Protein AF-A0AA86NYI2-F1 (afdb_monomer)

Structure (mmCIF, N/CA/C/O backbone):
data_AF-A0AA86NYI2-F1
#
_entry.id   AF-A0AA86NYI2-F1
#
loop_
_atom_site.group_PDB
_atom_site.id
_atom_site.type_symbol
_atom_site.label_atom_id
_atom_site.label_alt_id
_atom_site.label_comp_id
_atom_site.label_asym_id
_atom_site.label_entity_id
_atom_site.label_seq_id
_atom_site.pdbx_PDB_ins_code
_atom_site.Cartn_x
_atom_site.Cartn_y
_atom_site.Cartn_z
_atom_site.occupancy
_atom_site.B_iso_or_equiv
_atom_site.auth_seq_id
_atom_site.auth_comp_id
_atom_site.auth_asym_id
_atom_site.auth_atom_id
_atom_site.pdbx_PDB_model_num
ATOM 1 N N . MET A 1 1 ? 8.275 -19.195 -23.418 1.00 80.94 1 MET A N 1
ATOM 2 C CA . MET A 1 1 ? 9.329 -18.252 -22.985 1.00 80.94 1 MET A CA 1
ATOM 3 C C . MET A 1 1 ? 8.796 -16.836 -23.177 1.00 80.94 1 MET A C 1
ATOM 5 O O . MET A 1 1 ? 8.201 -16.599 -24.223 1.00 80.94 1 MET A O 1
ATOM 9 N N . LYS A 1 2 ? 8.918 -15.943 -22.181 1.00 95.06 2 LYS A N 1
ATOM 10 C CA . LYS A 1 2 ? 8.428 -14.554 -22.294 1.00 95.06 2 LYS A CA 1
ATOM 11 C C . LYS A 1 2 ? 9.232 -13.778 -23.344 1.00 95.06 2 LYS A C 1
ATOM 13 O O . LYS A 1 2 ? 10.419 -14.041 -23.550 1.00 95.06 2 LYS A O 1
ATOM 18 N N . SER A 1 3 ? 8.572 -12.838 -24.003 1.00 97.81 3 SER A N 1
ATOM 19 C CA . SER A 1 3 ? 9.141 -11.942 -25.003 1.00 97.81 3 SER A CA 1
ATOM 20 C C . SER A 1 3 ? 9.688 -10.671 -24.344 1.00 97.81 3 SER A C 1
ATOM 22 O O . SER A 1 3 ? 9.000 -10.014 -23.562 1.00 97.81 3 SER A O 1
ATOM 24 N N . LEU A 1 4 ? 10.940 -10.326 -24.642 1.00 98.50 4 LEU A N 1
ATOM 25 C CA . LEU A 1 4 ? 11.615 -9.153 -24.087 1.00 98.50 4 LEU A CA 1
ATOM 26 C C . LEU A 1 4 ? 12.164 -8.300 -25.225 1.00 98.50 4 LEU A C 1
ATOM 28 O O . LEU A 1 4 ? 12.878 -8.806 -26.087 1.00 98.50 4 LEU A O 1
ATOM 32 N N . VAL A 1 5 ? 11.873 -7.003 -25.212 1.00 98.62 5 VAL A N 1
ATOM 33 C CA . VAL A 1 5 ? 12.492 -6.036 -26.122 1.00 98.62 5 VAL A CA 1
ATOM 34 C C . VAL A 1 5 ? 13.428 -5.116 -25.351 1.00 98.62 5 VAL A C 1
ATOM 36 O O . VAL A 1 5 ? 13.066 -4.576 -24.307 1.00 98.62 5 VAL A O 1
ATOM 39 N N . ILE A 1 6 ? 14.645 -4.936 -25.858 1.00 98.62 6 ILE A N 1
ATOM 40 C CA . ILE A 1 6 ? 15.656 -4.050 -25.284 1.00 98.62 6 ILE A CA 1
ATOM 41 C C . ILE A 1 6 ? 16.149 -3.065 -26.340 1.00 98.62 6 ILE A C 1
ATOM 43 O O . ILE A 1 6 ? 16.562 -3.446 -27.433 1.00 98.62 6 ILE A O 1
ATOM 47 N N . SER A 1 7 ? 16.102 -1.778 -26.015 1.00 98.25 7 SER A N 1
ATOM 48 C CA . SER A 1 7 ? 16.680 -0.731 -26.856 1.00 98.25 7 SER A CA 1
ATOM 49 C C . SER A 1 7 ? 18.154 -0.530 -26.497 1.00 98.25 7 SER A C 1
ATOM 51 O O . SER A 1 7 ? 18.459 -0.340 -25.318 1.00 98.25 7 SER A O 1
ATOM 53 N N . CYS A 1 8 ? 19.057 -0.513 -27.478 1.00 97.12 8 CYS A N 1
ATOM 54 C CA . CYS A 1 8 ? 20.502 -0.442 -27.252 1.00 97.12 8 CYS A CA 1
ATOM 55 C C . CYS A 1 8 ? 21.174 0.675 -28.059 1.00 97.12 8 CYS A C 1
ATOM 57 O O . CYS A 1 8 ? 20.859 0.902 -29.226 1.00 97.12 8 CYS A O 1
ATOM 59 N N . GLY A 1 9 ? 22.187 1.299 -27.453 1.00 95.19 9 GLY A N 1
ATOM 60 C CA . GLY A 1 9 ? 23.020 2.300 -28.122 1.00 95.19 9 GLY A CA 1
ATOM 61 C C . GLY A 1 9 ? 22.378 3.684 -28.192 1.00 95.19 9 GLY A C 1
ATOM 62 O O . GLY A 1 9 ? 21.414 3.960 -27.472 1.00 95.19 9 GLY A O 1
ATOM 63 N N . PRO A 1 10 ? 22.946 4.588 -28.998 1.00 96.81 10 PRO A N 1
ATOM 64 C CA . PRO A 1 10 ? 22.346 5.883 -29.241 1.00 96.81 10 PRO A CA 1
ATOM 65 C C . PRO A 1 10 ? 21.197 5.767 -30.249 1.00 96.81 10 PRO A C 1
ATOM 67 O O . PRO A 1 10 ? 21.275 4.978 -31.188 1.00 96.81 10 PRO A O 1
ATOM 70 N N . ILE A 1 11 ? 20.162 6.592 -30.090 1.00 97.94 11 ILE A N 1
ATOM 71 C CA . ILE A 1 11 ? 19.101 6.774 -31.092 1.00 97.94 11 ILE A CA 1
ATOM 72 C C . ILE A 1 11 ? 19.073 8.260 -31.469 1.00 97.94 11 ILE A C 1
ATOM 74 O O . ILE A 1 11 ? 18.744 9.080 -30.609 1.00 97.94 11 ILE A O 1
ATOM 78 N N . PRO A 1 12 ? 19.465 8.636 -32.698 1.00 97.12 12 PRO A N 1
ATOM 79 C CA . PRO A 1 12 ? 19.688 10.036 -33.038 1.00 97.12 12 PRO A CA 1
ATOM 80 C C . PRO A 1 12 ? 18.438 10.780 -33.521 1.00 97.12 12 PRO A C 1
ATOM 82 O O . PRO A 1 12 ? 17.506 10.180 -34.054 1.00 97.12 12 PRO A O 1
ATOM 85 N N . GLY A 1 13 ? 18.490 12.112 -33.444 1.00 96.88 13 GLY A N 1
ATOM 86 C CA . GLY A 1 13 ? 17.664 13.005 -34.259 1.00 96.88 13 GLY A CA 1
ATOM 87 C C . GLY A 1 13 ? 18.328 13.236 -35.620 1.00 96.88 13 GLY A C 1
ATOM 88 O O . GLY A 1 13 ? 19.526 13.534 -35.688 1.00 96.88 13 GLY A O 1
ATOM 89 N N . ARG A 1 14 ? 17.581 13.070 -36.715 1.00 95.81 14 ARG A N 1
ATOM 90 C CA . ARG A 1 14 ? 18.100 13.277 -38.076 1.00 95.81 14 ARG A CA 1
ATOM 91 C C . ARG A 1 14 ? 18.166 14.771 -38.383 1.00 95.81 14 ARG A C 1
ATOM 93 O O . ARG A 1 14 ? 17.160 15.457 -38.258 1.00 95.81 14 ARG A O 1
ATOM 100 N N . LEU A 1 15 ? 19.329 15.257 -38.819 1.00 94.81 15 LEU A N 1
ATOM 101 C CA . LEU A 1 15 ? 19.461 16.608 -39.372 1.00 94.81 15 LEU A CA 1
ATOM 102 C C . LEU A 1 15 ? 19.290 16.598 -40.885 1.00 94.81 15 LEU A C 1
ATOM 104 O O . LEU A 1 15 ? 18.529 17.392 -41.420 1.00 94.81 15 LEU A O 1
ATOM 108 N N . ASP A 1 16 ? 20.004 15.709 -41.566 1.00 93.94 16 ASP A N 1
ATOM 109 C CA . ASP A 1 16 ? 19.956 15.562 -43.017 1.00 93.94 16 ASP A CA 1
ATOM 110 C C . ASP A 1 16 ? 20.178 14.083 -43.397 1.00 93.94 16 ASP A C 1
ATOM 112 O O . ASP A 1 16 ? 20.272 13.223 -42.518 1.00 93.94 16 ASP A O 1
ATOM 116 N N . SER A 1 17 ? 20.267 13.755 -44.688 1.00 91.88 17 SER A N 1
ATOM 117 C CA . SER A 1 17 ? 20.509 12.366 -45.145 1.00 91.88 17 SER A CA 1
ATOM 118 C C . SER A 1 17 ? 21.816 11.705 -44.644 1.00 91.88 17 SER A C 1
ATOM 120 O O . SER A 1 17 ? 21.981 10.494 -44.783 1.00 91.88 17 SER A O 1
ATOM 122 N N . VAL A 1 18 ? 22.747 12.470 -44.062 1.00 92.00 18 VAL A N 1
ATOM 123 C CA . VAL A 1 18 ? 24.093 12.043 -43.629 1.00 92.00 18 VAL A CA 1
ATOM 124 C C . VAL A 1 18 ? 24.399 12.424 -42.171 1.00 92.00 18 VAL A C 1
ATOM 126 O O . VAL A 1 18 ? 25.150 11.726 -41.493 1.00 92.00 18 VAL A O 1
ATOM 129 N N . LYS A 1 19 ? 23.870 13.546 -41.677 1.00 94.62 19 LYS A N 1
ATOM 130 C CA . LYS A 1 19 ? 24.198 14.140 -40.377 1.00 94.62 19 LYS A CA 1
ATOM 131 C C . LYS A 1 19 ? 23.092 13.890 -39.371 1.00 94.62 19 LYS A C 1
ATOM 133 O O . LYS A 1 19 ? 21.905 14.071 -39.639 1.00 94.62 19 LYS A O 1
ATOM 138 N N . PHE A 1 20 ? 23.533 13.556 -38.171 1.00 95.19 20 PHE A N 1
ATOM 139 C CA . PHE A 1 20 ? 22.690 13.175 -37.056 1.00 95.19 20 PHE A CA 1
ATOM 140 C C . PHE A 1 20 ? 23.165 13.867 -35.788 1.00 95.19 20 PHE A C 1
ATOM 142 O O . PHE A 1 20 ? 24.362 14.092 -35.598 1.00 95.19 20 PHE A O 1
ATOM 149 N N . ILE A 1 21 ? 22.222 14.156 -34.902 1.00 94.81 21 ILE A N 1
ATOM 150 C CA . ILE A 1 21 ? 22.497 14.645 -33.557 1.00 94.81 21 ILE A CA 1
ATOM 151 C C . ILE A 1 21 ? 22.271 13.480 -32.613 1.00 94.81 21 ILE A C 1
ATOM 153 O O . ILE A 1 21 ? 21.193 12.888 -32.574 1.00 94.81 21 ILE A O 1
ATOM 157 N N . THR A 1 22 ? 23.329 13.105 -31.902 1.00 94.00 22 THR A N 1
ATOM 158 C CA . THR A 1 22 ? 23.374 11.844 -31.171 1.00 94.00 22 THR A CA 1
ATOM 159 C C . THR A 1 22 ? 24.082 11.979 -29.835 1.00 94.00 22 THR A C 1
ATOM 161 O O . THR A 1 22 ? 25.009 12.771 -29.666 1.00 94.00 22 THR A O 1
ATOM 164 N N . ASN A 1 23 ? 23.674 11.135 -28.894 1.00 91.81 23 ASN A N 1
ATOM 165 C CA . ASN A 1 23 ? 24.362 10.959 -27.626 1.00 91.81 23 ASN A CA 1
ATOM 166 C C . ASN A 1 23 ? 25.675 10.178 -27.817 1.00 91.81 23 ASN A C 1
ATOM 168 O O . ASN A 1 23 ? 25.812 9.374 -28.740 1.00 91.81 23 ASN A O 1
ATOM 172 N N . ARG A 1 24 ? 26.639 10.374 -26.905 1.00 88.06 24 ARG A N 1
ATOM 173 C CA . ARG A 1 24 ? 27.955 9.694 -26.934 1.00 88.06 24 ARG A CA 1
ATOM 174 C C . ARG A 1 24 ? 27.902 8.212 -26.540 1.00 88.06 24 ARG A C 1
ATOM 176 O O . ARG A 1 24 ? 28.868 7.481 -26.753 1.00 88.06 24 ARG A O 1
ATOM 183 N N . PHE A 1 25 ? 26.818 7.773 -25.906 1.00 85.06 25 PHE A N 1
ATOM 184 C CA . PHE A 1 25 ? 26.685 6.417 -25.383 1.00 85.06 25 PHE A CA 1
ATOM 185 C C . PHE A 1 25 ? 26.608 5.387 -26.515 1.00 85.06 25 PHE A C 1
ATOM 187 O O . PHE A 1 25 ? 25.739 5.480 -27.371 1.00 85.06 25 PHE A O 1
ATOM 194 N N . LYS A 1 26 ? 27.489 4.378 -26.491 1.00 86.56 26 LYS A N 1
ATOM 195 C CA . LYS A 1 26 ? 27.612 3.362 -27.556 1.00 86.56 26 LYS A CA 1
ATOM 196 C C . LYS A 1 26 ? 26.802 2.077 -27.328 1.00 86.56 26 LYS A C 1
ATOM 198 O O . LYS A 1 26 ? 26.771 1.226 -28.204 1.00 86.56 26 LYS A O 1
ATOM 203 N N . GLY A 1 27 ? 26.166 1.894 -26.167 1.00 90.56 27 GLY A N 1
ATOM 204 C CA . GLY A 1 27 ? 25.286 0.736 -25.929 1.00 90.56 27 GLY A CA 1
ATOM 205 C C . GLY A 1 27 ? 25.936 -0.545 -25.410 1.00 90.56 27 GLY A C 1
ATOM 206 O O . GLY A 1 27 ? 25.206 -1.489 -25.141 1.00 90.56 27 GLY A O 1
ATOM 207 N N . GLY A 1 28 ? 27.259 -0.600 -25.212 1.00 92.56 28 GLY A N 1
ATOM 208 C CA . GLY A 1 28 ? 27.966 -1.849 -24.869 1.00 92.56 28 GLY A CA 1
ATOM 209 C C . GLY A 1 28 ? 27.380 -2.623 -23.677 1.00 92.56 28 GLY A C 1
ATOM 210 O O . GLY A 1 28 ? 27.168 -3.828 -23.773 1.00 92.56 28 GLY A O 1
ATOM 211 N N . LEU A 1 29 ? 27.032 -1.934 -22.581 1.00 92.75 29 LEU A N 1
ATOM 212 C CA . LEU A 1 29 ? 26.385 -2.576 -21.426 1.00 92.75 29 LEU A CA 1
ATOM 213 C C . LEU A 1 29 ? 24.993 -3.127 -21.765 1.00 92.75 29 LEU A C 1
ATOM 215 O O . LEU A 1 29 ? 24.649 -4.211 -21.313 1.00 92.75 29 LEU A O 1
ATOM 219 N N . ALA A 1 30 ? 24.207 -2.412 -22.574 1.00 95.75 30 ALA A N 1
ATOM 220 C CA . ALA A 1 30 ? 22.873 -2.849 -22.976 1.00 95.75 30 ALA A CA 1
ATOM 221 C C . ALA A 1 30 ? 22.938 -4.071 -23.908 1.00 95.75 30 ALA A C 1
ATOM 223 O O . ALA A 1 30 ? 22.175 -5.015 -23.726 1.00 95.75 30 ALA A O 1
ATOM 224 N N . PHE A 1 31 ? 23.898 -4.113 -24.840 1.00 97.00 31 PHE A N 1
ATOM 225 C CA . PHE A 1 31 ? 24.137 -5.296 -25.673 1.00 97.00 31 PHE A CA 1
ATOM 226 C C . PHE A 1 31 ? 24.594 -6.506 -24.847 1.00 97.00 31 PHE A C 1
ATOM 228 O O . PHE A 1 31 ? 24.089 -7.607 -25.059 1.00 97.00 31 PHE A O 1
ATOM 235 N N . LYS A 1 32 ? 25.481 -6.305 -23.860 1.00 95.75 32 LYS A N 1
ATOM 236 C CA . LYS A 1 32 ? 25.881 -7.370 -22.925 1.00 95.75 32 LYS A CA 1
ATOM 237 C C . LYS A 1 32 ? 24.677 -7.898 -22.135 1.00 95.75 32 LYS A C 1
ATOM 239 O O . LYS A 1 32 ? 24.494 -9.108 -22.048 1.00 95.75 32 LYS A O 1
ATOM 244 N N . THR A 1 33 ? 23.827 -7.006 -21.622 1.00 96.44 33 THR A N 1
ATOM 245 C CA . THR A 1 33 ? 22.566 -7.373 -20.958 1.00 96.44 33 THR A CA 1
ATOM 246 C C . THR A 1 33 ? 21.656 -8.177 -21.889 1.00 96.44 33 THR A C 1
ATOM 248 O O . THR A 1 33 ? 21.162 -9.225 -21.490 1.00 96.44 33 THR A O 1
ATOM 251 N N . ALA A 1 34 ? 21.471 -7.738 -23.140 1.00 97.56 34 ALA A N 1
ATOM 252 C CA . ALA A 1 34 ? 20.648 -8.442 -24.124 1.00 97.56 34 ALA A CA 1
ATOM 253 C C . ALA A 1 34 ? 21.131 -9.878 -24.366 1.00 97.56 34 ALA A C 1
ATOM 255 O O . ALA A 1 34 ? 20.310 -10.790 -24.419 1.00 97.56 34 ALA A O 1
ATOM 256 N N . ARG A 1 35 ? 22.453 -10.081 -24.467 1.00 96.44 35 ARG A N 1
ATOM 257 C CA . ARG A 1 35 ? 23.038 -11.415 -24.629 1.00 96.44 35 ARG A CA 1
ATOM 258 C C . ARG A 1 35 ? 22.791 -12.307 -23.418 1.00 96.44 35 ARG A C 1
ATOM 260 O O . ARG A 1 35 ? 22.386 -13.439 -23.592 1.00 96.44 35 ARG A O 1
ATOM 267 N N . ILE A 1 36 ? 23.017 -11.818 -22.202 1.00 96.38 36 ILE A N 1
ATOM 268 C CA . ILE A 1 36 ? 22.819 -12.648 -21.000 1.00 96.38 36 ILE A CA 1
ATOM 269 C C . ILE A 1 36 ? 21.332 -13.001 -20.817 1.00 96.38 36 ILE A C 1
ATOM 271 O O . ILE A 1 36 ? 20.985 -14.064 -20.310 1.00 96.38 36 ILE A O 1
ATOM 275 N N . LEU A 1 37 ? 20.427 -12.105 -21.219 1.00 97.00 37 LEU A N 1
ATOM 276 C CA . LEU A 1 37 ? 18.988 -12.339 -21.116 1.00 97.00 37 LEU A CA 1
ATOM 277 C C . LEU A 1 37 ? 18.442 -13.267 -22.210 1.00 97.00 37 LEU A C 1
ATOM 279 O O . LEU A 1 37 ? 17.374 -13.843 -22.000 1.00 97.00 37 LEU A O 1
ATOM 283 N N . SER A 1 38 ? 19.130 -13.445 -23.342 1.00 96.31 38 SER A N 1
ATOM 284 C CA . SER A 1 38 ? 18.646 -14.324 -24.418 1.00 96.31 38 SER A CA 1
ATOM 285 C C . SER A 1 38 ? 18.659 -15.808 -24.046 1.00 96.31 38 SER A C 1
ATOM 287 O O . SER A 1 38 ? 17.920 -16.584 -24.644 1.00 96.31 38 SER A O 1
ATOM 289 N N . ASP A 1 39 ? 19.371 -16.183 -22.980 1.00 93.81 39 ASP A N 1
ATOM 290 C CA . ASP A 1 39 ? 19.308 -17.526 -22.391 1.00 93.81 39 ASP A CA 1
ATOM 291 C C . ASP A 1 39 ? 17.976 -17.796 -21.661 1.00 93.81 39 ASP A C 1
ATOM 293 O O . ASP A 1 39 ? 17.599 -18.942 -21.425 1.00 93.81 39 ASP A O 1
ATOM 297 N N . SER A 1 40 ? 17.250 -16.744 -21.261 1.00 95.06 40 SER A N 1
ATOM 298 C CA . SER A 1 40 ? 16.015 -16.837 -20.460 1.00 95.06 40 SER A CA 1
ATOM 299 C C . SER A 1 40 ? 14.770 -16.300 -21.175 1.00 95.06 40 SER A C 1
ATOM 301 O O . SER A 1 40 ? 13.644 -16.634 -20.793 1.00 95.06 40 SER A O 1
ATOM 303 N N . PHE A 1 41 ? 14.946 -15.465 -22.201 1.00 97.69 41 PHE A N 1
ATOM 304 C CA . PHE A 1 41 ? 13.871 -14.739 -22.875 1.00 97.69 41 PHE A CA 1
ATOM 305 C C . PHE A 1 41 ? 14.014 -14.789 -24.394 1.00 97.69 41 PHE A C 1
ATOM 307 O O . PHE A 1 41 ? 15.116 -14.834 -24.933 1.00 97.69 41 PHE A O 1
ATOM 314 N N . LYS A 1 42 ? 12.887 -14.656 -25.105 1.00 97.94 42 LYS A N 1
ATOM 315 C CA . LYS A 1 42 ? 12.914 -14.355 -26.540 1.00 97.94 42 LYS A CA 1
ATOM 316 C C . LYS A 1 42 ? 13.240 -12.870 -26.709 1.00 97.94 42 LYS A C 1
ATOM 318 O O . LYS A 1 42 ? 12.340 -12.033 -26.609 1.00 97.94 42 LYS A O 1
ATOM 323 N N . VAL A 1 43 ? 14.519 -12.554 -26.916 1.00 98.50 43 VAL A N 1
ATOM 324 C CA . VAL A 1 43 ? 15.027 -11.175 -26.921 1.00 98.50 43 VAL A CA 1
ATOM 325 C C . VAL A 1 43 ? 14.968 -10.546 -28.314 1.00 98.50 43 VAL A C 1
ATOM 327 O O . VAL A 1 43 ? 15.463 -11.102 -29.293 1.00 98.50 43 VAL A O 1
ATOM 330 N N . THR A 1 44 ? 14.397 -9.345 -28.391 1.00 98.69 44 THR A N 1
ATOM 331 C CA . THR A 1 44 ? 14.491 -8.436 -29.540 1.00 98.69 44 THR A CA 1
ATOM 332 C C . THR A 1 44 ? 15.318 -7.215 -29.159 1.00 98.69 44 THR A C 1
ATOM 334 O O . THR A 1 44 ? 15.019 -6.538 -28.179 1.00 98.69 44 THR A O 1
ATOM 337 N N . VAL A 1 45 ? 16.352 -6.911 -29.935 1.00 98.62 45 VAL A N 1
ATOM 338 C CA . VAL A 1 45 ? 17.219 -5.749 -29.744 1.00 98.62 45 VAL A CA 1
ATOM 339 C C . VAL A 1 45 ? 16.874 -4.694 -30.780 1.00 98.62 45 VAL A C 1
ATOM 341 O O . VAL A 1 45 ? 17.025 -4.928 -31.977 1.00 98.62 45 VAL A O 1
ATOM 344 N N . VAL A 1 46 ? 16.456 -3.518 -30.321 1.00 98.62 46 VAL A N 1
ATOM 345 C CA . VAL A 1 46 ? 16.217 -2.349 -31.174 1.00 98.62 46 VAL A CA 1
ATOM 346 C C . VAL A 1 46 ? 17.424 -1.429 -31.074 1.00 98.62 46 VAL A C 1
ATOM 348 O O . VAL A 1 46 ? 17.760 -0.967 -29.983 1.00 98.62 46 VAL A O 1
ATOM 351 N N . LYS A 1 47 ? 18.090 -1.148 -32.194 1.00 98.00 47 LYS A N 1
ATOM 352 C CA . LYS A 1 47 ? 19.259 -0.261 -32.228 1.00 98.00 47 LYS A CA 1
ATOM 353 C C . LYS A 1 47 ? 19.227 0.680 -33.424 1.00 98.00 47 LYS A C 1
ATOM 355 O O . LYS A 1 47 ? 18.579 0.406 -34.432 1.00 98.00 47 LYS A O 1
ATOM 360 N N . TRP A 1 48 ? 20.001 1.758 -33.355 1.00 98.00 48 TRP A N 1
ATOM 361 C CA . TRP A 1 48 ? 20.242 2.587 -34.530 1.00 98.00 48 TRP A CA 1
ATOM 362 C C . TRP A 1 48 ? 21.037 1.814 -35.587 1.00 98.00 48 TRP A C 1
ATOM 364 O O . TRP A 1 48 ? 22.000 1.116 -35.257 1.00 98.00 48 TRP A O 1
ATOM 374 N N . THR A 1 49 ? 20.652 1.959 -36.856 1.00 96.31 49 THR A N 1
ATOM 375 C CA . THR A 1 49 ? 21.223 1.238 -38.008 1.00 96.31 49 THR A CA 1
ATOM 376 C C . THR A 1 49 ? 22.752 1.298 -38.032 1.00 96.31 49 THR A C 1
ATOM 378 O O . THR A 1 49 ? 23.394 0.263 -38.193 1.00 96.31 49 THR A O 1
ATOM 381 N N . TYR A 1 50 ? 23.335 2.464 -37.737 1.00 94.75 50 TYR A N 1
ATOM 382 C CA . TYR A 1 50 ? 24.787 2.687 -37.742 1.00 94.75 50 TYR A CA 1
ATOM 383 C C . TYR A 1 50 ? 25.494 2.387 -36.410 1.00 94.75 50 TYR A C 1
ATOM 385 O O . TYR A 1 50 ? 26.692 2.616 -36.277 1.00 94.75 50 TYR A O 1
ATOM 393 N N . THR A 1 51 ? 24.783 1.873 -35.403 1.00 95.25 51 THR A N 1
ATOM 394 C CA . THR A 1 51 ? 25.436 1.365 -34.187 1.00 95.25 51 THR A CA 1
ATOM 395 C C . THR A 1 51 ? 26.065 0.012 -34.483 1.00 95.25 51 THR A C 1
ATOM 397 O O . THR A 1 51 ? 25.347 -0.952 -34.749 1.00 95.25 51 THR A O 1
ATOM 400 N N . GLU A 1 52 ? 27.388 -0.069 -34.422 1.00 90.94 52 GLU A N 1
ATOM 401 C CA . GLU A 1 52 ? 28.115 -1.323 -34.599 1.00 90.94 52 GLU A CA 1
ATOM 402 C C . GLU A 1 52 ? 27.852 -2.291 -33.441 1.00 90.94 52 GLU A C 1
ATOM 404 O O . GLU A 1 52 ? 27.823 -1.908 -32.268 1.00 90.94 52 GLU A O 1
ATOM 409 N N . LEU A 1 53 ? 27.681 -3.567 -33.783 1.00 89.94 53 LEU A N 1
ATOM 410 C CA . LEU A 1 53 ? 27.721 -4.654 -32.817 1.00 89.94 53 LEU A CA 1
ATOM 411 C C . LEU A 1 53 ? 29.178 -5.085 -32.688 1.00 89.94 53 LEU A C 1
ATOM 413 O O . LEU A 1 53 ? 29.748 -5.619 -33.633 1.00 89.94 53 LEU A O 1
ATOM 417 N N . THR A 1 54 ? 29.782 -4.848 -31.525 1.00 80.38 54 THR A N 1
ATOM 418 C CA . THR A 1 54 ? 31.171 -5.259 -31.266 1.00 80.38 54 THR A CA 1
ATOM 419 C C . THR A 1 54 ? 31.333 -6.775 -31.244 1.00 80.38 54 THR A C 1
ATOM 421 O O . THR A 1 54 ? 32.432 -7.280 -31.427 1.00 80.38 54 THR A O 1
ATOM 424 N N . GLU A 1 55 ? 30.242 -7.500 -31.010 1.00 84.38 55 GLU A N 1
ATOM 425 C CA . GLU A 1 55 ? 30.199 -8.952 -30.949 1.00 84.38 55 GLU A CA 1
ATOM 426 C C . GLU A 1 55 ? 28.811 -9.446 -31.411 1.00 84.38 55 GLU A C 1
ATOM 428 O O . GLU A 1 55 ? 27.816 -8.745 -31.180 1.00 84.38 55 GLU A O 1
ATOM 433 N N . PRO A 1 56 ? 28.704 -10.644 -32.014 1.00 85.56 56 PRO A N 1
ATOM 434 C CA . PRO A 1 56 ? 27.425 -11.209 -32.442 1.00 85.56 56 PRO A CA 1
ATOM 435 C C . PRO A 1 56 ? 26.403 -11.373 -31.302 1.00 85.56 56 PRO A C 1
ATOM 437 O O . PRO A 1 56 ? 26.746 -11.557 -30.126 1.00 85.56 56 PRO A O 1
ATOM 440 N N . LEU A 1 57 ? 25.122 -11.314 -31.672 1.00 91.44 57 LEU A N 1
ATOM 441 C CA . LEU A 1 57 ? 23.961 -11.545 -30.805 1.00 91.44 57 LEU A CA 1
ATOM 442 C C . LEU A 1 57 ? 23.077 -12.636 -31.425 1.00 91.44 57 LEU A C 1
ATOM 444 O O . LEU A 1 57 ? 21.950 -12.376 -31.832 1.00 91.44 57 LEU A O 1
ATOM 448 N N . GLU A 1 58 ? 23.622 -13.847 -31.541 1.00 85.88 58 GLU A N 1
ATOM 449 C CA . GLU A 1 58 ? 23.046 -14.959 -32.320 1.00 85.88 58 GLU A CA 1
ATOM 450 C C . GLU A 1 58 ? 21.633 -15.366 -31.868 1.00 85.88 58 GLU A C 1
ATOM 452 O O . GLU A 1 58 ? 20.784 -15.677 -32.698 1.00 85.88 58 GLU A O 1
ATOM 457 N N . ASN A 1 59 ? 21.347 -15.272 -30.565 1.00 92.00 59 ASN A N 1
ATOM 458 C CA . ASN A 1 59 ? 20.049 -15.628 -29.974 1.00 92.00 59 ASN A CA 1
ATOM 459 C C . ASN A 1 59 ? 19.074 -14.440 -29.852 1.00 92.00 59 ASN A C 1
ATOM 461 O O . ASN A 1 59 ? 18.061 -14.535 -29.156 1.00 92.00 59 ASN A O 1
ATOM 465 N N . CYS A 1 60 ? 19.371 -13.307 -30.492 1.00 96.56 60 CYS A N 1
ATOM 466 C CA . CYS A 1 60 ? 18.535 -12.110 -30.445 1.00 96.56 60 CYS A CA 1
ATOM 467 C C . CYS A 1 60 ? 18.007 -11.752 -31.835 1.00 96.56 60 CYS A C 1
ATOM 469 O O . CYS A 1 60 ? 18.755 -11.704 -32.810 1.00 96.56 60 CYS A O 1
ATOM 471 N N . GLN A 1 61 ? 16.733 -11.371 -31.919 1.00 97.50 61 GLN A N 1
ATOM 472 C CA . GLN A 1 61 ? 16.223 -10.690 -33.107 1.00 97.50 61 GLN A CA 1
ATOM 473 C C . GLN A 1 61 ? 16.760 -9.255 -33.132 1.00 97.50 61 GLN A C 1
ATOM 475 O O . GLN A 1 61 ? 16.572 -8.517 -32.168 1.00 97.50 61 GLN A O 1
ATOM 480 N N . ILE A 1 62 ? 17.392 -8.836 -34.229 1.00 97.88 62 ILE A N 1
ATOM 481 C CA . ILE A 1 62 ? 17.894 -7.464 -34.382 1.00 97.88 62 ILE A CA 1
ATOM 482 C C . ILE A 1 62 ? 16.922 -6.637 -35.219 1.00 97.88 62 ILE A C 1
ATOM 484 O O . ILE A 1 62 ? 16.560 -7.019 -36.329 1.00 97.88 62 ILE A O 1
ATOM 488 N N . VAL A 1 63 ? 16.546 -5.473 -34.696 1.00 98.31 63 VAL A N 1
ATOM 489 C CA . VAL A 1 63 ? 15.757 -4.455 -35.389 1.00 98.31 63 VAL A CA 1
ATOM 490 C C . VAL A 1 63 ? 16.587 -3.184 -35.492 1.00 98.31 63 VAL A C 1
ATOM 492 O O . VAL A 1 63 ? 17.070 -2.650 -34.491 1.00 98.31 63 VAL A O 1
ATOM 495 N N . ASN A 1 64 ? 16.747 -2.698 -36.719 1.00 98.25 64 ASN A N 1
ATOM 496 C CA . ASN A 1 64 ? 17.447 -1.457 -37.007 1.00 98.25 64 ASN A CA 1
ATOM 497 C C . ASN A 1 64 ? 16.436 -0.342 -37.262 1.00 98.25 64 ASN A C 1
ATOM 499 O O . ASN A 1 64 ? 15.535 -0.510 -38.075 1.00 98.25 64 ASN A O 1
ATOM 503 N N . VAL A 1 65 ? 16.626 0.793 -36.596 1.00 98.38 65 VAL A N 1
ATOM 504 C CA . VAL A 1 65 ? 15.869 2.031 -36.828 1.00 98.38 65 VAL A CA 1
ATOM 505 C C . VAL A 1 65 ? 16.810 3.126 -37.324 1.00 98.38 65 VAL A C 1
ATOM 507 O O . VAL A 1 65 ? 18.022 3.078 -37.070 1.00 98.38 65 VAL A O 1
ATOM 510 N N . LYS A 1 66 ? 16.301 4.105 -38.070 1.00 96.56 66 LYS A N 1
ATOM 511 C CA . LYS A 1 66 ? 17.114 5.177 -38.668 1.00 96.56 66 LYS A CA 1
ATOM 512 C C . LYS A 1 66 ? 17.272 6.382 -37.749 1.00 96.56 66 LYS A C 1
ATOM 514 O O . LYS A 1 66 ? 18.335 7.001 -37.759 1.00 96.56 66 LYS A O 1
ATOM 519 N N . ASP A 1 67 ? 16.250 6.698 -36.963 1.00 96.25 67 ASP A N 1
ATOM 520 C CA . ASP A 1 67 ? 16.198 7.863 -36.080 1.00 96.25 67 ASP A CA 1
ATOM 521 C C . ASP A 1 67 ? 15.200 7.664 -34.922 1.00 96.25 67 ASP A C 1
ATOM 523 O O . ASP A 1 67 ? 14.632 6.584 -34.734 1.00 96.25 67 ASP A O 1
ATOM 527 N N . VAL A 1 68 ? 15.009 8.719 -34.127 1.00 97.06 68 VAL A N 1
ATOM 528 C CA . VAL A 1 68 ? 14.084 8.754 -32.989 1.00 97.06 68 VAL A CA 1
ATOM 529 C C . VAL A 1 68 ? 12.609 8.577 -33.366 1.00 97.06 68 VAL A C 1
ATOM 531 O O . VAL A 1 68 ? 11.848 8.036 -32.564 1.00 97.06 68 VAL A O 1
ATOM 534 N N . PHE A 1 69 ? 12.193 8.965 -34.572 1.00 96.12 69 PHE A N 1
ATOM 535 C CA . PHE A 1 69 ? 10.800 8.835 -35.003 1.00 96.12 69 PHE A CA 1
ATOM 536 C C . PHE A 1 69 ? 10.476 7.393 -35.385 1.00 96.12 69 PHE A C 1
ATOM 538 O O . PHE A 1 69 ? 9.482 6.844 -34.917 1.00 96.12 69 PHE A O 1
ATOM 545 N N . GLU A 1 70 ? 11.347 6.737 -36.155 1.00 97.81 70 GLU A N 1
ATOM 546 C CA . GLU A 1 70 ? 11.186 5.314 -36.474 1.00 97.81 70 GLU A CA 1
ATOM 547 C C . GLU A 1 70 ? 11.311 4.443 -35.216 1.00 97.81 70 GLU A C 1
ATOM 549 O O . GLU A 1 70 ? 10.567 3.478 -35.046 1.00 97.81 70 GLU A O 1
ATOM 554 N N . TYR A 1 71 ? 12.195 4.823 -34.288 1.00 98.31 71 TYR A N 1
ATOM 555 C CA . TYR A 1 71 ? 12.267 4.219 -32.959 1.00 98.31 71 TYR A CA 1
ATOM 556 C C . TYR A 1 71 ? 10.930 4.311 -32.215 1.00 98.31 71 TYR A C 1
ATOM 558 O O . TYR A 1 71 ? 10.429 3.305 -31.711 1.00 98.31 71 TYR A O 1
ATOM 566 N N . PHE A 1 72 ? 10.337 5.503 -32.154 1.00 97.88 72 PHE A N 1
ATOM 567 C CA . PHE A 1 72 ? 9.062 5.717 -31.483 1.00 97.88 72 PHE A CA 1
ATOM 568 C C . PHE A 1 72 ? 7.925 4.913 -32.128 1.00 97.88 72 PHE A C 1
ATOM 570 O O . PHE A 1 72 ? 7.220 4.183 -31.426 1.00 97.88 72 PHE A O 1
ATOM 577 N N . GLU A 1 73 ? 7.782 4.981 -33.454 1.00 98.19 73 GLU A N 1
ATOM 578 C CA . GLU A 1 73 ? 6.740 4.247 -34.178 1.00 98.19 73 GLU A CA 1
ATOM 579 C C . GLU A 1 73 ? 6.925 2.727 -34.068 1.00 98.19 73 GLU A C 1
ATOM 581 O O . GLU A 1 73 ? 5.939 2.003 -33.939 1.00 98.19 73 GLU A O 1
ATOM 586 N N . TYR A 1 74 ? 8.165 2.227 -33.996 1.00 98.44 74 TYR A N 1
ATOM 587 C CA . TYR A 1 74 ? 8.414 0.810 -33.735 1.00 98.44 74 TYR A CA 1
ATOM 588 C C . TYR A 1 74 ? 7.826 0.365 -32.389 1.00 98.44 74 TYR A C 1
ATOM 590 O O . TYR A 1 74 ? 7.089 -0.621 -32.343 1.00 98.44 74 TYR A O 1
ATOM 598 N N . PHE A 1 75 ? 8.110 1.077 -31.291 1.00 98.12 75 PHE A N 1
ATOM 599 C CA . PHE A 1 75 ? 7.576 0.714 -29.969 1.00 98.12 75 PHE A CA 1
ATOM 600 C C . PHE A 1 75 ? 6.060 0.894 -29.881 1.00 98.12 75 PHE A C 1
ATOM 602 O O . PHE A 1 75 ? 5.383 0.096 -29.232 1.00 98.12 75 PHE A O 1
ATOM 609 N N . LYS A 1 76 ? 5.519 1.899 -30.573 1.00 97.31 76 LYS A N 1
ATOM 610 C CA . LYS A 1 76 ? 4.078 2.123 -30.695 1.00 97.31 76 LYS A CA 1
ATOM 611 C C . LYS A 1 76 ? 3.371 1.012 -31.465 1.00 97.31 76 LYS A C 1
ATOM 613 O O . LYS A 1 76 ? 2.264 0.650 -31.092 1.00 97.31 76 LYS A O 1
ATOM 618 N N . ALA A 1 77 ? 3.993 0.460 -32.505 1.00 97.69 77 ALA A N 1
ATOM 619 C CA . ALA A 1 77 ? 3.446 -0.657 -33.274 1.00 97.69 77 ALA A CA 1
ATOM 620 C C . ALA A 1 77 ? 3.659 -2.015 -32.580 1.00 97.69 77 ALA A C 1
ATOM 622 O O . ALA A 1 77 ? 2.865 -2.933 -32.756 1.00 97.69 77 ALA A O 1
ATOM 623 N N . ASN A 1 78 ? 4.708 -2.143 -31.763 1.00 97.44 78 ASN A N 1
ATOM 624 C CA . ASN A 1 78 ? 5.114 -3.397 -31.127 1.00 97.44 78 ASN A CA 1
ATOM 625 C C . ASN A 1 78 ? 4.974 -3.343 -29.597 1.00 97.44 78 ASN A C 1
ATOM 627 O O . ASN A 1 78 ? 5.861 -3.762 -28.858 1.00 97.44 78 ASN A O 1
ATOM 631 N N . TYR A 1 79 ? 3.841 -2.854 -29.096 1.00 95.12 79 TYR A N 1
ATOM 632 C CA . TYR A 1 79 ? 3.578 -2.724 -27.655 1.00 95.12 79 TYR A CA 1
ATOM 633 C C . TYR A 1 79 ? 3.244 -4.056 -26.949 1.00 95.12 79 TYR A C 1
ATOM 635 O O . TYR A 1 79 ? 3.028 -4.085 -25.737 1.00 95.12 79 TYR A O 1
ATOM 643 N N . HIS A 1 80 ? 3.205 -5.171 -27.681 1.00 95.69 80 HIS A N 1
ATOM 644 C CA . HIS A 1 80 ? 2.743 -6.474 -27.193 1.00 95.69 80 HIS A CA 1
ATOM 645 C C . HIS A 1 80 ? 3.793 -7.317 -26.448 1.00 95.69 80 HIS A C 1
ATOM 647 O O . HIS A 1 80 ? 3.450 -8.405 -25.992 1.00 95.69 80 HIS A O 1
ATOM 653 N N . PHE A 1 81 ? 5.043 -6.856 -26.313 1.00 97.62 81 PHE A N 1
ATOM 654 C CA . PHE A 1 81 ? 6.058 -7.589 -25.544 1.00 97.62 81 PHE A CA 1
ATOM 655 C C . PHE A 1 81 ? 5.664 -7.745 -24.066 1.00 97.62 81 PHE A C 1
ATOM 657 O O . PHE A 1 81 ? 4.975 -6.898 -23.490 1.00 97.62 81 PHE A O 1
ATOM 664 N N . ASP A 1 82 ? 6.150 -8.814 -23.431 1.00 96.88 82 ASP A N 1
ATOM 665 C CA . ASP A 1 82 ? 5.952 -9.037 -21.995 1.00 96.88 82 ASP A CA 1
ATOM 666 C C . ASP A 1 82 ? 6.830 -8.099 -21.154 1.00 96.88 82 ASP A C 1
ATOM 668 O O . ASP A 1 82 ? 6.425 -7.667 -20.073 1.00 96.88 82 ASP A O 1
ATOM 672 N N . CYS A 1 83 ? 8.034 -7.779 -21.644 1.00 98.25 83 CYS A N 1
ATOM 673 C CA . CYS A 1 83 ? 9.004 -6.923 -20.967 1.00 98.25 83 CYS A CA 1
ATOM 674 C C . CYS A 1 83 ? 9.689 -5.937 -21.927 1.00 98.25 83 CYS A C 1
ATOM 676 O O . CYS A 1 83 ? 10.124 -6.315 -23.015 1.00 98.25 83 CYS A O 1
ATOM 678 N N . PHE A 1 84 ? 9.833 -4.688 -21.486 1.00 98.62 84 PHE A N 1
ATOM 679 C CA . PHE A 1 84 ? 10.522 -3.605 -22.183 1.00 98.62 84 PHE A CA 1
ATOM 680 C C . PHE A 1 84 ? 11.694 -3.106 -21.337 1.00 98.62 84 PHE A C 1
ATOM 682 O O . PHE A 1 84 ? 11.497 -2.656 -20.208 1.00 98.62 84 PHE A O 1
ATOM 689 N N . VAL A 1 85 ? 12.902 -3.136 -21.896 1.00 98.56 85 VAL A N 1
ATOM 690 C CA . VAL A 1 85 ? 14.131 -2.623 -21.277 1.00 98.56 85 VAL A CA 1
ATOM 691 C C . VAL A 1 85 ? 14.618 -1.412 -22.075 1.00 98.56 85 VAL A C 1
ATOM 693 O O . VAL A 1 85 ? 15.258 -1.538 -23.121 1.00 98.56 85 VAL A O 1
ATOM 696 N N . MET A 1 86 ? 14.310 -0.214 -21.582 1.00 97.88 86 MET A N 1
ATOM 697 C CA . MET A 1 86 ? 14.520 1.052 -22.296 1.00 97.88 86 MET A CA 1
ATOM 698 C C . MET A 1 86 ? 15.925 1.622 -22.043 1.00 97.88 86 MET A C 1
ATOM 700 O O . MET A 1 86 ? 16.078 2.688 -21.453 1.00 97.88 86 MET A O 1
ATOM 704 N N . ALA A 1 87 ? 16.961 0.878 -22.441 1.00 97.00 87 ALA A N 1
ATOM 705 C CA . ALA A 1 87 ? 18.369 1.183 -22.152 1.00 97.00 87 ALA A CA 1
ATOM 706 C C . ALA A 1 87 ? 19.081 2.083 -23.188 1.00 97.00 87 ALA A C 1
ATOM 708 O O . ALA A 1 87 ? 20.275 2.363 -23.043 1.00 97.00 87 ALA A O 1
ATOM 709 N N . ALA A 1 88 ? 18.398 2.513 -24.253 1.00 96.69 88 ALA A N 1
ATOM 710 C CA . ALA A 1 88 ? 19.007 3.330 -25.296 1.00 96.69 88 ALA A CA 1
ATOM 711 C C . ALA A 1 88 ? 19.151 4.793 -24.862 1.00 96.69 88 ALA A C 1
ATOM 713 O O . ALA A 1 88 ? 18.295 5.350 -24.177 1.00 96.69 88 ALA A O 1
ATOM 714 N N . ALA A 1 89 ? 20.212 5.446 -25.335 1.00 95.25 89 ALA A N 1
ATOM 715 C CA . ALA A 1 89 ? 20.395 6.883 -25.184 1.00 95.25 89 ALA A CA 1
ATOM 716 C C . ALA A 1 89 ? 19.696 7.610 -26.338 1.00 95.25 89 ALA A C 1
ATOM 718 O O . ALA A 1 89 ? 20.317 7.945 -27.353 1.00 95.25 89 ALA A O 1
ATOM 719 N N . VAL A 1 90 ? 18.396 7.833 -26.180 1.00 96.31 90 VAL A N 1
ATOM 720 C CA . VAL A 1 90 ? 17.557 8.508 -27.175 1.00 96.31 90 VAL A CA 1
ATOM 721 C C . VAL A 1 90 ? 17.830 10.013 -27.175 1.00 96.31 90 VAL A C 1
ATOM 723 O O . VAL A 1 90 ? 17.999 10.622 -26.119 1.00 96.31 90 VAL A O 1
ATOM 726 N N . ALA A 1 91 ? 17.947 10.618 -28.356 1.00 95.50 91 ALA A N 1
ATOM 727 C CA . ALA A 1 91 ? 18.057 12.064 -28.488 1.00 95.50 91 ALA A CA 1
ATOM 728 C C . ALA A 1 91 ? 16.765 12.724 -27.984 1.00 95.50 91 ALA A C 1
ATOM 730 O O . ALA A 1 91 ? 15.686 12.419 -28.477 1.00 95.50 91 ALA A O 1
ATOM 731 N N . ASN A 1 92 ? 16.880 13.634 -27.014 1.00 92.62 92 ASN A N 1
ATOM 732 C CA . ASN A 1 92 ? 15.728 14.378 -26.485 1.00 92.62 92 ASN A CA 1
ATOM 733 C C . ASN A 1 92 ? 15.351 15.578 -27.368 1.00 92.62 92 ASN A C 1
ATOM 735 O O . ASN A 1 92 ? 14.254 16.109 -27.235 1.00 92.62 92 ASN A O 1
ATOM 739 N N . LEU A 1 93 ? 16.270 16.009 -28.237 1.00 94.38 93 LEU A N 1
ATOM 740 C CA . LEU A 1 93 ? 16.107 17.109 -29.182 1.00 94.38 93 LEU A CA 1
ATOM 741 C C . LEU A 1 93 ? 16.265 16.570 -30.601 1.00 94.38 93 LEU A C 1
ATOM 743 O O . LEU A 1 93 ? 17.216 15.836 -30.882 1.00 94.38 93 LEU A O 1
ATOM 747 N N . THR A 1 94 ? 15.369 16.969 -31.493 1.00 95.19 94 THR A N 1
ATOM 748 C CA . THR A 1 94 ? 15.443 16.655 -32.921 1.00 95.19 94 THR A CA 1
ATOM 749 C C . THR A 1 94 ? 15.204 17.922 -33.741 1.00 95.19 94 THR A C 1
ATOM 751 O O . THR A 1 94 ? 14.438 18.777 -33.299 1.00 95.19 94 THR A O 1
ATOM 754 N N . PRO A 1 95 ? 15.868 18.103 -34.896 1.00 94.94 95 PRO A N 1
ATOM 755 C CA . PRO A 1 95 ? 15.548 19.205 -35.798 1.00 94.94 95 PRO A CA 1
ATOM 756 C C . PRO A 1 95 ? 14.070 19.165 -36.197 1.00 94.94 95 PRO A C 1
ATOM 758 O O . PRO A 1 95 ? 13.591 18.104 -36.596 1.00 94.94 95 PRO A O 1
ATOM 761 N N . SER A 1 96 ? 13.370 20.299 -36.104 1.00 94.31 96 SER A N 1
ATOM 762 C CA . SER A 1 96 ? 11.930 20.385 -36.413 1.00 94.31 96 SER A CA 1
ATOM 763 C C . SER A 1 96 ? 11.639 20.145 -37.894 1.00 94.31 96 SER A C 1
ATOM 765 O O . SER A 1 96 ? 10.626 19.558 -38.251 1.00 94.31 96 SER A O 1
ATOM 767 N N . ASN A 1 97 ? 12.565 20.553 -38.767 1.00 92.00 97 ASN A N 1
ATOM 768 C CA . ASN A 1 97 ? 12.486 20.345 -40.212 1.00 92.00 97 ASN A CA 1
ATOM 769 C C . ASN A 1 97 ? 13.806 19.744 -40.726 1.00 92.00 97 ASN A C 1
ATOM 771 O O . ASN A 1 97 ? 14.684 20.486 -41.176 1.00 92.00 97 ASN A O 1
ATOM 775 N N . PRO A 1 98 ? 14.005 18.416 -40.624 1.00 91.94 98 PRO A N 1
ATOM 776 C CA . PRO A 1 98 ? 15.177 17.755 -41.190 1.00 91.94 98 PRO A CA 1
ATOM 777 C C . PRO A 1 98 ? 15.242 17.942 -42.711 1.00 91.94 98 PRO A C 1
ATOM 779 O O . PRO A 1 98 ? 14.226 17.863 -43.397 1.00 91.94 98 PRO A O 1
ATOM 782 N N . PHE A 1 99 ? 16.442 18.122 -43.260 1.00 91.38 99 PHE A N 1
ATOM 783 C CA . PHE A 1 99 ? 16.633 18.224 -44.708 1.00 91.38 99 PHE A CA 1
ATOM 784 C C . PHE A 1 99 ? 16.384 16.863 -45.381 1.00 91.38 99 PHE A C 1
ATOM 786 O O . PHE A 1 99 ? 16.929 15.848 -44.941 1.00 91.38 99 PHE A O 1
ATOM 793 N N . GLU A 1 100 ? 15.617 16.838 -46.478 1.00 87.75 100 GLU A N 1
ATOM 794 C CA . GLU A 1 100 ? 15.377 15.610 -47.261 1.00 87.75 100 GLU A CA 1
ATOM 795 C C . GLU A 1 100 ? 16.676 15.047 -47.868 1.00 87.75 100 GLU A C 1
ATOM 797 O O . GLU A 1 100 ? 16.907 13.838 -47.876 1.00 87.75 100 GLU A O 1
ATOM 802 N N . GLY A 1 101 ? 17.550 15.935 -48.353 1.00 91.25 101 GLY A N 1
ATOM 803 C CA . GLY A 1 101 ? 18.853 15.610 -48.934 1.00 91.25 101 GLY A CA 1
ATOM 804 C C . GLY A 1 101 ? 20.022 15.845 -47.977 1.00 91.25 101 GLY A C 1
ATOM 805 O O . GLY A 1 101 ? 19.859 15.982 -46.770 1.00 91.25 101 GLY A O 1
ATOM 806 N N . LYS A 1 102 ? 21.253 15.868 -48.497 1.00 94.12 102 LYS A N 1
ATOM 807 C CA . LYS A 1 102 ? 22.428 16.314 -47.726 1.00 94.12 102 LYS A CA 1
ATOM 808 C C . LYS A 1 102 ? 22.364 17.834 -47.589 1.00 94.12 102 LYS A C 1
ATOM 810 O O . LYS A 1 102 ? 22.074 18.506 -48.575 1.00 94.12 102 LYS A O 1
ATOM 815 N N . PHE A 1 103 ? 22.690 18.372 -46.411 1.00 92.00 103 PHE A N 1
ATOM 816 C CA . PHE A 1 103 ? 22.728 19.819 -46.194 1.00 92.00 103 PHE A CA 1
ATOM 817 C C . PHE A 1 103 ? 23.541 20.525 -47.303 1.00 92.00 103 PHE A C 1
ATOM 819 O O . PHE A 1 103 ? 24.706 20.149 -47.516 1.00 92.00 103 PHE A O 1
ATOM 826 N N . PRO A 1 104 ? 22.959 21.512 -48.016 1.00 90.56 104 PRO A N 1
ATOM 827 C CA . PRO A 1 104 ? 23.554 22.109 -49.207 1.00 90.56 104 PRO A CA 1
ATOM 828 C C . PRO A 1 104 ? 24.598 23.164 -48.827 1.00 90.56 104 PRO A C 1
ATOM 830 O O . PRO A 1 104 ? 24.431 24.356 -49.061 1.00 90.56 104 PRO A O 1
ATOM 833 N N . SER A 1 105 ? 25.714 22.721 -48.247 1.00 87.62 105 SER A N 1
ATOM 834 C CA . SER A 1 105 ? 26.772 23.610 -47.748 1.00 87.62 105 SER A CA 1
ATOM 835 C C . SER A 1 105 ? 27.387 24.518 -48.819 1.00 87.62 105 SER A C 1
ATOM 837 O O . SER A 1 105 ? 27.982 25.527 -48.474 1.00 87.62 105 SER A O 1
ATOM 839 N N . HIS A 1 106 ? 27.245 24.181 -50.104 1.00 90.88 106 HIS A N 1
ATOM 840 C CA . HIS A 1 106 ? 27.698 25.006 -51.229 1.00 90.88 106 HIS A CA 1
ATOM 841 C C . HIS A 1 106 ? 26.909 26.316 -51.382 1.00 90.88 106 HIS A C 1
ATOM 843 O O . HIS A 1 106 ? 27.391 27.233 -52.039 1.00 90.88 106 HIS A O 1
ATOM 849 N N . ASN A 1 107 ? 25.734 26.421 -50.755 1.00 91.75 107 ASN A N 1
ATOM 850 C CA . ASN A 1 107 ? 24.936 27.647 -50.728 1.00 91.75 107 ASN A CA 1
ATOM 851 C C . ASN A 1 107 ? 25.412 28.653 -49.667 1.00 91.75 107 ASN A C 1
ATOM 853 O O . ASN A 1 107 ? 24.836 29.731 -49.566 1.00 91.75 107 ASN A O 1
ATOM 857 N N . TYR A 1 108 ? 26.437 28.310 -48.882 1.00 91.88 108 TYR A N 1
ATOM 858 C CA . TYR A 1 108 ? 26.914 29.100 -47.749 1.00 91.88 108 TYR A CA 1
ATOM 859 C C . TYR A 1 108 ? 28.407 29.404 -47.878 1.00 91.88 108 TYR A C 1
ATOM 861 O O . TYR A 1 108 ? 29.185 28.609 -48.413 1.00 91.88 108 TYR A O 1
ATOM 869 N N . LYS A 1 109 ? 28.832 30.551 -47.345 1.00 94.00 109 LYS A N 1
ATOM 870 C CA . LYS A 1 109 ? 30.247 30.930 -47.242 1.00 94.00 109 LYS A CA 1
ATOM 871 C C . LYS A 1 109 ? 30.872 30.380 -45.958 1.00 94.00 109 LYS A C 1
ATOM 873 O O . LYS A 1 109 ? 30.204 30.151 -44.952 1.00 94.00 109 LYS A O 1
ATOM 878 N N . VAL A 1 110 ? 32.192 30.189 -45.963 1.00 92.50 110 VAL A N 1
ATOM 879 C CA . VAL A 1 110 ? 32.933 29.781 -44.756 1.00 92.50 110 VAL A CA 1
ATOM 880 C C . VAL A 1 110 ? 32.733 30.824 -43.649 1.00 92.50 110 VAL A C 1
ATOM 882 O O . VAL A 1 110 ? 32.946 32.012 -43.871 1.00 92.50 110 VAL A O 1
ATOM 885 N N . GLY A 1 111 ? 32.327 30.370 -42.460 1.00 90.56 111 GLY A N 1
ATOM 886 C CA . GLY A 1 111 ? 32.033 31.230 -41.306 1.00 90.56 111 GLY A CA 1
ATOM 887 C C . GLY A 1 111 ? 30.603 31.780 -41.265 1.00 90.56 111 GLY A C 1
ATOM 888 O O . GLY A 1 111 ? 30.223 32.397 -40.269 1.00 90.56 111 GLY A O 1
ATOM 889 N N . GLU A 1 112 ? 29.801 31.536 -42.304 1.00 94.44 112 GLU A N 1
ATOM 890 C CA . GLU A 1 112 ? 28.390 31.904 -42.325 1.00 94.44 112 GLU A CA 1
ATOM 891 C C . GLU A 1 112 ? 27.602 31.091 -41.292 1.00 94.44 112 GLU A C 1
ATOM 893 O O . GLU A 1 112 ? 27.785 29.881 -41.138 1.00 94.44 112 GLU A O 1
ATOM 898 N N . LYS A 1 113 ? 26.736 31.782 -40.548 1.00 92.19 113 LYS A N 1
ATOM 899 C CA . LYS A 1 113 ? 25.890 31.184 -39.517 1.00 92.19 113 LYS A CA 1
ATOM 900 C C . LYS A 1 113 ? 24.488 31.005 -40.072 1.00 92.19 113 LYS A C 1
ATOM 902 O O . LYS A 1 113 ? 23.942 31.917 -40.681 1.00 92.19 113 LYS A O 1
ATOM 907 N N . PHE A 1 114 ? 23.890 29.864 -39.780 1.00 88.56 114 PHE A N 1
ATOM 908 C CA . PHE A 1 114 ? 22.490 29.583 -40.062 1.00 88.56 114 PHE A CA 1
ATOM 909 C C . PHE A 1 114 ? 21.853 28.952 -38.825 1.00 88.56 114 PHE A C 1
ATOM 911 O O . PHE A 1 114 ? 22.549 28.401 -37.968 1.00 88.56 114 PHE A O 1
ATOM 918 N N . GLN A 1 115 ? 20.535 29.078 -38.708 1.00 91.00 115 GLN A N 1
ATOM 919 C CA . GLN A 1 115 ? 19.778 28.558 -37.574 1.00 91.00 115 GLN A CA 1
ATOM 920 C C . GLN A 1 115 ? 19.145 27.213 -37.939 1.00 91.00 115 GLN A C 1
ATOM 922 O O . GLN A 1 115 ? 18.670 27.027 -39.057 1.00 91.00 115 GLN A O 1
ATOM 927 N N . ILE A 1 116 ? 19.154 26.280 -36.987 1.00 91.94 116 ILE A N 1
ATOM 928 C CA . ILE A 1 116 ? 18.382 25.036 -37.037 1.00 91.94 116 ILE A CA 1
ATOM 929 C C . ILE A 1 116 ? 17.454 25.070 -35.828 1.00 91.94 116 ILE A C 1
ATOM 931 O O . ILE A 1 116 ? 17.929 25.128 -34.693 1.00 91.94 116 ILE A O 1
ATOM 935 N N . GLU A 1 117 ? 16.150 25.050 -36.077 1.00 96.19 117 GLU A N 1
ATOM 936 C CA . GLU A 1 117 ? 15.150 24.938 -35.019 1.00 96.19 117 GLU A CA 1
ATOM 937 C C . GLU A 1 117 ? 15.051 23.494 -34.524 1.00 96.19 117 GLU A C 1
ATOM 939 O O . GLU A 1 117 ? 15.135 22.539 -35.304 1.00 96.19 117 GLU A O 1
ATOM 944 N N . PHE A 1 118 ? 14.892 23.350 -33.210 1.00 96.31 118 PHE A N 1
ATOM 945 C CA . PHE A 1 118 ? 14.790 22.070 -32.524 1.00 96.31 118 PHE A CA 1
ATOM 946 C C . PHE A 1 118 ? 13.460 21.946 -31.803 1.00 96.31 118 PHE A C 1
ATOM 948 O O . PHE A 1 118 ? 12.977 22.901 -31.197 1.00 96.31 118 PHE A O 1
ATOM 955 N N . GLU A 1 119 ? 12.958 20.721 -31.761 1.00 95.81 119 GLU A N 1
ATOM 956 C CA . GLU A 1 119 ? 11.813 20.322 -30.959 1.00 95.81 119 GLU A CA 1
ATOM 957 C C . GLU A 1 119 ? 12.157 19.145 -30.043 1.00 95.81 119 GLU A C 1
ATOM 959 O O . GLU A 1 119 ? 13.176 18.461 -30.206 1.00 95.81 119 GLU A O 1
ATOM 964 N N . ILE A 1 120 ? 11.298 18.920 -29.049 1.00 96.19 120 ILE A N 1
ATOM 965 C CA . ILE A 1 120 ? 11.419 17.786 -28.137 1.00 96.19 120 ILE A CA 1
ATOM 966 C C . ILE A 1 120 ? 10.998 16.514 -28.870 1.00 96.19 120 ILE A C 1
ATOM 968 O O . ILE A 1 120 ? 9.886 16.418 -29.385 1.00 96.19 120 ILE A O 1
ATOM 972 N N . ALA A 1 121 ? 11.884 15.524 -28.883 1.00 94.56 121 ALA A N 1
ATOM 973 C CA . ALA A 1 121 ? 11.625 14.253 -29.537 1.00 94.56 121 ALA A CA 1
ATOM 974 C C . ALA A 1 121 ? 10.555 13.425 -28.791 1.00 94.56 121 ALA A C 1
ATOM 976 O O . ALA A 1 121 ? 10.448 13.502 -27.560 1.00 94.56 121 ALA A O 1
ATOM 977 N N . PRO A 1 122 ? 9.786 12.579 -29.501 1.00 93.81 122 PRO A N 1
ATOM 978 C CA . PRO A 1 122 ? 8.765 11.751 -28.874 1.00 93.81 122 PRO A CA 1
ATOM 979 C C . PRO A 1 122 ? 9.384 10.680 -27.959 1.00 93.81 122 PRO A C 1
ATOM 981 O O . PRO A 1 122 ? 10.375 10.023 -28.288 1.00 93.81 122 PRO A O 1
ATOM 984 N N . ARG A 1 123 ? 8.772 10.469 -26.789 1.00 93.44 123 ARG A N 1
ATOM 985 C CA . ARG A 1 123 ? 9.270 9.549 -25.757 1.00 93.44 123 ARG A CA 1
ATOM 986 C C . ARG A 1 123 ? 8.574 8.191 -25.831 1.00 93.44 123 ARG A C 1
ATOM 988 O O . ARG A 1 123 ? 7.468 8.018 -25.327 1.00 93.44 123 ARG A O 1
ATOM 995 N N . ALA A 1 124 ? 9.257 7.192 -26.391 1.00 94.31 124 ALA A N 1
ATOM 996 C CA . ALA A 1 124 ? 8.709 5.834 -26.515 1.00 94.31 124 ALA A CA 1
ATOM 997 C C . ALA A 1 124 ? 8.355 5.198 -25.158 1.00 94.31 124 ALA A C 1
ATOM 999 O O . ALA A 1 124 ? 7.386 4.455 -25.053 1.00 94.31 124 ALA A O 1
ATOM 1000 N N . ILE A 1 125 ? 9.115 5.504 -24.102 1.00 94.12 125 ILE A N 1
ATOM 1001 C CA . ILE A 1 125 ? 8.875 4.944 -22.767 1.00 94.12 125 ILE A CA 1
ATOM 1002 C C . ILE A 1 125 ? 7.496 5.328 -22.199 1.00 94.12 125 ILE A C 1
ATOM 1004 O O . ILE A 1 125 ? 6.864 4.511 -21.531 1.00 94.12 125 ILE A O 1
ATOM 1008 N N . ASP A 1 126 ? 6.997 6.524 -22.519 1.00 90.38 126 ASP A N 1
ATOM 1009 C CA . ASP A 1 126 ? 5.759 7.056 -21.939 1.00 90.38 126 ASP A CA 1
ATOM 1010 C C . ASP A 1 126 ? 4.503 6.417 -22.556 1.00 90.38 126 ASP A C 1
ATOM 1012 O O . ASP A 1 126 ? 3.463 6.330 -21.900 1.00 90.38 126 ASP A O 1
ATOM 1016 N N . ILE A 1 127 ? 4.593 5.930 -23.801 1.00 93.50 127 ILE A N 1
ATOM 1017 C CA . ILE A 1 127 ? 3.461 5.306 -24.505 1.00 93.50 127 ILE A CA 1
ATOM 1018 C C . ILE A 1 127 ? 3.296 3.817 -24.179 1.00 93.50 127 ILE A C 1
ATOM 1020 O O . ILE A 1 127 ? 2.187 3.292 -24.281 1.00 93.50 127 ILE A O 1
ATOM 1024 N N . ILE A 1 128 ? 4.358 3.127 -23.742 1.00 95.12 128 ILE A N 1
ATOM 1025 C CA . ILE A 1 128 ? 4.336 1.667 -23.538 1.00 95.12 128 ILE A CA 1
ATOM 1026 C C . ILE A 1 128 ? 3.249 1.273 -22.539 1.00 95.12 128 ILE A C 1
ATOM 1028 O O . ILE A 1 128 ? 2.416 0.427 -22.842 1.00 95.12 128 ILE A O 1
ATOM 1032 N N . LYS A 1 129 ? 3.200 1.914 -21.366 1.00 93.44 129 LYS A N 1
ATOM 1033 C CA . LYS A 1 129 ? 2.198 1.607 -20.328 1.00 93.44 129 LYS A CA 1
ATOM 1034 C C . LYS A 1 129 ? 0.805 2.156 -20.640 1.00 93.44 129 LYS A C 1
ATOM 1036 O O . LYS A 1 129 ? -0.146 1.784 -19.956 1.00 93.44 129 LYS A O 1
ATOM 1041 N N . GLN A 1 130 ? 0.669 3.033 -21.635 1.00 93.75 130 GLN A N 1
ATOM 1042 C CA . GLN A 1 130 ? -0.635 3.480 -22.129 1.00 93.75 130 GLN A CA 1
ATOM 1043 C C . GLN A 1 130 ? -1.252 2.409 -23.035 1.00 93.75 130 GLN A C 1
ATOM 1045 O O . GLN A 1 130 ? -2.412 2.052 -22.853 1.00 93.75 130 GLN A O 1
ATOM 1050 N N . LEU A 1 131 ? -0.454 1.854 -23.953 1.00 95.75 131 LEU A N 1
ATOM 1051 C CA . LEU A 1 131 ? -0.881 0.830 -24.913 1.00 95.75 131 LEU A CA 1
ATOM 1052 C C . LEU A 1 131 ? -0.897 -0.581 -24.307 1.00 95.75 131 LEU A C 1
ATOM 1054 O O . LEU A 1 131 ? -1.780 -1.386 -24.596 1.00 95.75 131 LEU A O 1
ATOM 1058 N N . ASN A 1 132 ? 0.055 -0.875 -23.423 1.00 94.75 132 ASN A N 1
ATOM 1059 C CA . ASN A 1 132 ? 0.148 -2.119 -22.671 1.00 94.75 132 ASN A CA 1
ATOM 1060 C C . ASN A 1 132 ? 0.377 -1.847 -21.175 1.00 94.75 132 ASN A C 1
ATOM 1062 O O . ASN A 1 132 ? 1.497 -1.980 -20.670 1.00 94.75 132 ASN A O 1
ATOM 1066 N N . PRO A 1 133 ? -0.686 -1.529 -20.414 1.00 90.81 133 PRO A N 1
ATOM 1067 C CA . PRO A 1 133 ? -0.586 -1.304 -18.970 1.00 90.81 133 PRO A CA 1
ATOM 1068 C C . PRO A 1 133 ? -0.006 -2.492 -18.184 1.00 90.81 133 PRO A C 1
ATOM 1070 O O . PRO A 1 133 ? 0.446 -2.316 -17.051 1.00 90.81 133 PRO A O 1
ATOM 1073 N N . ARG A 1 134 ? -0.032 -3.696 -18.777 1.00 88.62 134 ARG A N 1
ATOM 1074 C CA . ARG A 1 134 ? 0.389 -4.959 -18.157 1.00 88.62 134 ARG A CA 1
ATOM 1075 C C . ARG A 1 134 ? 1.851 -5.315 -18.411 1.00 88.62 134 ARG A C 1
ATOM 1077 O O . ARG A 1 134 ? 2.376 -6.150 -17.684 1.00 88.62 134 ARG A O 1
ATOM 1084 N N . ALA A 1 135 ? 2.501 -4.705 -19.400 1.00 94.00 135 ALA A N 1
ATOM 1085 C CA . ALA A 1 135 ? 3.898 -4.992 -19.707 1.00 94.00 135 ALA A CA 1
ATOM 1086 C C . ALA A 1 135 ? 4.801 -4.710 -18.505 1.00 94.00 135 ALA A C 1
ATOM 1088 O O . ALA A 1 135 ? 4.601 -3.716 -17.810 1.00 94.00 135 ALA A O 1
ATOM 1089 N N . CYS A 1 136 ? 5.833 -5.518 -18.288 1.00 96.56 136 CYS A N 1
ATOM 1090 C CA . CYS A 1 136 ? 6.944 -5.124 -17.434 1.00 96.56 136 CYS A CA 1
ATOM 1091 C C . CYS A 1 136 ? 7.725 -4.003 -18.134 1.00 96.56 136 CYS A C 1
ATOM 1093 O O . CYS A 1 136 ? 8.156 -4.176 -19.271 1.00 96.56 136 CYS A O 1
ATOM 1095 N N . LEU A 1 137 ? 7.932 -2.868 -17.468 1.00 97.88 137 LEU A N 1
ATOM 1096 C CA . LEU A 1 137 ? 8.703 -1.753 -18.019 1.00 97.88 137 LEU A CA 1
ATOM 1097 C C . LEU A 1 137 ? 9.894 -1.430 -17.120 1.00 97.88 137 LEU A C 1
ATOM 1099 O O . LEU A 1 137 ? 9.718 -1.161 -15.934 1.00 97.88 137 LEU A O 1
ATOM 1103 N N . ILE A 1 138 ? 11.088 -1.434 -17.700 1.00 98.50 138 ILE A N 1
ATOM 1104 C CA . ILE A 1 138 ? 12.350 -1.135 -17.030 1.00 98.50 138 ILE A CA 1
ATOM 1105 C C . ILE A 1 138 ? 12.958 0.096 -17.694 1.00 98.50 138 ILE A C 1
ATOM 1107 O O . ILE A 1 138 ? 13.261 0.090 -18.891 1.00 98.50 138 ILE A O 1
ATOM 1111 N N . GLY A 1 139 ? 13.103 1.161 -16.911 1.00 97.75 139 GLY A N 1
ATOM 1112 C CA . GLY A 1 139 ? 13.652 2.439 -17.346 1.00 97.75 139 GLY A CA 1
ATOM 1113 C C . GLY A 1 139 ? 15.082 2.664 -16.865 1.00 97.75 139 GLY A C 1
ATOM 1114 O O . GLY A 1 139 ? 15.568 1.996 -15.952 1.00 97.75 139 GLY A O 1
ATOM 1115 N N . TYR A 1 140 ? 15.738 3.650 -17.467 1.00 96.69 140 TYR A N 1
ATOM 1116 C CA . TYR A 1 140 ? 17.057 4.117 -17.054 1.00 96.69 140 TYR A CA 1
ATOM 1117 C C . TYR A 1 140 ? 17.046 5.631 -16.893 1.00 96.69 140 TYR A C 1
ATOM 1119 O O . TYR A 1 140 ? 16.370 6.342 -17.641 1.00 96.69 140 TYR A O 1
ATOM 1127 N N . LYS A 1 141 ? 17.835 6.128 -15.941 1.00 95.62 141 LYS A N 1
ATOM 1128 C CA . LYS A 1 141 ? 18.057 7.555 -15.740 1.00 95.62 141 LYS A CA 1
ATOM 1129 C C . LYS A 1 141 ? 19.542 7.845 -15.557 1.00 95.62 141 LYS A C 1
ATOM 1131 O O . LYS A 1 141 ? 20.125 7.560 -14.517 1.00 95.62 141 LYS A O 1
ATOM 1136 N N . LEU A 1 142 ? 20.142 8.439 -16.583 1.00 93.44 142 LEU A N 1
ATOM 1137 C CA . LEU A 1 142 ? 21.492 8.991 -16.519 1.00 93.44 142 LEU A CA 1
ATOM 1138 C C . LEU A 1 142 ? 21.397 10.487 -16.201 1.00 93.44 142 LEU A C 1
ATOM 1140 O O . LEU A 1 142 ? 20.744 11.214 -16.952 1.00 93.44 142 LEU A O 1
ATOM 1144 N N . PHE A 1 143 ? 22.024 10.946 -15.118 1.00 93.12 143 PHE A N 1
ATOM 1145 C CA . PHE A 1 143 ? 22.051 12.370 -14.766 1.00 93.12 143 PHE A CA 1
ATOM 1146 C C . PHE A 1 143 ? 23.319 12.740 -13.983 1.00 93.12 143 PHE A C 1
ATOM 1148 O O . PHE A 1 143 ? 23.792 11.951 -13.166 1.00 93.12 143 PHE A O 1
ATOM 1155 N N . ASP A 1 144 ? 23.856 13.938 -14.221 1.00 92.31 144 ASP A N 1
ATOM 1156 C CA . ASP A 1 144 ? 25.011 14.497 -13.501 1.00 92.31 144 ASP A CA 1
ATOM 1157 C C . ASP A 1 144 ? 24.574 15.095 -12.151 1.00 92.31 144 ASP A C 1
ATOM 1159 O O . ASP A 1 144 ? 24.660 16.300 -11.920 1.00 92.31 144 ASP A O 1
ATOM 1163 N N . ALA A 1 145 ? 24.047 14.242 -11.272 1.00 93.06 145 ALA A N 1
ATOM 1164 C CA . ALA A 1 145 ? 23.630 14.632 -9.929 1.00 93.06 145 ALA A CA 1
ATOM 1165 C C . ALA A 1 145 ? 24.839 14.878 -9.013 1.00 93.06 145 ALA A C 1
ATOM 1167 O O . ALA A 1 145 ? 25.880 14.228 -9.135 1.00 93.06 145 ALA A O 1
ATOM 1168 N N . LYS A 1 146 ? 24.681 15.793 -8.056 1.00 93.12 146 LYS A N 1
ATOM 1169 C CA . LYS A 1 146 ? 25.678 16.115 -7.027 1.00 93.12 146 LYS A CA 1
ATOM 1170 C C . LYS A 1 146 ? 25.661 15.117 -5.869 1.00 93.12 146 LYS A C 1
ATOM 1172 O O . LYS A 1 146 ? 26.659 15.008 -5.159 1.00 93.12 146 LYS A O 1
ATOM 1177 N N . SER A 1 147 ? 24.552 14.403 -5.676 1.00 95.38 147 SER A N 1
ATOM 1178 C CA . SER A 1 147 ? 24.383 13.370 -4.651 1.00 95.38 147 SER A CA 1
ATOM 1179 C C . SER A 1 147 ? 23.475 12.234 -5.129 1.00 95.38 147 SER A C 1
ATOM 1181 O O . SER A 1 147 ? 22.747 12.369 -6.116 1.00 95.38 147 SER A O 1
ATOM 1183 N N . ASP A 1 148 ? 23.501 11.112 -4.404 1.00 95.56 148 ASP A N 1
ATOM 1184 C CA . ASP A 1 148 ? 22.568 10.006 -4.632 1.00 95.56 148 ASP A CA 1
ATOM 1185 C C . ASP A 1 148 ? 21.115 10.434 -4.376 1.00 95.56 148 ASP A C 1
ATOM 1187 O O . ASP A 1 148 ? 20.248 10.067 -5.160 1.00 95.56 148 ASP A O 1
ATOM 1191 N N . ASP A 1 149 ? 20.849 11.250 -3.351 1.00 95.69 149 ASP A N 1
ATOM 1192 C CA . ASP A 1 149 ? 19.494 11.734 -3.045 1.00 95.69 149 ASP A CA 1
ATOM 1193 C C . ASP A 1 149 ? 18.908 12.554 -4.202 1.00 95.69 149 ASP A C 1
ATOM 1195 O O . ASP A 1 149 ? 17.780 12.313 -4.628 1.00 95.69 149 ASP A O 1
ATOM 1199 N N . GLU A 1 150 ? 19.693 13.470 -4.786 1.00 96.25 150 GLU A N 1
ATOM 1200 C CA . GLU A 1 150 ? 19.270 14.235 -5.966 1.00 96.25 150 GLU A CA 1
ATOM 1201 C C . GLU A 1 150 ? 18.970 13.301 -7.150 1.00 96.25 150 GLU A C 1
ATOM 1203 O O . GLU A 1 150 ? 17.961 13.456 -7.843 1.00 96.25 150 GLU A O 1
ATOM 1208 N N . LEU A 1 151 ? 19.819 12.292 -7.367 1.00 96.81 151 LEU A N 1
ATOM 1209 C CA . LEU A 1 151 ? 19.618 11.304 -8.423 1.00 96.81 151 LEU A CA 1
ATOM 1210 C C . LEU A 1 151 ? 18.362 10.449 -8.189 1.00 96.81 151 LEU A C 1
ATOM 1212 O O . LEU A 1 151 ? 17.641 10.159 -9.147 1.00 96.81 151 LEU A O 1
ATOM 1216 N N . ILE A 1 152 ? 18.092 10.065 -6.938 1.00 96.56 152 ILE A N 1
ATOM 1217 C CA . ILE A 1 152 ? 16.915 9.296 -6.523 1.00 96.56 152 ILE A CA 1
ATOM 1218 C C . ILE A 1 152 ? 15.640 10.093 -6.797 1.00 96.56 152 ILE A C 1
ATOM 1220 O O . ILE A 1 152 ? 14.733 9.553 -7.430 1.00 96.56 152 ILE A O 1
ATOM 1224 N N . GLU A 1 153 ? 15.572 11.370 -6.413 1.00 95.38 153 GLU A N 1
ATOM 1225 C CA . GLU A 1 153 ? 14.396 12.211 -6.684 1.00 95.38 153 GLU A CA 1
ATOM 1226 C C . GLU A 1 153 ? 14.127 12.343 -8.191 1.00 95.38 153 GLU A C 1
ATOM 1228 O O . GLU A 1 153 ? 13.013 12.112 -8.674 1.00 95.38 153 GLU A O 1
ATOM 1233 N N . ILE A 1 154 ? 15.171 12.618 -8.976 1.00 95.56 154 ILE A N 1
ATOM 1234 C CA . ILE A 1 154 ? 15.084 12.732 -10.438 1.00 95.56 154 ILE A CA 1
ATOM 1235 C C . ILE A 1 154 ? 14.633 11.409 -11.089 1.00 95.56 154 ILE A C 1
ATOM 1237 O O . ILE A 1 154 ? 13.849 11.393 -12.051 1.00 95.56 154 ILE A O 1
ATOM 1241 N N . ALA A 1 155 ? 15.126 10.278 -10.587 1.00 96.50 155 ALA A N 1
ATOM 1242 C CA . ALA A 1 155 ? 14.732 8.957 -11.056 1.00 96.50 155 ALA A CA 1
ATOM 1243 C C . ALA A 1 155 ? 13.298 8.598 -10.639 1.00 96.50 155 ALA A C 1
ATOM 1245 O O . ALA A 1 155 ? 12.575 7.993 -11.436 1.00 96.50 155 ALA A O 1
ATOM 1246 N N . ARG A 1 156 ? 12.850 9.028 -9.452 1.00 94.81 156 ARG A N 1
ATOM 1247 C CA . ARG A 1 156 ? 11.478 8.825 -8.967 1.00 94.81 156 ARG A CA 1
ATOM 1248 C C . ARG A 1 156 ? 10.463 9.514 -9.876 1.00 94.81 156 ARG A C 1
ATOM 1250 O O . ARG A 1 156 ? 9.488 8.876 -10.267 1.00 94.81 156 ARG A O 1
ATOM 1257 N N . HIS A 1 157 ? 10.725 10.745 -10.323 1.00 93.56 157 HIS A N 1
ATOM 1258 C CA . HIS A 1 157 ? 9.892 11.399 -11.344 1.00 93.56 157 HIS A CA 1
ATOM 1259 C C . HIS A 1 157 ? 9.808 10.574 -12.636 1.00 93.56 157 HIS A C 1
ATOM 1261 O O . HIS A 1 157 ? 8.720 10.301 -13.140 1.00 93.56 157 HIS A O 1
ATOM 1267 N N . THR A 1 158 ? 10.953 10.085 -13.121 1.00 93.62 158 THR A N 1
ATOM 1268 C CA . THR A 1 158 ? 11.009 9.247 -14.331 1.00 93.62 158 THR A CA 1
ATOM 1269 C C . THR A 1 158 ? 10.171 7.972 -14.172 1.00 93.62 158 THR A C 1
ATOM 1271 O O . THR A 1 158 ? 9.459 7.575 -15.097 1.00 93.62 158 THR A O 1
ATOM 1274 N N . MET A 1 159 ? 10.224 7.336 -13.001 1.00 94.44 159 MET A N 1
ATOM 1275 C CA . MET A 1 159 ? 9.422 6.155 -12.687 1.00 94.44 159 MET A CA 1
ATOM 1276 C C . MET A 1 159 ? 7.922 6.460 -12.653 1.00 94.44 159 MET A C 1
ATOM 1278 O O . MET A 1 159 ? 7.141 5.688 -13.210 1.00 94.44 159 MET A O 1
ATOM 1282 N N . LEU A 1 160 ? 7.516 7.561 -12.015 1.00 91.19 160 LEU A N 1
ATOM 1283 C CA . LEU A 1 160 ? 6.110 7.951 -11.889 1.00 91.19 160 LEU A CA 1
ATOM 1284 C C . LEU A 1 160 ? 5.483 8.264 -13.253 1.00 91.19 160 LEU A C 1
ATOM 1286 O O . LEU A 1 160 ? 4.398 7.755 -13.547 1.00 91.19 160 LEU A O 1
ATOM 1290 N N . ASP A 1 161 ? 6.184 9.027 -14.094 1.00 91.56 161 ASP A N 1
ATOM 1291 C CA . ASP A 1 161 ? 5.713 9.423 -15.426 1.00 91.56 161 ASP A CA 1
ATOM 1292 C C . ASP A 1 161 ? 5.548 8.207 -16.345 1.00 91.56 161 ASP A C 1
ATOM 1294 O O . ASP A 1 161 ? 4.507 8.012 -16.977 1.00 91.56 161 ASP A O 1
ATOM 1298 N N . SER A 1 162 ? 6.570 7.346 -16.377 1.00 93.50 162 SER A N 1
ATOM 1299 C CA . SER A 1 162 ? 6.584 6.153 -17.231 1.00 93.50 162 SER A CA 1
ATOM 1300 C C . SER A 1 162 ? 5.760 4.992 -16.677 1.00 93.50 162 SER A C 1
ATOM 1302 O O . SER A 1 162 ? 5.434 4.060 -17.413 1.00 93.50 162 SER A O 1
ATOM 1304 N N . LYS A 1 163 ? 5.440 5.009 -15.377 1.00 93.19 163 LYS A N 1
ATOM 1305 C CA . LYS A 1 163 ? 4.892 3.865 -14.628 1.00 93.19 163 LYS A CA 1
ATOM 1306 C C . LYS A 1 163 ? 5.783 2.621 -14.751 1.00 93.19 163 LYS A C 1
ATOM 1308 O O . LYS A 1 163 ? 5.275 1.494 -14.773 1.00 93.19 163 LYS A O 1
ATOM 1313 N N . ALA A 1 164 ? 7.100 2.817 -14.859 1.00 95.75 164 ALA A N 1
ATOM 1314 C CA . ALA A 1 164 ? 8.077 1.735 -14.912 1.00 95.75 164 ALA A CA 1
ATOM 1315 C C . ALA A 1 164 ? 8.048 0.908 -13.622 1.00 95.75 164 ALA A C 1
ATOM 1317 O O . ALA A 1 164 ? 7.866 1.455 -12.539 1.00 95.75 164 ALA A O 1
ATOM 1318 N N . ASN A 1 165 ? 8.211 -0.408 -13.749 1.00 96.31 165 ASN A N 1
ATOM 1319 C CA . ASN A 1 165 ? 8.322 -1.340 -12.629 1.00 96.31 165 ASN A CA 1
ATOM 1320 C C . ASN A 1 165 ? 9.631 -1.123 -11.858 1.00 96.31 165 ASN A C 1
ATOM 1322 O O . ASN A 1 165 ? 9.638 -1.183 -10.631 1.00 96.31 165 ASN A O 1
ATOM 1326 N N . VAL A 1 166 ? 10.714 -0.846 -12.591 1.00 97.75 166 VAL A N 1
ATOM 1327 C CA . VAL A 1 166 ? 12.038 -0.523 -12.051 1.00 97.75 166 VAL A CA 1
ATOM 1328 C C . VAL A 1 166 ? 12.665 0.595 -12.874 1.00 97.75 166 VAL A C 1
ATOM 1330 O O . VAL A 1 166 ? 12.528 0.621 -14.100 1.00 97.75 166 VAL A O 1
ATOM 1333 N N . VAL A 1 167 ? 13.376 1.502 -12.208 1.00 98.38 167 VAL A N 1
ATOM 1334 C CA . VAL A 1 167 ? 14.280 2.459 -12.855 1.00 98.38 167 VAL A CA 1
ATOM 1335 C C . VAL A 1 167 ? 15.681 2.257 -12.303 1.00 98.38 167 VAL A C 1
ATOM 1337 O O . VAL A 1 167 ? 15.882 2.260 -11.091 1.00 98.38 167 VAL A O 1
ATOM 1340 N N . PHE A 1 168 ? 16.648 2.107 -13.203 1.00 98.25 168 PHE A N 1
ATOM 1341 C CA . PHE A 1 168 ? 18.062 2.130 -12.856 1.00 98.25 168 PHE A CA 1
ATOM 1342 C C . PHE A 1 168 ? 18.625 3.530 -13.071 1.00 98.25 168 PHE A C 1
ATOM 1344 O O . PHE A 1 168 ? 18.610 4.044 -14.191 1.00 98.25 168 PHE A O 1
ATOM 1351 N N . ALA A 1 169 ? 19.130 4.144 -12.010 1.00 97.75 169 ALA A N 1
ATOM 1352 C CA . ALA A 1 169 ? 19.703 5.477 -12.050 1.00 97.75 169 ALA A CA 1
ATOM 1353 C C . ALA A 1 169 ? 21.215 5.440 -11.826 1.00 97.75 169 ALA A C 1
ATOM 1355 O O . ALA A 1 169 ? 21.717 4.666 -11.010 1.00 97.75 169 ALA A O 1
ATOM 1356 N N . ASN A 1 170 ? 21.959 6.270 -12.550 1.00 95.50 170 ASN A N 1
ATOM 1357 C CA . ASN A 1 170 ? 23.400 6.400 -12.364 1.00 95.50 170 ASN A CA 1
ATOM 1358 C C . ASN A 1 170 ? 23.917 7.748 -12.881 1.00 95.50 170 ASN A C 1
ATOM 1360 O O . ASN A 1 170 ? 23.297 8.395 -13.726 1.00 95.50 170 ASN A O 1
ATOM 1364 N N . THR A 1 171 ? 25.105 8.132 -12.425 1.00 93.94 171 THR A N 1
ATOM 1365 C CA . THR A 1 171 ? 25.892 9.205 -13.045 1.00 93.94 171 THR A CA 1
ATOM 1366 C C . THR A 1 171 ? 26.707 8.643 -14.221 1.00 93.94 171 THR A C 1
ATOM 1368 O O . THR A 1 171 ? 26.918 7.423 -14.303 1.00 93.94 171 THR A O 1
ATOM 1371 N N . PRO A 1 172 ? 27.209 9.477 -15.150 1.00 89.00 172 PRO A N 1
ATOM 1372 C CA . PRO A 1 172 ? 28.146 9.032 -16.184 1.00 89.00 172 PRO A CA 1
ATOM 1373 C C . PRO A 1 172 ? 29.432 8.411 -15.631 1.00 89.00 172 PRO A C 1
ATOM 1375 O O . PRO A 1 172 ? 29.975 7.498 -16.254 1.00 89.00 172 PRO A O 1
ATOM 1378 N N . LYS A 1 173 ? 29.893 8.871 -14.460 1.00 88.75 173 LYS A N 1
ATOM 1379 C CA . LYS A 1 173 ? 31.089 8.357 -13.782 1.00 88.75 173 LYS A CA 1
ATOM 1380 C C . LYS A 1 173 ? 30.911 6.901 -13.343 1.00 88.75 173 LYS A C 1
ATOM 1382 O O . LYS A 1 173 ? 31.796 6.082 -13.582 1.00 88.75 173 LYS A O 1
ATOM 1387 N N . ASP A 1 174 ? 29.753 6.575 -12.773 1.00 88.69 174 ASP A N 1
ATOM 1388 C CA . ASP A 1 174 ? 29.533 5.289 -12.099 1.00 88.69 174 ASP A CA 1
ATOM 1389 C C . ASP A 1 174 ? 28.780 4.265 -12.963 1.00 88.69 174 ASP A C 1
ATOM 1391 O O . ASP A 1 174 ? 28.675 3.098 -12.598 1.00 88.69 174 ASP A O 1
ATOM 1395 N N . ALA A 1 175 ? 28.310 4.660 -14.153 1.00 85.12 175 ALA A N 1
ATOM 1396 C CA . ALA A 1 175 ? 27.458 3.862 -15.045 1.00 85.12 175 ALA A CA 1
ATOM 1397 C C . ALA A 1 175 ? 27.906 2.404 -15.274 1.00 85.12 175 ALA A C 1
ATOM 1399 O O . ALA A 1 175 ? 27.075 1.517 -15.507 1.00 85.12 175 ALA A O 1
ATOM 1400 N N . LYS A 1 176 ? 29.222 2.158 -15.254 1.00 86.44 176 LYS A N 1
ATOM 1401 C CA . LYS A 1 176 ? 29.830 0.841 -15.490 1.00 86.44 176 LYS A CA 1
ATOM 1402 C C . LYS A 1 176 ? 29.959 -0.019 -14.233 1.00 86.44 176 LYS A C 1
ATOM 1404 O O . LYS A 1 176 ? 29.994 -1.235 -14.373 1.00 86.44 176 LYS A O 1
ATOM 1409 N N . SER A 1 177 ? 30.040 0.586 -13.053 1.00 90.38 177 SER A N 1
ATOM 1410 C CA . SER A 1 177 ? 30.357 -0.098 -11.794 1.00 90.38 177 SER A CA 1
ATOM 1411 C C . SER A 1 177 ? 29.176 -0.166 -10.832 1.00 90.38 177 SER A C 1
ATOM 1413 O O . SER A 1 177 ? 29.062 -1.140 -10.097 1.00 90.38 177 SER A O 1
ATOM 1415 N N . ARG A 1 178 ? 28.290 0.836 -10.839 1.00 95.00 178 ARG A N 1
ATOM 1416 C CA . ARG A 1 178 ? 27.214 0.979 -9.855 1.00 95.00 178 ARG A CA 1
ATOM 1417 C C . ARG A 1 178 ? 25.958 1.586 -10.474 1.00 95.00 178 ARG A C 1
ATOM 1419 O O . ARG A 1 178 ? 26.027 2.512 -11.282 1.00 95.00 178 ARG A O 1
ATOM 1426 N N . LYS A 1 179 ? 24.798 1.081 -10.059 1.00 96.38 179 LYS A N 1
ATOM 1427 C CA . LYS A 1 179 ? 23.480 1.669 -10.331 1.00 96.38 179 LYS A CA 1
ATOM 1428 C C . LYS A 1 179 ? 22.686 1.764 -9.038 1.00 96.38 179 LYS A C 1
ATOM 1430 O O . LYS A 1 179 ? 22.810 0.895 -8.180 1.00 96.38 179 LYS A O 1
ATOM 1435 N N . ILE A 1 180 ? 21.869 2.800 -8.925 1.00 97.94 180 ILE A N 1
ATOM 1436 C CA . ILE A 1 180 ? 20.793 2.883 -7.943 1.00 97.94 180 ILE A CA 1
ATOM 1437 C C . ILE A 1 180 ? 19.563 2.232 -8.572 1.00 97.94 180 ILE A C 1
ATOM 1439 O O . ILE A 1 180 ? 19.183 2.554 -9.697 1.00 97.94 180 ILE A O 1
ATOM 1443 N N . VAL A 1 181 ? 18.967 1.294 -7.857 1.00 98.00 181 VAL A N 1
ATOM 1444 C CA . VAL A 1 181 ? 17.729 0.611 -8.204 1.00 98.00 181 VAL A CA 1
ATOM 1445 C C . VAL A 1 181 ? 16.604 1.305 -7.462 1.00 98.00 181 VAL A C 1
ATOM 1447 O O . VAL A 1 181 ? 16.690 1.485 -6.251 1.00 98.00 181 VAL A O 1
ATOM 1450 N N . LEU A 1 182 ? 15.561 1.682 -8.191 1.00 97.56 182 LEU A N 1
ATOM 1451 C CA . LEU A 1 182 ? 14.315 2.176 -7.624 1.00 97.56 182 LEU A CA 1
ATOM 1452 C C . LEU A 1 182 ? 13.181 1.248 -8.068 1.00 97.56 182 LEU A C 1
ATOM 1454 O O . LEU A 1 182 ? 13.130 0.872 -9.245 1.00 97.56 182 LEU A O 1
ATOM 1458 N N . SER A 1 183 ? 12.258 0.922 -7.166 1.00 95.19 183 SER A N 1
ATOM 1459 C CA . SER A 1 183 ? 11.030 0.159 -7.439 1.00 95.19 183 SER A CA 1
ATOM 1460 C C . SER A 1 183 ? 9.763 0.978 -7.153 1.00 95.19 183 SER A C 1
ATOM 1462 O O . SER A 1 183 ? 9.793 1.997 -6.464 1.00 95.19 183 SER A O 1
ATOM 1464 N N . GLN A 1 184 ? 8.624 0.531 -7.694 1.00 91.50 184 GLN A N 1
ATOM 1465 C CA . GLN A 1 184 ? 7.342 1.258 -7.621 1.00 91.50 184 GLN A CA 1
ATOM 1466 C C . GLN A 1 184 ? 6.759 1.421 -6.218 1.00 91.50 184 GLN A C 1
ATOM 1468 O O . GLN A 1 184 ? 5.976 2.340 -5.988 1.00 91.50 184 GLN A O 1
ATOM 1473 N N . ASP A 1 185 ? 7.085 0.509 -5.314 1.00 91.06 185 ASP A N 1
ATOM 1474 C CA . ASP A 1 185 ? 6.701 0.571 -3.908 1.00 91.06 185 ASP A CA 1
ATOM 1475 C C . ASP A 1 185 ? 7.645 1.435 -3.078 1.00 91.06 185 ASP A C 1
ATOM 1477 O O . ASP A 1 185 ? 7.368 1.601 -1.904 1.00 91.06 185 ASP A O 1
ATOM 1481 N N . GLY A 1 186 ? 8.709 2.000 -3.658 1.00 91.44 186 GLY A N 1
ATOM 1482 C CA . GLY A 1 186 ? 9.610 2.921 -2.972 1.00 91.44 186 GLY A CA 1
ATOM 1483 C C . GLY A 1 186 ? 10.889 2.297 -2.425 1.00 91.44 186 GLY A C 1
ATOM 1484 O O . GLY A 1 186 ? 11.638 3.008 -1.757 1.00 91.44 186 GLY A O 1
ATOM 1485 N N . ALA A 1 187 ? 11.179 1.018 -2.700 1.00 94.75 187 ALA A N 1
ATOM 1486 C CA . ALA A 1 187 ? 12.471 0.449 -2.328 1.00 94.75 187 ALA A CA 1
ATOM 1487 C C . ALA A 1 187 ? 13.606 1.088 -3.145 1.00 94.75 187 ALA A C 1
ATOM 1489 O O . ALA A 1 187 ? 13.496 1.295 -4.361 1.00 94.75 187 ALA A O 1
ATOM 1490 N N . VAL A 1 188 ? 14.708 1.401 -2.457 1.00 95.81 188 VAL A N 1
ATOM 1491 C CA . VAL A 1 188 ? 15.898 2.025 -3.046 1.00 95.81 188 VAL A CA 1
ATOM 1492 C C . VAL A 1 188 ? 17.152 1.339 -2.530 1.00 95.81 188 VAL A C 1
ATOM 1494 O O . VAL A 1 188 ? 17.372 1.233 -1.325 1.00 95.81 188 VAL A O 1
ATOM 1497 N N . TYR A 1 189 ? 17.991 0.868 -3.447 1.00 96.44 189 TYR A N 1
ATOM 1498 C CA . TYR A 1 189 ? 19.256 0.214 -3.117 1.00 96.44 189 TYR A CA 1
ATOM 1499 C C . TYR A 1 189 ? 20.233 0.296 -4.281 1.00 96.44 189 TYR A C 1
ATOM 1501 O O . TYR A 1 189 ? 19.924 0.847 -5.331 1.00 96.44 189 TYR A O 1
ATOM 1509 N N . THR A 1 190 ? 21.444 -0.222 -4.101 1.00 97.00 190 THR A N 1
ATOM 1510 C CA . THR A 1 190 ? 22.485 -0.175 -5.135 1.00 97.00 190 THR A CA 1
ATOM 1511 C C . THR A 1 190 ? 22.809 -1.564 -5.646 1.00 97.00 190 THR A C 1
ATOM 1513 O O . THR A 1 190 ? 22.669 -2.545 -4.919 1.00 97.00 190 THR A O 1
ATOM 1516 N N . CYS A 1 191 ? 23.246 -1.651 -6.898 1.00 96.88 191 CYS A N 1
ATOM 1517 C CA . CYS A 1 191 ? 23.672 -2.903 -7.499 1.00 96.88 191 CYS A CA 1
ATOM 1518 C C . CYS A 1 191 ? 24.858 -2.696 -8.448 1.00 96.88 191 CYS A C 1
ATOM 1520 O O . CYS A 1 191 ? 25.045 -1.616 -9.022 1.00 96.88 191 CYS A O 1
ATOM 1522 N N . ASP A 1 192 ? 25.641 -3.755 -8.634 1.00 96.69 192 ASP A N 1
ATOM 1523 C CA . ASP A 1 192 ? 26.629 -3.856 -9.704 1.00 96.69 192 ASP A CA 1
ATOM 1524 C C . ASP A 1 192 ? 25.967 -4.316 -11.020 1.00 96.69 192 ASP A C 1
ATOM 1526 O O . ASP A 1 192 ? 24.739 -4.312 -11.165 1.00 96.69 192 ASP A O 1
ATOM 1530 N N . PHE A 1 193 ? 26.779 -4.655 -12.024 1.00 95.56 193 PHE A N 1
ATOM 1531 C CA . PHE A 1 193 ? 26.276 -5.095 -13.325 1.00 95.56 193 PHE A CA 1
ATOM 1532 C C . PHE A 1 193 ? 25.612 -6.478 -13.284 1.00 95.56 193 PHE A C 1
ATOM 1534 O O . PHE A 1 193 ? 24.583 -6.661 -13.935 1.00 95.56 193 PHE A O 1
ATOM 1541 N N . ASP A 1 194 ? 26.166 -7.432 -12.541 1.00 96.00 194 ASP A N 1
ATOM 1542 C CA . ASP A 1 194 ? 25.645 -8.800 -12.529 1.00 96.00 194 ASP A CA 1
ATOM 1543 C C . ASP A 1 194 ? 24.299 -8.830 -11.802 1.00 96.00 194 ASP A C 1
ATOM 1545 O O . ASP A 1 194 ? 23.293 -9.289 -12.355 1.00 96.00 194 ASP A O 1
ATOM 1549 N N . LYS A 1 195 ? 24.221 -8.171 -10.638 1.00 96.69 195 LYS A N 1
ATOM 1550 C CA . LYS A 1 195 ? 22.965 -8.028 -9.904 1.00 96.69 195 LYS A CA 1
ATOM 1551 C C . LYS A 1 195 ? 21.927 -7.216 -10.681 1.00 96.69 195 LYS A C 1
ATOM 1553 O O . LYS A 1 195 ? 20.739 -7.519 -10.605 1.00 96.69 195 LYS A O 1
ATOM 1558 N N . HIS A 1 196 ? 22.344 -6.225 -11.470 1.00 97.56 196 HIS A N 1
ATOM 1559 C CA . HIS A 1 196 ? 21.455 -5.502 -12.384 1.00 97.56 196 HIS A CA 1
ATOM 1560 C C . HIS A 1 196 ? 20.778 -6.437 -13.403 1.00 97.56 196 HIS A C 1
ATOM 1562 O O . HIS A 1 196 ? 19.568 -6.339 -13.617 1.00 97.56 196 HIS A O 1
ATOM 1568 N N . VAL A 1 197 ? 21.529 -7.360 -14.014 1.00 97.69 197 VAL A N 1
ATOM 1569 C CA . VAL A 1 197 ? 20.960 -8.336 -14.957 1.00 97.69 197 VAL A CA 1
ATOM 1570 C C . VAL A 1 197 ? 20.028 -9.315 -14.237 1.00 97.69 197 VAL A C 1
ATOM 1572 O O . VAL A 1 197 ? 18.947 -9.612 -14.752 1.00 97.69 197 VAL A O 1
ATOM 1575 N N . ASP A 1 198 ? 20.388 -9.758 -13.031 1.00 97.19 198 ASP A N 1
ATOM 1576 C CA . ASP A 1 198 ? 19.535 -10.630 -12.215 1.00 97.19 198 ASP A CA 1
ATOM 1577 C C . ASP A 1 198 ? 18.209 -9.968 -11.839 1.00 97.19 198 ASP A C 1
ATOM 1579 O O . ASP A 1 198 ? 17.158 -10.602 -11.933 1.00 97.19 198 ASP A O 1
ATOM 1583 N N . ILE A 1 199 ? 18.235 -8.682 -11.479 1.00 97.56 199 ILE A N 1
ATOM 1584 C CA . ILE A 1 199 ? 17.023 -7.903 -11.205 1.00 97.56 199 ILE A CA 1
ATOM 1585 C C . ILE A 1 199 ? 16.149 -7.832 -12.457 1.00 97.56 199 ILE A C 1
ATOM 1587 O O . ILE A 1 199 ? 14.951 -8.098 -12.371 1.00 97.56 199 ILE A O 1
ATOM 1591 N N . ILE A 1 200 ? 16.721 -7.542 -13.635 1.00 98.12 200 ILE A N 1
ATOM 1592 C CA . ILE A 1 200 ? 15.949 -7.552 -14.889 1.00 98.12 200 ILE A CA 1
ATOM 1593 C C . ILE A 1 200 ? 15.299 -8.924 -15.103 1.00 98.12 200 ILE A C 1
ATOM 1595 O O . ILE A 1 200 ? 14.111 -8.989 -15.421 1.00 98.12 200 ILE A O 1
ATOM 1599 N N . ARG A 1 201 ? 16.036 -10.019 -14.877 1.00 97.25 201 ARG A N 1
ATOM 1600 C CA . ARG A 1 201 ? 15.506 -11.383 -14.999 1.00 97.25 201 ARG A CA 1
ATOM 1601 C C . ARG A 1 201 ? 14.361 -11.639 -14.015 1.00 97.25 201 ARG A C 1
ATOM 1603 O O . ARG A 1 201 ? 13.342 -12.192 -14.430 1.00 97.25 201 ARG A O 1
ATOM 1610 N N . GLN A 1 202 ? 14.495 -11.223 -12.754 1.00 95.50 202 GLN A N 1
ATOM 1611 C CA . GLN A 1 202 ? 13.470 -11.382 -11.715 1.00 95.50 202 GLN A CA 1
ATOM 1612 C C . GLN A 1 202 ? 12.190 -10.621 -12.082 1.00 95.50 202 GLN A C 1
ATOM 1614 O O . GLN A 1 202 ? 11.122 -11.225 -12.172 1.00 95.50 202 GLN A O 1
ATOM 1619 N N . VAL A 1 203 ? 12.300 -9.322 -12.377 1.00 96.06 203 VAL A N 1
ATOM 1620 C CA . VAL A 1 203 ? 11.158 -8.448 -12.706 1.00 96.06 203 VAL A CA 1
ATOM 1621 C C . VAL A 1 203 ? 10.473 -8.907 -13.997 1.00 96.06 203 VAL A C 1
ATOM 1623 O O . VAL A 1 203 ? 9.250 -9.009 -14.052 1.00 96.06 203 VAL A O 1
ATOM 1626 N N . ALA A 1 204 ? 11.241 -9.255 -15.034 1.00 96.31 204 ALA A N 1
ATOM 1627 C CA . ALA A 1 204 ? 10.682 -9.729 -16.299 1.00 96.31 204 ALA A CA 1
ATOM 1628 C C . ALA A 1 204 ? 9.982 -11.093 -16.156 1.00 96.31 204 ALA A C 1
ATOM 1630 O O . ALA A 1 204 ? 8.960 -11.345 -16.802 1.00 96.31 204 ALA A O 1
ATOM 1631 N N . SER A 1 205 ? 10.491 -11.977 -15.293 1.00 95.19 205 SER A N 1
ATOM 1632 C CA . SER A 1 205 ? 9.918 -13.314 -15.074 1.00 95.19 205 SER A CA 1
ATOM 1633 C C . SER A 1 205 ? 8.718 -13.307 -14.133 1.00 95.19 205 SER A C 1
ATOM 1635 O O . SER A 1 205 ? 7.856 -14.176 -14.267 1.00 95.19 205 SER A O 1
ATOM 1637 N N . ALA A 1 206 ? 8.617 -12.320 -13.241 1.00 94.31 206 ALA A N 1
ATOM 1638 C CA . ALA A 1 206 ? 7.593 -12.265 -12.207 1.00 94.31 206 ALA A CA 1
ATOM 1639 C C . ALA A 1 206 ? 6.160 -12.388 -12.757 1.00 94.31 206 ALA A C 1
ATOM 1641 O O . ALA A 1 206 ? 5.827 -11.921 -13.856 1.00 94.31 206 ALA A O 1
ATOM 1642 N N . GLN A 1 207 ? 5.303 -13.040 -11.972 1.00 93.81 207 GLN A N 1
ATOM 1643 C CA . GLN A 1 207 ? 3.864 -13.083 -12.202 1.00 93.81 207 GLN A CA 1
ATOM 1644 C C . GLN A 1 207 ? 3.213 -12.013 -11.329 1.00 93.81 207 GLN A C 1
ATOM 1646 O O . GLN A 1 207 ? 3.139 -12.162 -10.110 1.00 93.81 207 GLN A O 1
ATOM 1651 N N . TYR A 1 208 ? 2.773 -10.927 -11.963 1.00 94.81 208 TYR A N 1
ATOM 1652 C CA . TYR A 1 208 ? 2.131 -9.807 -11.283 1.00 94.81 208 TYR A CA 1
ATOM 1653 C C . TYR A 1 208 ? 0.630 -10.029 -11.124 1.00 94.81 208 TYR A C 1
ATOM 1655 O O . TYR A 1 208 ? -0.047 -10.466 -12.059 1.00 94.81 208 TYR A O 1
ATOM 1663 N N . PHE A 1 209 ? 0.111 -9.648 -9.962 1.00 96.25 209 PHE A N 1
ATOM 1664 C CA . PHE A 1 209 ? -1.314 -9.637 -9.686 1.00 96.25 209 PHE A CA 1
ATOM 1665 C C . PHE A 1 209 ? -2.026 -8.513 -10.436 1.00 96.25 209 PHE A C 1
ATOM 1667 O O . PHE A 1 209 ? -1.534 -7.387 -10.559 1.00 96.25 209 PHE A O 1
ATOM 1674 N N . GLN A 1 210 ? -3.232 -8.814 -10.911 1.00 93.69 210 GLN A N 1
ATOM 1675 C CA . GLN A 1 210 ? -4.067 -7.887 -11.663 1.00 93.69 210 GLN A CA 1
ATOM 1676 C C . GLN A 1 210 ? -5.330 -7.550 -10.887 1.00 93.69 210 GLN A C 1
ATOM 1678 O O . GLN A 1 210 ? -6.056 -8.435 -10.447 1.00 93.69 210 GLN A O 1
ATOM 1683 N N . THR A 1 211 ? -5.632 -6.261 -10.763 1.00 95.25 211 THR A N 1
ATOM 1684 C CA . THR A 1 211 ? -6.890 -5.825 -10.160 1.00 95.25 211 THR A CA 1
ATOM 1685 C C . THR A 1 211 ? -8.033 -5.933 -11.161 1.00 95.25 211 THR A C 1
ATOM 1687 O O . THR A 1 211 ? -8.008 -5.295 -12.214 1.00 95.25 211 THR A O 1
ATOM 1690 N N . LYS A 1 212 ? -9.060 -6.697 -10.798 1.00 96.44 212 LYS A N 1
ATOM 1691 C CA . LYS A 1 212 ? -10.373 -6.717 -11.428 1.00 96.44 212 LYS A CA 1
ATOM 1692 C C . LYS A 1 212 ? -11.327 -5.900 -10.562 1.00 96.44 212 LYS A C 1
ATOM 1694 O O . LYS A 1 212 ? -11.721 -6.338 -9.483 1.00 96.44 212 LYS A O 1
ATOM 1699 N N . ILE A 1 213 ? -11.680 -4.714 -11.051 1.00 96.56 213 ILE A N 1
ATOM 1700 C CA . ILE A 1 213 ? -12.607 -3.823 -10.352 1.00 96.56 213 ILE A CA 1
ATOM 1701 C C . ILE A 1 213 ? -14.015 -4.417 -10.425 1.00 96.56 213 ILE A C 1
ATOM 1703 O O . ILE A 1 213 ? -14.506 -4.723 -11.515 1.00 96.56 213 ILE A O 1
ATOM 1707 N N . GLN A 1 214 ? -14.651 -4.591 -9.271 1.00 95.56 214 GLN A N 1
ATOM 1708 C CA . GLN A 1 214 ? -16.022 -5.069 -9.139 1.00 95.56 214 GLN A CA 1
ATOM 1709 C C . GLN A 1 214 ? -16.774 -4.242 -8.089 1.00 95.56 214 GLN A C 1
ATOM 1711 O O . GLN A 1 214 ? -16.255 -4.057 -6.987 1.00 95.56 214 GLN A O 1
ATOM 1716 N N . PRO A 1 215 ? -18.001 -3.772 -8.388 1.00 90.69 215 PRO A N 1
ATOM 1717 C CA . PRO A 1 215 ? -18.817 -3.057 -7.416 1.00 90.69 215 PRO A CA 1
ATOM 1718 C C . PRO A 1 215 ? -19.028 -3.866 -6.134 1.00 90.69 215 PRO A C 1
ATOM 1720 O O . PRO A 1 215 ? -19.203 -5.084 -6.168 1.00 90.69 215 PRO A O 1
ATOM 1723 N N . VAL A 1 216 ? -19.042 -3.162 -5.007 1.00 89.31 216 VAL A N 1
ATOM 1724 C CA . VAL A 1 216 ? -19.260 -3.726 -3.673 1.00 89.31 216 VAL A CA 1
ATOM 1725 C C . VAL A 1 216 ? -20.529 -3.125 -3.099 1.00 89.31 216 VAL A C 1
ATOM 1727 O O . VAL A 1 216 ? -20.702 -1.904 -3.118 1.00 89.31 216 VAL A O 1
ATOM 1730 N N . ILE A 1 217 ? -21.388 -3.973 -2.533 1.00 88.62 217 ILE A N 1
ATOM 1731 C CA . ILE A 1 217 ? -22.498 -3.511 -1.701 1.00 88.62 217 ILE A CA 1
ATOM 1732 C C . ILE A 1 217 ? -21.895 -2.897 -0.438 1.00 88.62 217 ILE A C 1
ATOM 1734 O O . ILE A 1 217 ? -21.330 -3.598 0.402 1.00 88.62 217 ILE A O 1
ATOM 1738 N N . GLN A 1 218 ? -21.986 -1.574 -0.326 1.00 89.00 218 GLN A N 1
ATOM 1739 C CA . GLN A 1 218 ? -21.463 -0.859 0.832 1.00 89.00 218 GLN A CA 1
ATOM 1740 C C . GLN A 1 218 ? -22.207 -1.290 2.098 1.00 89.00 218 GLN A C 1
ATOM 1742 O O . GLN A 1 218 ? -23.426 -1.467 2.100 1.00 89.00 218 GLN A O 1
ATOM 1747 N N . SER A 1 219 ? -21.463 -1.437 3.189 1.00 93.31 219 SER A N 1
ATOM 1748 C CA . SER A 1 219 ? -22.011 -1.718 4.512 1.00 93.31 219 SER A CA 1
ATOM 1749 C C . SER A 1 219 ? -21.367 -0.795 5.544 1.00 93.31 219 SER A C 1
ATOM 1751 O O . SER A 1 219 ? -20.215 -0.400 5.355 1.00 93.31 219 SER A O 1
ATOM 1753 N N . PRO A 1 220 ? -22.049 -0.497 6.665 1.00 94.56 220 PRO A N 1
ATOM 1754 C CA . PRO A 1 220 ? -21.460 0.267 7.764 1.00 94.56 220 PRO A CA 1
ATOM 1755 C C . PRO A 1 220 ? -20.104 -0.284 8.235 1.00 94.56 220 PRO A C 1
ATOM 1757 O O . PRO A 1 220 ? -19.219 0.491 8.581 1.00 94.56 220 PRO A O 1
ATOM 1760 N N . LEU A 1 221 ? -19.918 -1.609 8.185 1.00 94.94 221 LEU A N 1
ATOM 1761 C CA . LEU A 1 221 ? -18.654 -2.271 8.509 1.00 94.94 221 LEU A CA 1
ATOM 1762 C C . LEU A 1 221 ? -17.542 -1.862 7.533 1.00 94.94 221 LEU A C 1
ATOM 1764 O O . LEU A 1 221 ? -16.500 -1.373 7.962 1.00 94.94 221 LEU A O 1
ATOM 1768 N N . ILE A 1 222 ? -17.778 -2.018 6.225 1.00 96.38 222 ILE A N 1
ATOM 1769 C CA . ILE A 1 222 ? -16.806 -1.656 5.180 1.00 96.38 222 ILE A CA 1
ATOM 1770 C C . ILE A 1 222 ? -16.489 -0.162 5.257 1.00 96.38 222 ILE A C 1
ATOM 1772 O O . ILE A 1 222 ? -15.322 0.217 5.261 1.00 96.38 222 ILE A O 1
ATOM 1776 N N . THR A 1 223 ? -17.511 0.689 5.373 1.00 96.50 223 THR A N 1
ATOM 1777 C CA . THR A 1 223 ? -17.334 2.143 5.475 1.00 96.50 223 THR A CA 1
ATOM 1778 C C . THR A 1 223 ? -16.550 2.538 6.731 1.00 96.50 223 THR A C 1
ATOM 1780 O O . THR A 1 223 ? -15.677 3.399 6.655 1.00 96.50 223 THR A O 1
ATOM 1783 N N . GLY A 1 224 ? -16.799 1.889 7.872 1.00 96.81 224 GLY A N 1
ATOM 1784 C CA . GLY A 1 224 ? -16.039 2.121 9.100 1.00 96.81 224 GLY A CA 1
ATOM 1785 C C . GLY A 1 224 ? -14.565 1.740 8.958 1.00 96.81 224 GLY A C 1
ATOM 1786 O O . GLY A 1 224 ? -13.689 2.536 9.282 1.00 96.81 224 GLY A O 1
ATOM 1787 N N . PHE A 1 225 ? -14.271 0.566 8.400 1.00 97.75 225 PHE A N 1
ATOM 1788 C CA . PHE A 1 225 ? -12.888 0.146 8.166 1.00 97.75 225 PHE A CA 1
ATOM 1789 C C . PHE A 1 225 ? -12.169 0.982 7.102 1.00 97.75 225 PHE A C 1
ATOM 1791 O O . PHE A 1 225 ? -10.968 1.209 7.230 1.00 97.75 225 PHE A O 1
ATOM 1798 N N . LYS A 1 226 ? -12.886 1.505 6.099 1.00 97.56 226 LYS A N 1
ATOM 1799 C CA . LYS A 1 226 ? -12.339 2.495 5.156 1.00 97.56 226 LYS A CA 1
ATOM 1800 C C . LYS A 1 226 ? -11.898 3.764 5.872 1.00 97.56 226 LYS A C 1
ATOM 1802 O O . LYS A 1 226 ? -10.760 4.183 5.689 1.00 97.56 226 LYS A O 1
ATOM 1807 N N . ALA A 1 227 ? -12.738 4.296 6.758 1.00 97.62 227 ALA A N 1
ATOM 1808 C CA . ALA A 1 227 ? -12.363 5.447 7.569 1.00 97.62 227 ALA A CA 1
ATOM 1809 C C . ALA A 1 227 ? -11.130 5.153 8.440 1.00 97.62 227 ALA A C 1
ATOM 1811 O O . ALA A 1 227 ? -10.239 5.990 8.529 1.00 97.62 227 ALA A O 1
ATOM 1812 N N . LEU A 1 228 ? -11.026 3.956 9.032 1.00 97.56 228 LEU A N 1
ATOM 1813 C CA . LEU A 1 228 ? -9.853 3.576 9.826 1.00 97.56 228 LEU A CA 1
ATOM 1814 C C . LEU A 1 228 ? -8.570 3.515 8.980 1.00 97.56 228 LEU A C 1
ATOM 1816 O O . LEU A 1 228 ? -7.544 4.045 9.397 1.00 97.56 228 LEU A O 1
ATOM 1820 N N . VAL A 1 229 ? -8.626 2.942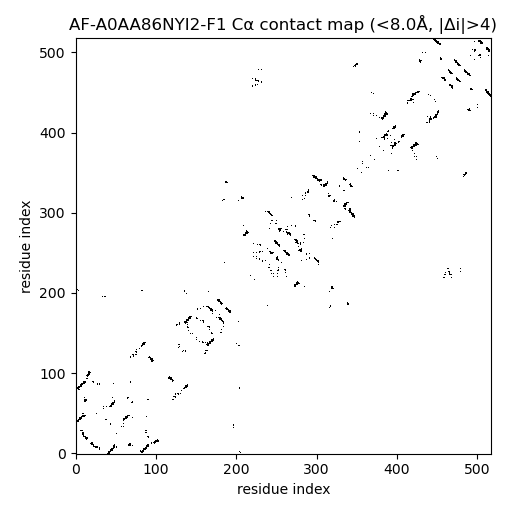 7.771 1.00 98.12 229 VAL A N 1
ATOM 1821 C CA . VAL A 1 229 ? -7.501 2.977 6.818 1.00 98.12 229 VAL A CA 1
ATOM 1822 C C . VAL A 1 229 ? -7.095 4.412 6.497 1.00 98.12 229 VAL A C 1
ATOM 1824 O O . VAL A 1 229 ? -5.911 4.727 6.565 1.00 98.12 229 VAL A O 1
ATOM 1827 N N . GLU A 1 230 ? -8.052 5.293 6.209 1.00 96.94 230 GLU A N 1
ATOM 1828 C CA . GLU A 1 230 ? -7.786 6.704 5.894 1.00 96.94 230 GLU A CA 1
ATOM 1829 C C . GLU A 1 230 ? -7.121 7.452 7.065 1.00 96.94 230 GLU A C 1
ATOM 1831 O O . GLU A 1 230 ? -6.322 8.364 6.851 1.00 96.94 230 GLU A O 1
ATOM 1836 N N . MET A 1 231 ? -7.395 7.064 8.316 1.00 96.62 231 MET A N 1
ATOM 1837 C CA . MET A 1 231 ? -6.701 7.618 9.487 1.00 96.62 231 MET A CA 1
ATOM 1838 C C . MET A 1 231 ? -5.221 7.219 9.525 1.00 96.62 231 MET A C 1
ATOM 1840 O O . MET A 1 231 ? -4.375 8.031 9.899 1.00 96.62 231 MET A O 1
ATOM 1844 N N . PHE A 1 232 ? -4.890 5.978 9.159 1.00 96.81 232 PHE A N 1
ATOM 1845 C CA . PHE A 1 232 ? -3.501 5.517 9.031 1.00 96.81 232 PHE A CA 1
ATOM 1846 C C . PHE A 1 232 ? -2.816 6.116 7.808 1.00 96.81 232 PHE A C 1
ATOM 1848 O O . PHE A 1 232 ? -1.649 6.489 7.893 1.00 96.81 232 PHE A O 1
ATOM 1855 N N . GLU A 1 233 ? -3.540 6.268 6.702 1.00 95.00 233 GLU A N 1
ATOM 1856 C CA . GLU A 1 233 ? -3.017 6.804 5.448 1.00 95.00 233 GLU A CA 1
ATOM 1857 C C . GLU A 1 233 ? -2.392 8.195 5.622 1.00 95.00 233 GLU A C 1
ATOM 1859 O O . GLU A 1 233 ? -1.318 8.464 5.091 1.00 95.00 233 GLU A O 1
ATOM 1864 N N . LYS A 1 234 ? -2.985 9.034 6.482 1.00 93.44 234 LYS A N 1
ATOM 1865 C CA . LYS A 1 234 ? -2.456 10.358 6.863 1.00 93.44 234 LYS A CA 1
ATOM 1866 C C . LYS A 1 234 ? -1.103 10.321 7.587 1.00 93.44 234 LYS A C 1
ATOM 1868 O O . LYS A 1 234 ? -0.484 11.365 7.756 1.00 93.44 234 LYS A O 1
ATOM 1873 N N . THR A 1 235 ? -0.663 9.151 8.051 1.00 94.12 235 THR A N 1
ATOM 1874 C CA . THR A 1 235 ? 0.582 8.966 8.817 1.00 94.12 235 THR A CA 1
ATOM 1875 C C . THR A 1 235 ? 1.713 8.337 8.003 1.00 94.12 235 THR A C 1
ATOM 1877 O O . THR A 1 235 ? 2.771 8.050 8.561 1.00 94.12 235 THR A O 1
ATOM 1880 N N . PHE A 1 236 ? 1.506 8.071 6.710 1.00 92.88 236 PHE A N 1
ATOM 1881 C CA . PHE A 1 236 ? 2.551 7.544 5.833 1.00 92.88 236 PHE A CA 1
ATOM 1882 C C . PHE A 1 236 ? 3.322 8.680 5.153 1.00 92.88 236 PHE A C 1
ATOM 1884 O O . PHE A 1 236 ? 2.737 9.635 4.641 1.00 92.88 236 PHE A O 1
ATOM 1891 N N . HIS A 1 237 ? 4.651 8.562 5.114 1.00 85.50 237 HIS A N 1
ATOM 1892 C CA . HIS A 1 237 ? 5.531 9.505 4.426 1.00 85.50 237 HIS A CA 1
ATOM 1893 C C . HIS A 1 237 ? 5.879 8.958 3.037 1.00 85.50 237 HIS A C 1
ATOM 1895 O O . HIS A 1 237 ? 6.801 8.161 2.896 1.00 85.50 237 HIS A O 1
ATOM 1901 N N . GLN A 1 238 ? 5.135 9.388 2.011 1.00 82.94 238 GLN A N 1
ATOM 1902 C CA . GLN A 1 238 ? 5.214 8.941 0.603 1.00 82.94 238 GLN A CA 1
ATOM 1903 C C . GLN A 1 238 ? 4.819 7.476 0.344 1.00 82.94 238 GLN A C 1
ATOM 1905 O O . GLN A 1 238 ? 4.106 7.213 -0.624 1.00 82.94 238 GLN A O 1
ATOM 1910 N N . PHE A 1 239 ? 5.257 6.547 1.193 1.00 91.00 239 PHE A N 1
ATOM 1911 C CA . PHE A 1 239 ? 5.023 5.112 1.066 1.00 91.00 239 PHE A CA 1
ATOM 1912 C C . PHE A 1 239 ? 4.599 4.485 2.400 1.00 91.00 239 PHE A C 1
ATOM 1914 O O . PHE A 1 239 ? 4.841 5.033 3.478 1.00 91.00 239 PHE A O 1
ATOM 1921 N N . GLY A 1 240 ? 3.972 3.314 2.313 1.00 94.50 240 GLY A N 1
ATOM 1922 C CA . GLY A 1 240 ? 3.408 2.581 3.440 1.00 94.50 240 GLY A CA 1
ATOM 1923 C C . GLY A 1 240 ? 1.986 2.117 3.148 1.00 94.50 240 GLY A C 1
ATOM 1924 O O . GLY A 1 240 ? 1.331 2.552 2.201 1.00 94.50 240 GLY A O 1
ATOM 1925 N N . THR A 1 241 ? 1.496 1.176 3.942 1.00 97.00 241 THR A N 1
ATOM 1926 C CA . THR A 1 241 ? 0.120 0.703 3.810 1.00 97.00 241 THR A CA 1
ATOM 1927 C C . THR A 1 241 ? -0.353 0.041 5.091 1.00 97.00 241 THR A C 1
ATOM 1929 O O . THR A 1 241 ? 0.428 -0.423 5.919 1.00 97.00 241 THR A O 1
ATOM 1932 N N . VAL A 1 242 ? -1.667 0.004 5.255 1.00 98.25 242 VAL A N 1
ATOM 1933 C CA . VAL A 1 242 ? -2.339 -0.763 6.293 1.00 98.25 242 VAL A CA 1
ATOM 1934 C C . VAL A 1 242 ? -3.438 -1.586 5.631 1.00 98.25 242 VAL A C 1
ATOM 1936 O O . VAL A 1 242 ? -4.036 -1.154 4.641 1.00 98.25 242 VAL A O 1
ATOM 1939 N N . ALA A 1 243 ? -3.712 -2.772 6.159 1.00 98.44 243 ALA A N 1
ATOM 1940 C CA . ALA A 1 243 ? -4.869 -3.562 5.770 1.00 98.44 243 ALA A CA 1
ATOM 1941 C C . ALA A 1 243 ? -5.587 -4.091 7.011 1.00 98.44 243 ALA A C 1
ATOM 1943 O O . ALA A 1 243 ? -4.963 -4.728 7.854 1.00 98.44 243 ALA A O 1
ATOM 1944 N N . PHE A 1 244 ? -6.893 -3.853 7.104 1.00 98.38 244 PHE A N 1
ATOM 1945 C CA . PHE A 1 244 ? -7.754 -4.375 8.163 1.00 98.38 244 PHE A CA 1
ATOM 1946 C C . PHE A 1 244 ? -8.594 -5.524 7.637 1.00 98.38 244 PHE A C 1
ATOM 1948 O O . PHE A 1 244 ? -9.190 -5.423 6.561 1.00 98.38 244 PHE A O 1
ATOM 1955 N N . LYS A 1 245 ? -8.708 -6.590 8.426 1.00 96.81 245 LYS A N 1
ATOM 1956 C CA . LYS A 1 245 ? -9.646 -7.673 8.148 1.00 96.81 245 LYS A CA 1
ATOM 1957 C C . LYS A 1 245 ? -11.079 -7.144 8.204 1.00 96.81 245 LYS A C 1
ATOM 1959 O O . LYS A 1 245 ? -11.464 -6.480 9.163 1.00 96.81 245 LYS A O 1
ATOM 1964 N N . CYS A 1 246 ? -11.878 -7.426 7.178 1.00 95.06 246 CYS A N 1
ATOM 1965 C CA . CYS A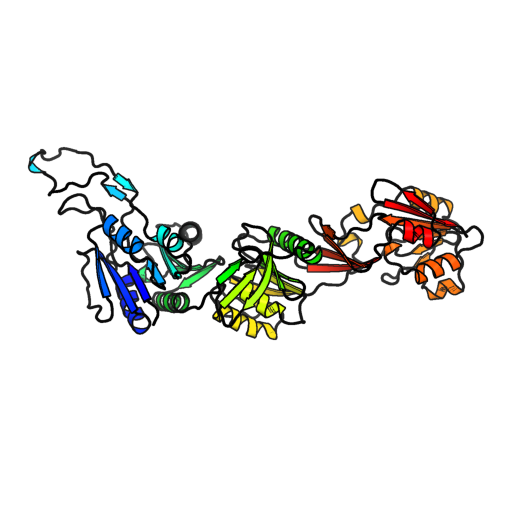 1 246 ? -13.244 -6.918 7.077 1.00 95.06 246 CYS A CA 1
ATOM 1966 C C . CYS A 1 246 ? -14.162 -7.976 6.453 1.00 95.06 246 CYS A C 1
ATOM 1968 O O . CYS A 1 246 ? -14.183 -8.174 5.236 1.00 95.06 246 CYS A O 1
ATOM 1970 N N . GLY A 1 247 ? -14.918 -8.682 7.300 1.00 90.31 247 GLY A N 1
ATOM 1971 C CA . GLY A 1 247 ? -15.706 -9.840 6.874 1.00 90.31 247 GLY A CA 1
ATOM 1972 C C . GLY A 1 247 ? -14.804 -10.943 6.311 1.00 90.31 247 GLY A C 1
ATOM 1973 O O . GLY A 1 247 ? -13.821 -11.323 6.944 1.00 90.31 247 GLY A O 1
ATOM 1974 N N . SER A 1 248 ? -15.125 -11.442 5.116 1.00 90.31 248 SER A N 1
ATOM 1975 C CA . SER A 1 248 ? -14.285 -12.399 4.378 1.00 90.31 248 SER A CA 1
ATOM 1976 C C . SER A 1 248 ? -13.162 -11.744 3.562 1.00 90.31 248 SER A C 1
ATOM 1978 O O . SER A 1 248 ? -12.353 -12.458 2.976 1.00 90.31 248 SER A O 1
ATOM 1980 N N . GLY A 1 249 ? -13.144 -10.410 3.479 1.00 95.69 249 GLY A N 1
ATOM 1981 C CA . GLY A 1 249 ? -12.169 -9.635 2.718 1.00 95.69 249 GLY A CA 1
ATOM 1982 C C . GLY A 1 249 ? -11.279 -8.773 3.614 1.00 95.69 249 GLY A C 1
ATOM 1983 O O . GLY A 1 249 ? -11.108 -9.033 4.808 1.00 95.69 249 GLY A O 1
ATOM 1984 N N . MET A 1 250 ? -10.732 -7.704 3.042 1.00 97.88 250 MET A N 1
ATOM 1985 C CA . MET A 1 250 ? -9.969 -6.696 3.780 1.00 97.88 250 MET A CA 1
ATOM 1986 C C . MET A 1 250 ? -10.208 -5.293 3.224 1.00 97.88 250 MET A C 1
ATOM 1988 O O . MET A 1 250 ? -10.524 -5.130 2.048 1.00 97.88 250 MET A O 1
ATOM 1992 N N . VAL A 1 251 ? -9.997 -4.272 4.048 1.00 98.38 251 VAL A N 1
ATOM 1993 C CA . VAL A 1 251 ? -9.913 -2.878 3.594 1.00 98.38 251 VAL A CA 1
ATOM 1994 C C . VAL A 1 251 ? -8.465 -2.416 3.698 1.00 98.38 251 VAL A C 1
ATOM 1996 O O . VAL A 1 251 ? -7.832 -2.634 4.725 1.00 98.38 251 VAL A O 1
ATOM 1999 N N . THR A 1 252 ? -7.929 -1.795 2.649 1.00 98.56 252 THR A N 1
ATOM 2000 C CA . THR A 1 252 ? -6.529 -1.349 2.574 1.00 98.56 252 THR A CA 1
ATOM 2001 C C . THR A 1 252 ? -6.393 -0.028 1.813 1.00 98.56 252 THR A C 1
ATOM 2003 O O . THR A 1 252 ? -7.381 0.496 1.300 1.00 98.56 252 THR A O 1
ATOM 2006 N N . THR A 1 253 ? -5.190 0.541 1.747 1.00 97.56 253 THR A N 1
ATOM 2007 C CA . THR A 1 253 ? -4.932 1.783 1.006 1.00 97.56 253 THR A CA 1
ATOM 2008 C C . THR A 1 253 ? -5.061 1.581 -0.508 1.00 97.56 253 THR A C 1
ATOM 2010 O O . THR A 1 253 ? -4.850 0.484 -1.044 1.00 97.56 253 THR A O 1
ATOM 2013 N N . SER A 1 254 ? -5.398 2.652 -1.229 1.00 96.00 254 SER A N 1
ATOM 2014 C CA . SER A 1 254 ? -5.356 2.657 -2.695 1.00 96.00 254 SER A CA 1
ATOM 2015 C C . SER A 1 254 ? -3.925 2.671 -3.227 1.00 96.00 254 SER A C 1
ATOM 2017 O O . SER A 1 254 ? -2.959 3.035 -2.551 1.00 96.00 254 SER A O 1
ATOM 2019 N N . ARG A 1 255 ? -3.777 2.286 -4.495 1.00 90.81 255 ARG A N 1
ATOM 2020 C CA . ARG A 1 255 ? -2.497 2.319 -5.199 1.00 90.81 255 ARG A CA 1
ATOM 2021 C C . ARG A 1 255 ? -1.938 3.740 -5.248 1.00 90.81 255 ARG A C 1
ATOM 2023 O O . ARG A 1 255 ? -2.471 4.596 -5.956 1.00 90.81 255 ARG A O 1
ATOM 2030 N N . GLY A 1 256 ? -0.819 3.952 -4.558 1.00 87.88 256 GLY A N 1
ATOM 2031 C CA . GLY A 1 256 ? -0.146 5.248 -4.495 1.00 87.88 256 GLY A CA 1
ATOM 2032 C C . GLY A 1 256 ? -0.974 6.337 -3.811 1.00 87.88 256 GLY A C 1
ATOM 2033 O O . GLY A 1 256 ? -0.784 7.502 -4.145 1.00 87.88 256 GLY A O 1
ATOM 2034 N N . HIS A 1 257 ? -1.904 5.963 -2.922 1.00 90.06 257 HIS A N 1
ATOM 2035 C CA . HIS A 1 257 ? -2.678 6.890 -2.087 1.00 90.06 257 HIS A CA 1
ATOM 2036 C C . HIS A 1 257 ? -3.533 7.906 -2.872 1.00 90.06 257 HIS A C 1
ATOM 2038 O O . HIS A 1 257 ? -3.657 9.067 -2.489 1.00 90.06 257 HIS A O 1
ATOM 2044 N N . LYS A 1 258 ? -4.096 7.495 -4.021 1.00 84.69 258 LYS A N 1
ATOM 2045 C CA . LYS A 1 258 ? -4.786 8.405 -4.962 1.00 84.69 258 LYS A CA 1
ATO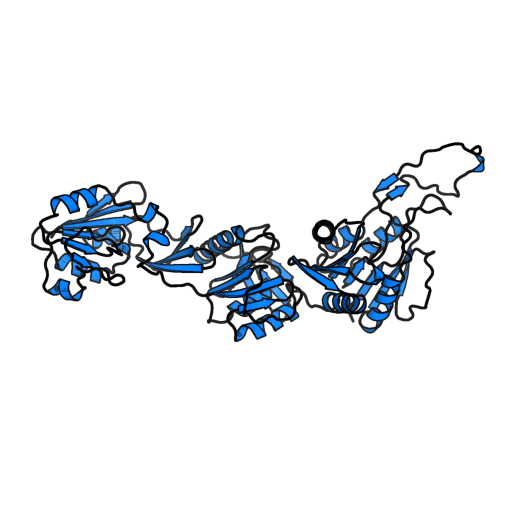M 2046 C C . LYS A 1 258 ? -6.309 8.423 -4.856 1.00 84.69 258 LYS A C 1
ATOM 2048 O O . LYS A 1 258 ? -6.911 9.404 -5.282 1.00 84.69 258 LYS A O 1
ATOM 2053 N N . SER A 1 259 ? -6.932 7.349 -4.376 1.00 86.69 259 SER A N 1
ATOM 2054 C CA . SER A 1 259 ? -8.393 7.173 -4.427 1.00 86.69 259 SER A CA 1
ATOM 2055 C C . SER A 1 259 ? -9.027 6.774 -3.090 1.00 86.69 259 SER A C 1
ATOM 2057 O O . SER A 1 259 ? -10.156 6.293 -3.057 1.00 86.69 259 SER A O 1
ATOM 2059 N N . GLY A 1 260 ? -8.324 7.016 -1.977 1.00 89.88 260 GLY A N 1
ATOM 2060 C CA . GLY A 1 260 ? -8.784 6.671 -0.628 1.00 89.88 260 GLY A CA 1
ATOM 2061 C C . GLY A 1 260 ? -8.711 5.171 -0.338 1.00 89.88 260 GLY A C 1
ATOM 2062 O O . GLY A 1 260 ? -7.946 4.440 -0.974 1.00 89.88 260 GLY A O 1
ATOM 2063 N N . ALA A 1 261 ? -9.484 4.702 0.641 1.00 97.12 261 ALA A N 1
ATOM 2064 C CA . ALA A 1 261 ? -9.459 3.305 1.063 1.00 97.12 261 ALA A CA 1
ATOM 2065 C C . ALA A 1 261 ? -10.257 2.369 0.131 1.00 97.12 261 ALA A C 1
ATOM 2067 O O . ALA A 1 261 ? -11.385 2.646 -0.297 1.00 97.12 261 ALA A O 1
ATOM 2068 N N . VAL A 1 262 ? -9.685 1.193 -0.119 1.00 97.88 262 VAL A N 1
ATOM 2069 C CA . VAL A 1 262 ? -10.163 0.180 -1.066 1.00 97.88 262 VAL A CA 1
ATOM 2070 C C . VAL A 1 262 ? -10.578 -1.076 -0.317 1.00 97.88 262 VAL A C 1
ATOM 2072 O O . VAL A 1 262 ? -9.830 -1.583 0.517 1.00 97.88 262 VAL A O 1
ATOM 2075 N N . PHE A 1 263 ? -11.753 -1.615 -0.635 1.00 98.19 263 PHE A N 1
ATOM 2076 C CA . PHE A 1 263 ? -12.179 -2.920 -0.145 1.00 98.19 263 PHE A CA 1
ATOM 2077 C C . PHE A 1 263 ? -11.790 -4.009 -1.146 1.00 98.19 263 PHE A C 1
ATOM 2079 O O . PHE A 1 263 ? -12.269 -4.049 -2.281 1.00 98.19 263 PHE A O 1
ATOM 2086 N N . VAL A 1 264 ? -10.921 -4.913 -0.705 1.00 98.25 264 VAL A N 1
ATOM 2087 C CA . VAL A 1 264 ? -10.536 -6.125 -1.424 1.00 98.25 264 VAL A CA 1
ATOM 2088 C C . VAL A 1 264 ? -11.433 -7.261 -0.954 1.00 98.25 264 VAL A C 1
ATOM 2090 O O . VAL A 1 264 ? -11.322 -7.738 0.174 1.00 98.25 264 VAL A O 1
ATOM 2093 N N . GLN A 1 265 ? -12.326 -7.691 -1.841 1.00 96.75 265 GLN A N 1
ATOM 2094 C CA . GLN A 1 265 ? -13.282 -8.763 -1.581 1.00 96.75 265 GLN A CA 1
ATOM 2095 C C . GLN A 1 265 ? -12.580 -10.120 -1.505 1.00 96.75 265 GLN A C 1
ATOM 2097 O O . GLN A 1 265 ? -12.892 -10.937 -0.644 1.00 96.75 265 GLN A O 1
ATOM 2102 N N . ASN A 1 266 ? -11.653 -10.361 -2.438 1.00 96.94 266 ASN A N 1
ATOM 2103 C CA . ASN A 1 266 ? -10.932 -11.619 -2.560 1.00 96.94 266 ASN A CA 1
ATOM 2104 C C . ASN A 1 266 ? -9.627 -11.444 -3.353 1.00 96.94 266 ASN A C 1
ATOM 2106 O O . ASN A 1 266 ? -9.500 -10.533 -4.174 1.00 96.94 266 ASN A O 1
ATOM 2110 N N . VAL A 1 267 ? -8.690 -12.370 -3.159 1.00 97.62 267 VAL A N 1
ATOM 2111 C CA . VAL A 1 267 ? -7.502 -12.538 -3.999 1.00 97.62 267 VAL A CA 1
ATOM 2112 C C . VAL A 1 267 ? -7.455 -13.979 -4.500 1.00 97.62 267 VAL A C 1
ATOM 2114 O O . VAL A 1 267 ? -7.296 -14.919 -3.724 1.00 97.62 26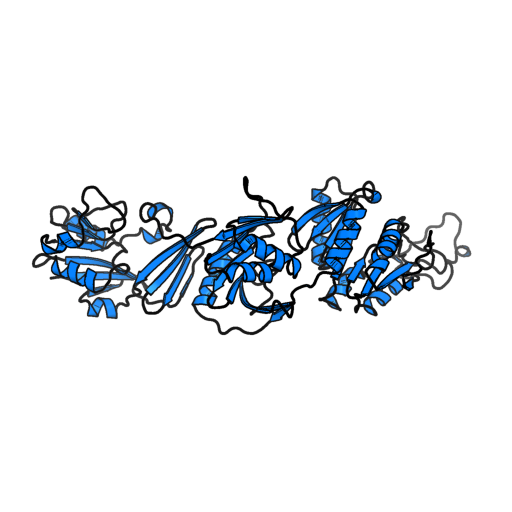7 VAL A O 1
ATOM 2117 N N . ASP A 1 268 ? -7.572 -14.150 -5.814 1.00 96.81 268 ASP A N 1
ATOM 2118 C CA . ASP A 1 268 ? -7.317 -15.420 -6.484 1.00 96.81 268 ASP A CA 1
ATOM 2119 C C . ASP A 1 268 ? -5.811 -15.548 -6.746 1.00 96.81 268 ASP A C 1
ATOM 2121 O O . ASP A 1 268 ? -5.258 -14.963 -7.682 1.00 96.81 268 ASP A O 1
ATOM 2125 N N . PHE A 1 269 ? -5.136 -16.302 -5.880 1.00 96.00 269 PHE A N 1
ATOM 2126 C CA . PHE A 1 269 ? -3.698 -16.548 -5.977 1.00 96.00 269 PHE A CA 1
ATOM 2127 C C . PHE A 1 269 ? -3.314 -17.406 -7.188 1.00 96.00 269 PHE A C 1
ATOM 2129 O O . PHE A 1 269 ? -2.207 -17.250 -7.697 1.00 96.00 269 PHE A O 1
ATOM 2136 N N . GLY A 1 270 ? -4.205 -18.281 -7.669 1.00 94.94 270 GLY A N 1
ATOM 2137 C CA . GLY A 1 270 ? -3.940 -19.134 -8.829 1.00 94.94 270 GLY A CA 1
ATOM 2138 C C . GLY A 1 270 ? -4.011 -18.351 -10.138 1.00 94.94 270 GLY A C 1
ATOM 2139 O O . GLY A 1 270 ? -3.129 -18.467 -10.988 1.00 94.94 270 GLY A O 1
ATOM 2140 N N . ALA A 1 271 ? -5.023 -17.492 -10.274 1.00 95.31 271 ALA A N 1
ATOM 2141 C CA . ALA A 1 271 ? -5.188 -16.613 -11.430 1.00 95.31 271 ALA A CA 1
ATOM 2142 C C . ALA A 1 271 ? -4.372 -15.308 -11.342 1.00 95.31 271 ALA A C 1
ATOM 2144 O O . ALA A 1 271 ? -4.392 -14.512 -12.282 1.00 95.31 271 ALA A O 1
ATOM 2145 N N . ALA A 1 272 ? -3.678 -15.071 -10.223 1.00 96.44 272 ALA A N 1
ATOM 2146 C CA . ALA A 1 272 ? -3.025 -13.805 -9.893 1.00 96.44 272 ALA A CA 1
ATOM 2147 C C . ALA A 1 272 ? -3.974 -12.599 -10.067 1.00 96.44 272 ALA A C 1
ATOM 2149 O O . ALA A 1 272 ? -3.661 -11.624 -10.755 1.00 96.44 272 ALA A O 1
ATOM 2150 N N . GLN A 1 273 ? -5.163 -12.666 -9.462 1.00 97.31 273 GLN A N 1
ATOM 2151 C CA . GLN A 1 273 ? -6.205 -11.647 -9.597 1.00 97.31 273 GLN A CA 1
ATOM 2152 C C . GLN A 1 273 ? -6.672 -11.120 -8.236 1.00 97.31 273 GLN A C 1
ATOM 2154 O O . GLN A 1 273 ? -6.987 -11.880 -7.330 1.00 97.31 273 GLN A O 1
ATOM 2159 N N . ILE A 1 274 ? -6.750 -9.798 -8.106 1.00 98.12 274 ILE A N 1
ATOM 2160 C CA . ILE A 1 274 ? -7.312 -9.091 -6.951 1.00 98.12 274 ILE A CA 1
ATOM 2161 C C . ILE A 1 274 ? -8.715 -8.637 -7.339 1.00 98.12 274 ILE A C 1
ATOM 2163 O O . ILE A 1 274 ? -8.872 -7.968 -8.359 1.00 98.12 274 ILE A O 1
ATOM 2167 N N . ILE A 1 275 ? -9.720 -8.971 -6.540 1.00 97.81 275 ILE A N 1
ATOM 2168 C CA . ILE A 1 275 ? -11.103 -8.533 -6.736 1.00 97.81 275 ILE A CA 1
ATOM 2169 C C . ILE A 1 275 ? -11.411 -7.456 -5.699 1.00 97.81 275 ILE A C 1
ATOM 2171 O O . ILE A 1 275 ? -11.398 -7.728 -4.497 1.00 97.81 275 ILE A O 1
ATOM 2175 N N . SER A 1 276 ? -11.674 -6.231 -6.147 1.00 97.50 276 SER A N 1
ATOM 2176 C CA . SER A 1 276 ? -11.841 -5.070 -5.262 1.00 97.50 276 SER A CA 1
ATOM 2177 C C . SER A 1 276 ? -12.731 -3.990 -5.872 1.00 97.50 276 SER A C 1
ATOM 2179 O O . SER A 1 276 ? -12.970 -4.000 -7.077 1.00 97.50 276 SER A O 1
ATOM 2181 N N . ASP A 1 277 ? -13.222 -3.052 -5.058 1.00 96.19 277 ASP A N 1
ATOM 2182 C CA . ASP A 1 277 ? -14.029 -1.918 -5.549 1.00 96.19 277 ASP A CA 1
ATOM 2183 C C . ASP A 1 277 ? -13.222 -0.830 -6.267 1.00 96.19 277 ASP A C 1
ATOM 2185 O O . ASP A 1 277 ? -13.794 -0.065 -7.040 1.00 96.19 277 ASP A O 1
ATOM 2189 N N . ASP A 1 278 ? -11.906 -0.792 -6.069 1.00 96.19 278 ASP A N 1
ATOM 2190 C CA . ASP A 1 278 ? -10.973 0.072 -6.797 1.00 96.19 278 ASP A CA 1
ATOM 2191 C C . ASP A 1 278 ? -9.554 -0.544 -6.810 1.00 96.19 278 ASP A C 1
ATOM 2193 O O . ASP A 1 278 ? -9.341 -1.680 -6.379 1.00 96.19 278 ASP A O 1
ATOM 2197 N N . LYS A 1 279 ? -8.548 0.165 -7.328 1.00 95.31 279 LYS A N 1
ATOM 2198 C CA . LYS A 1 279 ? -7.143 -0.252 -7.366 1.00 95.31 279 LYS A CA 1
ATOM 2199 C C . LYS A 1 279 ? -6.500 -0.174 -5.984 1.00 95.31 279 LYS A C 1
ATOM 2201 O O . LYS A 1 279 ? -5.988 0.870 -5.587 1.00 95.31 279 LYS A O 1
ATOM 2206 N N . ALA A 1 280 ? -6.446 -1.314 -5.303 1.00 96.44 280 ALA A N 1
ATOM 2207 C CA . ALA A 1 280 ? -5.710 -1.478 -4.053 1.00 96.44 280 ALA A CA 1
ATOM 2208 C C . ALA A 1 280 ? -4.189 -1.287 -4.233 1.00 96.44 280 ALA A C 1
ATOM 2210 O O . ALA A 1 280 ? -3.659 -1.370 -5.354 1.00 96.44 280 ALA A O 1
ATOM 2211 N N . THR A 1 281 ? -3.502 -1.054 -3.111 1.00 95.69 281 THR A N 1
ATOM 2212 C CA . THR A 1 281 ? -2.035 -1.056 -3.001 1.00 95.69 281 THR A CA 1
ATOM 2213 C C . THR A 1 281 ? -1.389 -2.253 -3.715 1.00 95.69 281 THR A C 1
ATOM 2215 O O . THR A 1 281 ? -1.991 -3.322 -3.841 1.00 95.69 281 THR A O 1
ATOM 2218 N N . LEU A 1 282 ? -0.153 -2.087 -4.204 1.00 93.50 282 LEU A N 1
ATOM 2219 C CA . LEU A 1 282 ? 0.569 -3.160 -4.899 1.00 93.50 282 LEU A CA 1
ATOM 2220 C C . LEU A 1 282 ? 0.763 -4.386 -3.993 1.00 93.50 282 LEU A C 1
ATOM 2222 O O . LEU A 1 282 ? 0.588 -5.504 -4.464 1.00 93.50 282 LEU A O 1
ATOM 2226 N N . ASN A 1 283 ? 0.998 -4.176 -2.695 1.00 95.12 283 ASN A N 1
ATOM 2227 C CA . ASN A 1 283 ? 1.189 -5.239 -1.703 1.00 95.12 283 ASN A CA 1
ATOM 2228 C C . ASN A 1 283 ? -0.128 -5.930 -1.282 1.00 95.12 283 ASN A C 1
ATOM 2230 O O . ASN A 1 283 ? -0.130 -6.759 -0.375 1.00 95.12 283 ASN A O 1
ATOM 2234 N N . ALA A 1 284 ? -1.276 -5.611 -1.895 1.00 97.44 284 ALA A N 1
ATOM 2235 C CA . ALA A 1 284 ? -2.571 -6.149 -1.472 1.00 97.44 284 ALA A CA 1
ATOM 2236 C C . ALA A 1 284 ? -2.627 -7.694 -1.431 1.00 97.44 284 ALA A C 1
ATOM 2238 O O . ALA A 1 284 ? -3.147 -8.219 -0.450 1.00 97.44 284 ALA A O 1
ATOM 2239 N N . PRO A 1 285 ? -2.078 -8.457 -2.401 1.00 97.50 285 PRO A N 1
ATOM 2240 C CA . PRO A 1 285 ? -2.036 -9.920 -2.311 1.00 97.50 285 PRO A CA 1
ATOM 2241 C C . PRO A 1 285 ? -1.255 -10.427 -1.095 1.00 97.50 285 PRO A C 1
ATOM 2243 O O . PRO A 1 285 ? -1.687 -11.370 -0.433 1.00 97.50 285 PRO A O 1
ATOM 2246 N N . PHE A 1 286 ? -0.125 -9.786 -0.789 1.00 96.75 286 PHE A N 1
ATOM 2247 C CA . PHE A 1 286 ? 0.717 -10.097 0.362 1.00 96.75 286 PHE A CA 1
ATOM 2248 C C . PHE A 1 286 ? -0.025 -9.836 1.680 1.00 96.75 286 PHE A C 1
ATOM 2250 O O . PHE A 1 286 ? -0.133 -10.734 2.513 1.00 96.75 286 PHE A O 1
ATOM 2257 N N . LEU A 1 287 ? -0.636 -8.656 1.828 1.00 97.06 287 LEU A N 1
ATOM 2258 C CA . LEU A 1 287 ? -1.426 -8.295 3.011 1.00 97.06 287 LEU A CA 1
ATOM 2259 C C . LEU A 1 287 ? -2.639 -9.215 3.188 1.00 97.06 287 LEU A C 1
ATOM 2261 O O . LEU A 1 287 ? -2.891 -9.703 4.290 1.00 97.06 287 LEU A O 1
ATOM 2265 N N . PHE A 1 288 ? -3.354 -9.508 2.096 1.00 97.19 288 PHE A N 1
ATOM 2266 C CA . PHE A 1 288 ? -4.494 -10.423 2.105 1.00 97.19 288 PHE A CA 1
ATOM 2267 C C . PHE A 1 288 ? -4.069 -11.811 2.578 1.00 97.19 288 PHE A C 1
ATOM 2269 O O . PHE A 1 288 ? -4.759 -12.425 3.388 1.00 97.19 288 PHE A O 1
ATOM 2276 N N . LYS A 1 289 ? -2.907 -12.297 2.117 1.00 95.81 289 LYS A N 1
ATOM 2277 C CA . LYS A 1 289 ? -2.381 -13.604 2.516 1.00 95.81 289 LYS A CA 1
ATOM 2278 C C . LYS A 1 289 ? -2.077 -13.681 4.011 1.00 95.81 289 LYS A C 1
ATOM 2280 O O . LYS A 1 289 ? -2.352 -14.715 4.614 1.00 95.81 289 LYS A O 1
ATOM 2285 N N . ILE A 1 290 ? -1.551 -12.609 4.601 1.00 95.31 290 ILE A N 1
ATOM 2286 C CA . ILE A 1 290 ? -1.290 -12.534 6.045 1.00 95.31 290 ILE A CA 1
ATOM 2287 C C . ILE A 1 290 ? -2.614 -12.506 6.823 1.00 95.31 290 ILE A C 1
ATOM 2289 O O . ILE A 1 290 ? -2.797 -13.299 7.740 1.00 95.31 290 ILE A O 1
ATOM 2293 N N . LEU A 1 291 ? -3.576 -11.671 6.414 1.00 95.19 291 LEU A N 1
ATOM 2294 C CA . LEU A 1 291 ? -4.876 -11.517 7.091 1.00 95.19 291 LEU A CA 1
ATOM 2295 C C . LEU A 1 291 ? -5.811 -12.733 6.982 1.00 95.19 291 LEU A C 1
ATOM 2297 O O . LEU A 1 291 ? -6.804 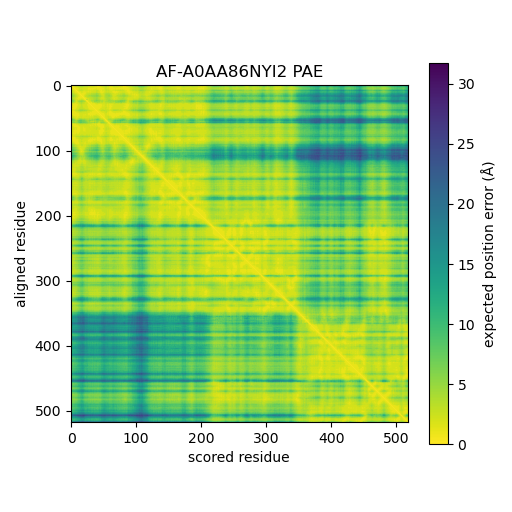-12.827 7.713 1.00 95.19 291 LEU A O 1
ATOM 2301 N N . GLN A 1 292 ? -5.509 -13.683 6.090 1.00 91.06 292 GLN A N 1
ATOM 2302 C CA . GLN A 1 292 ? -6.170 -14.992 6.084 1.00 91.06 292 GLN A CA 1
ATOM 2303 C C . GLN A 1 292 ? -5.908 -15.772 7.378 1.00 91.06 292 GLN A C 1
ATOM 2305 O O . GLN A 1 292 ? -6.693 -16.656 7.723 1.00 91.06 292 GLN A O 1
ATOM 2310 N N . GLN A 1 293 ? -4.844 -15.446 8.113 1.00 82.75 293 GLN A N 1
ATOM 2311 C CA . GLN A 1 293 ? -4.642 -15.974 9.451 1.00 82.75 293 GLN A CA 1
ATOM 2312 C C . GLN A 1 293 ? -5.626 -15.331 10.439 1.00 82.75 293 GLN A C 1
ATOM 2314 O O . GLN A 1 293 ? -6.000 -14.164 10.335 1.00 82.75 293 GLN A O 1
ATOM 2319 N N . ASN A 1 294 ? -6.085 -16.111 11.416 1.00 80.75 294 ASN A N 1
ATOM 2320 C CA . ASN A 1 294 ? -6.969 -15.627 12.482 1.00 80.75 294 ASN A CA 1
ATOM 2321 C C . ASN A 1 294 ? -6.175 -15.146 13.712 1.00 80.75 294 ASN A C 1
ATOM 2323 O O . ASN A 1 294 ? -6.692 -15.157 14.825 1.00 80.75 294 ASN A O 1
ATOM 2327 N N . ASP A 1 295 ? -4.909 -14.763 13.527 1.00 90.88 295 ASP A N 1
ATOM 2328 C CA . ASP A 1 295 ? -3.985 -14.345 14.585 1.00 90.88 295 ASP A CA 1
ATOM 2329 C C . ASP A 1 295 ? -3.758 -12.824 14.636 1.00 90.88 295 ASP A C 1
ATOM 2331 O O . ASP A 1 295 ? -3.065 -12.349 15.534 1.00 90.88 295 ASP A O 1
ATOM 2335 N N . CYS A 1 296 ? -4.354 -12.055 13.722 1.00 94.38 296 CYS A N 1
ATOM 2336 C CA . CYS A 1 296 ? -4.272 -10.598 13.674 1.00 94.38 296 CYS A CA 1
ATOM 2337 C C . CYS A 1 296 ? -5.568 -9.962 13.148 1.00 94.38 296 CYS A C 1
ATOM 2339 O O . CYS A 1 296 ? -6.336 -10.586 12.414 1.00 94.38 296 CYS A O 1
ATOM 2341 N N . ASP A 1 297 ? -5.797 -8.708 13.539 1.00 96.44 297 ASP A N 1
ATOM 2342 C CA . ASP A 1 297 ? -6.944 -7.899 13.109 1.00 96.44 297 ASP A CA 1
ATOM 2343 C C . ASP A 1 297 ? -6.571 -6.986 11.934 1.00 96.44 297 ASP A C 1
ATOM 2345 O O . ASP A 1 297 ? -7.396 -6.689 11.063 1.00 96.44 297 ASP A O 1
ATOM 2349 N N . PHE A 1 298 ? -5.311 -6.547 11.894 1.00 98.06 298 PHE A N 1
ATOM 2350 C CA . PHE A 1 298 ? -4.771 -5.729 10.819 1.00 98.06 298 PHE A CA 1
ATOM 2351 C C . PHE A 1 298 ? -3.272 -5.952 10.622 1.00 98.06 298 PHE A C 1
ATOM 2353 O O . PHE A 1 298 ? -2.574 -6.451 11.503 1.00 98.06 298 PHE A O 1
ATOM 2360 N N . VAL A 1 299 ? -2.775 -5.573 9.450 1.00 97.75 299 VAL A N 1
ATOM 2361 C CA . VAL A 1 299 ? -1.351 -5.587 9.108 1.00 97.75 299 VAL A CA 1
ATOM 2362 C C . VAL A 1 299 ? -0.925 -4.166 8.791 1.00 97.75 299 VAL A C 1
ATOM 2364 O O . VAL A 1 299 ? -1.582 -3.484 8.005 1.00 97.75 299 VAL A O 1
ATOM 2367 N N . LEU A 1 300 ? 0.178 -3.735 9.394 1.00 97.62 300 LEU A N 1
ATOM 2368 C CA . LEU A 1 300 ? 0.799 -2.440 9.162 1.00 97.62 300 LEU A CA 1
ATOM 2369 C C . LEU A 1 300 ? 2.138 -2.634 8.456 1.00 97.62 300 LEU A C 1
ATOM 2371 O O . LEU A 1 300 ? 2.959 -3.444 8.883 1.00 97.62 300 LEU A O 1
ATOM 2375 N N . HIS A 1 301 ? 2.364 -1.863 7.401 1.00 96.12 301 HIS A N 1
ATOM 2376 C CA . HIS A 1 301 ? 3.628 -1.803 6.690 1.00 96.12 301 HIS A CA 1
ATOM 2377 C C . HIS A 1 301 ? 4.111 -0.353 6.605 1.00 96.12 301 HIS A C 1
ATOM 2379 O O . HIS A 1 301 ? 3.412 0.513 6.070 1.00 96.12 301 HIS A O 1
ATOM 2385 N N . ARG A 1 302 ? 5.310 -0.094 7.133 1.00 95.69 302 ARG A N 1
ATOM 2386 C CA . ARG A 1 302 ? 5.973 1.215 7.079 1.00 95.69 302 ARG A CA 1
ATOM 2387 C C . ARG A 1 302 ? 7.348 1.087 6.449 1.00 95.69 302 ARG A C 1
ATOM 2389 O O . ARG A 1 302 ? 7.991 0.048 6.548 1.00 95.69 302 ARG A O 1
ATOM 2396 N N . HIS A 1 303 ? 7.819 2.194 5.890 1.00 94.38 303 HIS A N 1
ATOM 2397 C CA . HIS A 1 303 ? 9.129 2.315 5.255 1.00 94.38 303 HIS A CA 1
ATOM 2398 C C . HIS A 1 303 ? 10.246 2.657 6.249 1.00 94.38 303 HIS A C 1
ATOM 2400 O O . HIS A 1 303 ? 11.116 3.486 5.997 1.00 94.38 303 HIS A O 1
ATOM 2406 N N . GLU A 1 304 ? 10.192 2.012 7.409 1.00 93.38 304 GLU A N 1
ATOM 2407 C CA . GLU A 1 304 ? 11.113 2.182 8.527 1.00 93.38 304 GLU A CA 1
ATOM 2408 C C . GLU A 1 304 ? 11.645 0.805 8.922 1.00 93.38 304 GLU A C 1
ATOM 2410 O O . GLU A 1 304 ? 10.956 -0.202 8.758 1.00 93.38 304 GLU A O 1
ATOM 2415 N N . VAL A 1 305 ? 12.873 0.744 9.431 1.00 94.12 305 VAL A N 1
ATOM 2416 C CA . VAL A 1 305 ? 13.476 -0.509 9.899 1.00 94.12 305 VAL A CA 1
ATOM 2417 C C . VAL A 1 305 ? 13.289 -0.605 11.407 1.00 94.12 305 VAL A C 1
ATOM 2419 O O . VAL A 1 305 ? 13.660 0.312 12.135 1.00 94.12 305 VAL A O 1
ATOM 2422 N N . LEU A 1 306 ? 12.741 -1.723 11.881 1.00 94.62 306 LEU A N 1
ATOM 2423 C CA . LEU A 1 306 ? 12.630 -2.005 13.310 1.00 94.62 306 LEU A CA 1
ATOM 2424 C C . LEU A 1 306 ? 13.928 -2.618 13.839 1.00 94.62 306 LEU A C 1
ATOM 2426 O O . LEU A 1 306 ? 14.423 -3.613 13.305 1.00 94.62 306 LEU A O 1
ATOM 2430 N N . GLU A 1 307 ? 14.461 -2.059 14.920 1.00 95.38 307 GLU A N 1
ATOM 2431 C CA . GLU A 1 307 ? 15.632 -2.612 15.599 1.00 95.38 307 GLU A CA 1
ATOM 2432 C C . GLU A 1 307 ? 15.312 -3.976 16.238 1.00 95.38 307 GLU A C 1
ATOM 2434 O O . GLU A 1 307 ? 14.220 -4.198 16.761 1.00 95.38 307 GLU A O 1
ATOM 2439 N N . GLY A 1 308 ? 16.261 -4.916 16.174 1.00 93.56 308 GLY A N 1
ATOM 2440 C CA . GLY A 1 308 ? 16.112 -6.252 16.767 1.00 93.56 308 GLY A CA 1
ATOM 2441 C C . GLY A 1 308 ? 15.129 -7.185 16.045 1.00 93.56 308 GLY A C 1
ATOM 2442 O O . GLY A 1 308 ? 14.835 -8.266 16.553 1.00 93.56 308 GLY A O 1
ATOM 2443 N N . VAL A 1 309 ? 14.623 -6.796 14.871 1.00 94.81 309 VAL A N 1
ATOM 2444 C CA . VAL A 1 309 ? 13.684 -7.592 14.068 1.00 94.81 309 VAL A CA 1
ATOM 2445 C C . VAL A 1 309 ? 14.397 -8.270 12.897 1.00 94.81 309 VAL A C 1
ATOM 2447 O O . VAL A 1 309 ? 15.213 -7.657 12.203 1.00 94.81 309 VAL A O 1
ATOM 2450 N N . GLU A 1 310 ? 14.068 -9.544 12.661 1.00 94.06 310 GLU A N 1
ATOM 2451 C CA . GLU A 1 310 ? 14.612 -10.334 11.552 1.00 94.06 310 GLU A CA 1
ATOM 2452 C C . GLU A 1 310 ? 14.381 -9.636 10.207 1.00 94.06 310 GLU A C 1
ATOM 2454 O O . GLU A 1 310 ? 13.307 -9.094 9.945 1.00 94.06 310 GLU A O 1
ATOM 2459 N N . THR A 1 311 ? 15.399 -9.663 9.347 1.00 95.31 311 THR A N 1
ATOM 2460 C CA . THR A 1 311 ? 15.356 -9.038 8.025 1.00 95.31 311 THR A CA 1
ATOM 2461 C C . THR A 1 311 ? 15.327 -10.091 6.923 1.00 95.31 311 THR A C 1
ATOM 2463 O O . THR A 1 311 ? 16.242 -10.905 6.814 1.00 95.31 311 THR A O 1
ATOM 2466 N N . VAL A 1 312 ? 14.309 -10.037 6.067 1.00 94.50 312 VAL A N 1
ATOM 2467 C CA . VAL A 1 312 ? 14.143 -10.929 4.914 1.00 94.50 312 VAL A CA 1
ATOM 2468 C C . VAL A 1 312 ? 14.508 -10.229 3.599 1.00 94.50 312 VAL A C 1
ATOM 2470 O O . VAL A 1 312 ? 14.427 -8.999 3.514 1.00 94.50 312 VAL A O 1
ATOM 2473 N N . PRO A 1 313 ? 14.883 -10.985 2.550 1.00 93.56 313 PRO A N 1
ATOM 2474 C CA . PRO A 1 313 ? 15.136 -10.419 1.229 1.00 93.56 313 PRO A CA 1
ATOM 2475 C C . PRO A 1 313 ? 13.925 -9.680 0.652 1.00 93.56 313 PRO A C 1
ATOM 2477 O O . PRO A 1 313 ? 12.779 -10.061 0.890 1.00 93.56 313 PRO A O 1
ATOM 2480 N N . TYR A 1 314 ? 14.207 -8.651 -0.143 1.00 94.31 314 TYR A N 1
ATOM 2481 C CA . TYR A 1 314 ? 13.201 -7.902 -0.888 1.00 94.31 314 TYR A CA 1
ATOM 2482 C C . TYR A 1 314 ? 12.623 -8.720 -2.049 1.00 94.31 314 TYR A C 1
ATOM 2484 O O . TYR A 1 314 ? 13.369 -9.301 -2.840 1.00 94.31 314 TYR A O 1
ATOM 2492 N N . GLU A 1 315 ? 11.298 -8.692 -2.186 1.00 94.44 315 GLU A N 1
ATOM 2493 C CA . GLU A 1 315 ? 10.568 -9.203 -3.345 1.00 94.44 315 GLU A CA 1
ATOM 2494 C C . GLU A 1 315 ? 9.730 -8.080 -3.953 1.00 94.44 315 GLU A C 1
ATOM 2496 O O . GLU A 1 315 ? 9.203 -7.232 -3.237 1.00 94.44 315 GLU A O 1
ATOM 2501 N N . PHE A 1 316 ? 9.588 -8.076 -5.280 1.00 94.38 316 PHE A N 1
ATOM 2502 C CA . PHE A 1 316 ? 8.838 -7.022 -5.960 1.00 94.38 316 PHE A CA 1
ATOM 2503 C C . PHE A 1 316 ? 7.350 -7.053 -5.584 1.00 94.38 316 PHE A C 1
ATOM 2505 O O . PHE A 1 316 ? 6.748 -8.133 -5.548 1.00 94.38 316 PHE A O 1
ATOM 2512 N N . PRO A 1 317 ? 6.724 -5.883 -5.398 1.00 93.56 317 PRO A N 1
ATOM 2513 C CA . PRO A 1 317 ? 5.383 -5.777 -4.858 1.00 93.56 317 PRO A CA 1
ATOM 2514 C C . PRO A 1 317 ? 4.348 -6.276 -5.868 1.00 93.56 317 PRO A C 1
ATOM 2516 O O . PRO A 1 317 ? 4.475 -6.089 -7.085 1.00 93.56 317 PRO A O 1
ATOM 2519 N N . GLY A 1 318 ? 3.289 -6.894 -5.362 1.00 94.19 318 GLY A N 1
ATOM 2520 C CA . GLY A 1 318 ? 2.201 -7.433 -6.166 1.00 94.19 318 GLY A CA 1
ATOM 2521 C C . GLY A 1 318 ? 2.618 -8.616 -7.030 1.00 94.19 318 GLY A C 1
ATOM 2522 O O . GLY A 1 318 ? 2.042 -8.802 -8.103 1.00 94.19 318 GLY A O 1
ATOM 2523 N N . THR A 1 319 ? 3.609 -9.402 -6.601 1.00 95.88 319 THR A N 1
ATOM 2524 C CA . THR A 1 319 ? 4.069 -10.611 -7.303 1.00 95.88 319 THR A CA 1
ATOM 2525 C C . THR A 1 319 ? 3.729 -11.889 -6.539 1.00 95.88 319 THR A C 1
ATOM 2527 O O . THR A 1 319 ? 3.515 -11.880 -5.328 1.00 95.88 319 THR A O 1
ATOM 2530 N N . ALA A 1 320 ? 3.700 -13.026 -7.239 1.00 95.69 320 ALA A N 1
ATOM 2531 C CA . ALA A 1 320 ? 3.571 -14.336 -6.598 1.00 95.69 320 ALA A CA 1
ATOM 2532 C C . ALA A 1 320 ? 4.712 -14.617 -5.599 1.00 95.69 320 ALA A C 1
ATOM 2534 O O . ALA A 1 320 ? 4.475 -15.215 -4.553 1.00 95.69 320 ALA A O 1
ATOM 2535 N N . GLN A 1 321 ? 5.930 -14.150 -5.887 1.00 94.56 321 GLN A N 1
ATOM 2536 C CA . GLN A 1 321 ? 7.096 -14.281 -5.011 1.00 94.56 321 GLN A CA 1
ATOM 2537 C C . GLN A 1 321 ? 6.910 -13.520 -3.694 1.00 94.56 321 GLN A C 1
ATOM 2539 O O . GLN A 1 321 ? 7.177 -14.071 -2.628 1.00 94.56 321 GLN A O 1
ATOM 2544 N N . GLU A 1 322 ? 6.361 -12.305 -3.743 1.00 95.19 322 GLU A N 1
ATOM 2545 C CA . GLU A 1 322 ? 6.009 -11.554 -2.534 1.00 95.19 322 GLU A CA 1
ATOM 2546 C C . GLU A 1 322 ? 4.972 -12.316 -1.687 1.00 95.19 322 GLU A C 1
ATOM 2548 O O . GLU A 1 322 ? 5.114 -12.437 -0.474 1.00 95.19 322 GLU A O 1
ATOM 2553 N N . VAL A 1 323 ? 3.968 -12.942 -2.307 1.00 95.38 323 VAL A N 1
ATOM 2554 C CA . VAL A 1 323 ? 3.002 -13.788 -1.579 1.00 95.38 323 VAL A CA 1
ATOM 2555 C C . VAL A 1 323 ? 3.670 -15.008 -0.926 1.00 95.38 323 VAL A C 1
ATOM 2557 O O . VAL A 1 323 ? 3.260 -15.421 0.160 1.00 95.38 323 VAL A O 1
ATOM 2560 N N . LEU A 1 324 ? 4.711 -15.585 -1.533 1.00 92.88 324 LEU A N 1
ATOM 2561 C CA . LEU A 1 324 ? 5.503 -16.638 -0.885 1.00 92.88 324 LEU A CA 1
ATOM 2562 C C . LEU A 1 324 ? 6.273 -16.094 0.325 1.00 92.88 324 LEU A C 1
ATOM 2564 O O . LEU A 1 324 ? 6.405 -16.791 1.328 1.00 92.88 324 LEU A O 1
ATOM 2568 N N . LEU A 1 325 ? 6.721 -14.836 0.289 1.00 91.44 325 LEU A N 1
ATOM 2569 C CA . LEU A 1 325 ? 7.315 -14.188 1.457 1.00 91.44 325 LEU A CA 1
ATOM 2570 C C . LEU A 1 325 ? 6.303 -14.037 2.604 1.00 91.44 325 LEU A C 1
ATOM 2572 O O . LEU A 1 325 ? 6.663 -14.290 3.755 1.00 91.44 325 LEU A O 1
ATOM 2576 N N . ALA A 1 326 ? 5.028 -13.745 2.311 1.00 90.44 326 ALA A N 1
ATOM 2577 C CA . ALA A 1 326 ? 3.967 -13.738 3.328 1.00 90.44 326 ALA A CA 1
ATOM 2578 C C . ALA A 1 326 ? 3.855 -15.078 4.077 1.00 90.44 326 ALA A C 1
ATOM 2580 O O . ALA A 1 326 ? 3.457 -15.100 5.239 1.00 90.44 326 ALA A O 1
ATOM 2581 N N . GLN A 1 327 ? 4.241 -16.200 3.452 1.00 82.25 327 GLN A N 1
ATOM 2582 C CA . GLN A 1 327 ? 4.238 -17.506 4.117 1.00 82.25 327 GLN A CA 1
ATOM 2583 C C . GLN A 1 327 ? 5.277 -17.595 5.246 1.00 82.25 327 GLN A C 1
ATOM 2585 O O . GLN A 1 327 ? 5.047 -18.283 6.237 1.00 82.25 327 GLN A O 1
ATOM 2590 N N . LYS A 1 328 ? 6.396 -16.868 5.140 1.00 79.12 328 LYS A N 1
ATOM 2591 C CA . LYS A 1 328 ? 7.401 -16.786 6.214 1.00 79.12 328 LYS A CA 1
ATOM 2592 C C . LYS A 1 328 ? 6.888 -15.976 7.402 1.00 79.12 328 LYS A C 1
ATOM 2594 O O . LYS A 1 328 ? 7.171 -16.312 8.546 1.00 79.12 328 LYS A O 1
ATOM 2599 N N . LEU A 1 329 ? 6.061 -14.966 7.126 1.00 82.31 329 LEU A N 1
ATOM 2600 C CA . LEU A 1 329 ? 5.368 -14.184 8.147 1.00 82.31 329 LEU A CA 1
ATOM 2601 C C . LEU A 1 329 ? 4.319 -14.982 8.921 1.00 82.31 329 LEU A C 1
ATOM 2603 O O . LEU A 1 329 ? 3.883 -14.525 9.972 1.00 82.31 329 LEU A O 1
ATOM 2607 N N . LEU A 1 330 ? 3.918 -16.171 8.460 1.00 77.81 330 LEU A N 1
ATOM 2608 C CA . LEU A 1 330 ? 2.854 -16.930 9.119 1.00 77.81 330 LEU A CA 1
ATOM 2609 C C . LEU A 1 330 ? 3.184 -17.278 10.577 1.00 77.81 330 LEU A C 1
ATOM 2611 O O . LEU A 1 330 ? 2.257 -17.360 11.378 1.00 77.81 330 LEU A O 1
ATOM 2615 N N . ASN A 1 331 ? 4.470 -17.418 10.920 1.00 84.19 331 ASN A N 1
ATOM 2616 C CA . ASN A 1 331 ? 4.936 -17.847 12.244 1.00 84.19 331 ASN A CA 1
ATOM 2617 C C . ASN A 1 331 ? 5.593 -16.734 13.078 1.00 84.19 331 ASN A C 1
ATOM 2619 O O . ASN A 1 331 ? 6.037 -16.994 14.194 1.00 84.19 331 ASN A O 1
ATOM 2623 N N . VAL A 1 332 ? 5.681 -15.510 12.555 1.00 90.12 332 VAL A N 1
ATOM 2624 C CA . VAL A 1 332 ? 6.300 -14.370 13.247 1.00 90.12 332 VAL A CA 1
ATOM 2625 C C . VAL A 1 332 ? 5.360 -13.166 13.236 1.00 90.12 332 VAL A C 1
ATOM 2627 O O . VAL A 1 332 ? 4.511 -13.027 12.357 1.00 90.12 332 VAL A O 1
ATOM 2630 N N . ASN A 1 333 ? 5.492 -12.287 14.229 1.00 92.25 333 ASN A N 1
ATOM 2631 C CA . ASN A 1 333 ? 4.616 -11.116 14.354 1.00 92.25 333 ASN A CA 1
ATOM 2632 C C . ASN A 1 333 ? 5.077 -9.932 13.501 1.00 92.25 333 ASN A C 1
ATOM 2634 O O . ASN A 1 333 ? 4.259 -9.099 13.120 1.00 92.25 333 ASN A O 1
ATOM 2638 N N . GLN A 1 334 ? 6.377 -9.834 13.226 1.00 94.38 334 GLN A N 1
ATOM 2639 C CA . GLN A 1 334 ? 6.959 -8.723 12.485 1.00 94.38 334 GLN A CA 1
ATOM 2640 C C . GLN A 1 334 ? 8.262 -9.133 11.804 1.00 94.38 334 GLN A C 1
ATOM 2642 O O . GLN A 1 334 ? 9.000 -9.958 12.340 1.00 94.38 334 GLN A O 1
ATOM 2647 N N . ILE A 1 335 ? 8.536 -8.532 10.648 1.00 95.44 3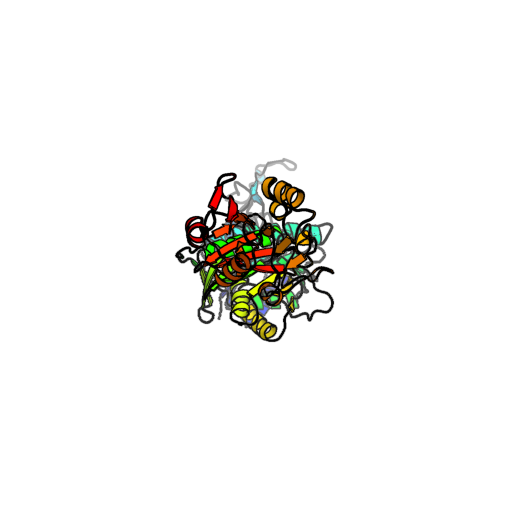35 ILE A N 1
ATOM 2648 C CA . ILE A 1 335 ? 9.797 -8.652 9.905 1.00 95.44 335 ILE A CA 1
ATOM 2649 C C . ILE A 1 335 ? 10.199 -7.292 9.350 1.00 95.44 335 ILE A C 1
ATOM 2651 O O . ILE A 1 335 ? 9.341 -6.456 9.068 1.00 95.44 335 ILE A O 1
ATOM 2655 N N . ASN A 1 336 ? 11.489 -7.119 9.107 1.00 96.38 336 ASN A N 1
ATOM 2656 C CA . ASN A 1 336 ? 12.005 -6.127 8.179 1.00 96.38 336 ASN A CA 1
ATOM 2657 C C . ASN A 1 336 ? 12.147 -6.755 6.791 1.00 96.38 336 ASN A C 1
ATOM 2659 O O . ASN A 1 336 ? 12.578 -7.896 6.657 1.00 96.38 336 ASN A O 1
ATOM 2663 N N . ILE A 1 337 ? 11.844 -5.995 5.750 1.00 95.19 337 ILE A N 1
ATOM 2664 C CA . ILE A 1 337 ? 12.132 -6.308 4.355 1.00 95.19 337 ILE A CA 1
ATOM 2665 C C . ILE A 1 337 ? 13.301 -5.417 3.939 1.00 95.19 337 ILE A C 1
ATOM 2667 O O . ILE A 1 337 ? 13.259 -4.194 4.120 1.00 95.19 337 ILE A O 1
ATOM 2671 N N . GLN A 1 338 ? 14.361 -6.025 3.398 1.00 94.88 338 GLN A N 1
ATOM 2672 C CA . GLN A 1 338 ? 15.546 -5.291 2.943 1.00 94.88 338 GLN A CA 1
ATOM 2673 C C . GLN A 1 338 ? 15.150 -4.115 2.041 1.00 94.88 338 GLN A C 1
ATOM 2675 O O . GLN A 1 338 ? 14.371 -4.278 1.109 1.00 94.88 338 GLN A O 1
ATOM 2680 N N . HIS A 1 339 ? 15.706 -2.933 2.317 1.00 93.19 339 HIS A N 1
ATOM 2681 C CA . HIS A 1 339 ? 15.523 -1.711 1.516 1.00 93.19 339 HIS A CA 1
ATOM 2682 C C . HIS A 1 339 ? 14.093 -1.150 1.441 1.00 93.19 339 HIS A C 1
ATOM 2684 O O . HIS A 1 339 ? 13.869 -0.201 0.690 1.00 93.19 339 HIS A O 1
ATOM 2690 N N . HIS A 1 340 ? 13.139 -1.718 2.184 1.00 92.62 340 HIS A N 1
ATOM 2691 C CA . HIS A 1 340 ? 11.720 -1.395 2.026 1.00 92.62 340 HIS A CA 1
ATOM 2692 C C . HIS A 1 340 ? 11.020 -1.054 3.342 1.00 92.62 340 HIS A C 1
ATOM 2694 O O . HIS A 1 340 ? 10.182 -0.164 3.342 1.00 92.62 340 HIS A O 1
ATOM 2700 N N . GLY A 1 341 ? 11.423 -1.664 4.463 1.00 94.62 341 GLY A N 1
ATOM 2701 C CA . GLY A 1 341 ? 10.917 -1.352 5.807 1.00 94.62 341 GLY A CA 1
ATOM 2702 C C . GLY A 1 341 ? 10.223 -2.540 6.472 1.00 94.62 341 GLY A C 1
ATOM 2703 O O . GLY A 1 341 ? 10.427 -3.679 6.059 1.00 94.62 341 GLY A O 1
ATOM 2704 N N . PHE A 1 342 ? 9.431 -2.315 7.518 1.00 95.44 342 PHE A N 1
ATOM 2705 C CA . PHE A 1 342 ? 8.842 -3.394 8.309 1.00 95.44 342 PHE A CA 1
ATOM 2706 C C . PHE A 1 342 ? 7.415 -3.747 7.900 1.00 95.44 342 PHE A C 1
ATOM 2708 O O . PHE A 1 342 ? 6.639 -2.899 7.463 1.00 95.44 342 PHE A O 1
ATOM 2715 N N . VAL A 1 343 ? 7.034 -5.000 8.139 1.00 96.25 343 VAL A N 1
ATOM 2716 C CA . VAL A 1 343 ? 5.644 -5.474 8.129 1.00 96.25 343 VAL A CA 1
ATOM 2717 C C . VAL A 1 343 ? 5.336 -6.065 9.497 1.00 96.25 343 VAL A C 1
ATOM 2719 O O . VAL A 1 343 ? 6.099 -6.894 9.992 1.00 96.25 343 VAL A O 1
ATOM 2722 N N . LYS A 1 344 ? 4.219 -5.658 10.102 1.00 95.81 344 LYS A N 1
ATOM 2723 C CA . LYS A 1 344 ? 3.795 -6.068 11.443 1.00 95.81 344 LYS A CA 1
ATOM 2724 C C . LYS A 1 344 ? 2.334 -6.509 11.451 1.00 95.81 344 LYS A C 1
ATOM 2726 O O . LYS A 1 344 ? 1.456 -5.788 10.980 1.00 95.81 344 LYS A O 1
ATOM 2731 N N . LYS A 1 345 ? 2.079 -7.678 12.03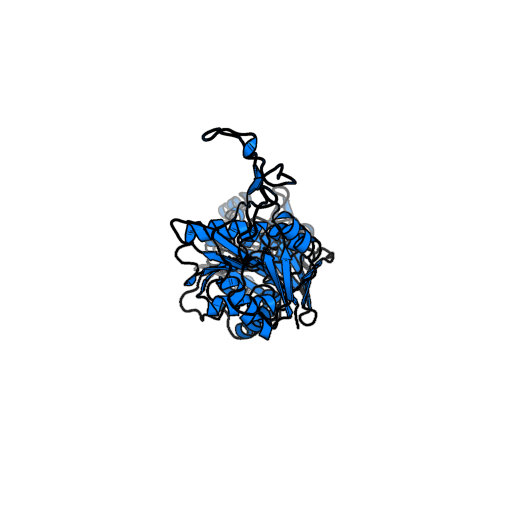3 1.00 96.31 345 LYS A N 1
ATOM 2732 C CA . LYS A 1 345 ? 0.747 -8.146 12.420 1.00 96.31 345 LYS A CA 1
ATOM 2733 C C . LYS A 1 345 ? 0.321 -7.443 13.702 1.00 96.31 345 LYS A C 1
ATOM 2735 O O . LYS A 1 345 ? 1.053 -7.449 14.693 1.00 96.31 345 LYS A O 1
ATOM 2740 N N . CYS A 1 346 ? -0.877 -6.886 13.700 1.00 96.56 346 CYS A N 1
ATOM 2741 C CA . CYS A 1 346 ? -1.410 -6.137 14.822 1.00 96.56 346 CYS A CA 1
ATOM 2742 C C . CYS A 1 346 ? -2.774 -6.689 15.245 1.00 96.56 346 CYS A C 1
ATOM 2744 O O . CYS A 1 346 ? -3.578 -7.131 14.420 1.00 96.56 346 CYS A O 1
ATOM 2746 N N . LYS A 1 347 ? -3.033 -6.642 16.551 1.00 96.50 347 LYS A N 1
ATOM 2747 C CA . LYS A 1 347 ? -4.344 -6.912 17.141 1.00 96.50 347 LYS A CA 1
ATOM 2748 C C . LYS A 1 347 ? -4.936 -5.628 17.689 1.00 96.50 347 LYS A C 1
ATOM 2750 O O . LYS A 1 347 ? -4.195 -4.717 18.060 1.00 96.50 347 LYS A O 1
ATOM 2755 N N . PHE A 1 348 ? -6.255 -5.585 17.783 1.00 96.00 348 PHE A N 1
ATOM 2756 C CA . PHE A 1 348 ? -6.916 -4.576 18.590 1.00 96.00 348 PHE A CA 1
ATOM 2757 C C . PHE A 1 348 ? -6.602 -4.826 20.058 1.00 96.00 348 PHE A C 1
ATOM 2759 O O . PHE A 1 348 ? -6.749 -5.941 20.566 1.00 96.00 348 PHE A O 1
ATOM 2766 N N . THR A 1 349 ? -6.153 -3.784 20.740 1.00 94.19 349 THR A N 1
ATOM 2767 C CA . THR A 1 349 ? -5.923 -3.823 22.179 1.00 94.19 349 THR A CA 1
ATOM 2768 C C . THR A 1 349 ? -7.209 -3.430 22.886 1.00 94.19 349 THR A C 1
ATOM 2770 O O . THR A 1 349 ? -7.956 -2.577 22.410 1.00 94.19 349 THR A O 1
ATOM 2773 N N . GLN A 1 350 ? -7.511 -4.074 24.012 1.00 92.19 350 GLN A N 1
ATOM 2774 C CA . GLN A 1 350 ? -8.591 -3.582 24.861 1.00 92.19 350 GLN A CA 1
ATOM 2775 C C . GLN A 1 350 ? -8.160 -2.265 25.491 1.00 92.19 350 GLN A C 1
ATOM 2777 O O . GLN A 1 350 ? -6.980 -2.064 25.786 1.00 92.19 350 GLN A O 1
ATOM 2782 N N . ILE A 1 351 ? -9.126 -1.376 25.683 1.00 88.62 351 ILE A N 1
ATOM 2783 C CA . ILE A 1 351 ? -8.905 -0.137 26.414 1.00 88.62 351 ILE A CA 1
ATOM 2784 C C . ILE A 1 351 ? -8.291 -0.411 27.794 1.00 88.62 351 ILE A C 1
ATOM 2786 O O . ILE A 1 351 ? -8.743 -1.273 28.547 1.00 88.62 351 ILE A O 1
ATOM 2790 N N . ASP A 1 352 ? -7.262 0.363 28.125 1.00 89.38 352 ASP A N 1
ATOM 2791 C CA . ASP A 1 352 ? -6.748 0.465 29.483 1.00 89.38 352 ASP A CA 1
ATOM 2792 C C . ASP A 1 352 ? -7.500 1.601 30.178 1.00 89.38 352 ASP A C 1
ATOM 2794 O O . ASP A 1 352 ? -7.199 2.782 29.980 1.00 89.38 352 ASP A O 1
ATOM 2798 N N . TRP A 1 353 ? -8.514 1.251 30.971 1.00 88.00 353 TRP A N 1
ATOM 2799 C CA . TRP A 1 353 ? -9.352 2.239 31.646 1.00 88.00 353 TRP A CA 1
ATOM 2800 C C . TRP A 1 353 ? -8.554 3.145 32.587 1.00 88.00 353 TRP A C 1
ATOM 2802 O O . TRP A 1 353 ? -8.946 4.294 32.753 1.00 88.00 353 TRP A O 1
ATOM 2812 N N . GLN A 1 354 ? -7.391 2.726 33.104 1.00 86.31 354 GLN A N 1
ATOM 2813 C CA . GLN A 1 354 ? -6.529 3.605 33.909 1.00 86.31 354 GLN A CA 1
ATOM 2814 C C . GLN A 1 354 ? -5.912 4.741 33.080 1.00 86.31 354 GLN A C 1
ATOM 2816 O O . GLN A 1 354 ? -5.543 5.785 33.618 1.00 86.31 354 GLN A O 1
ATOM 2821 N N . LYS A 1 355 ? -5.826 4.565 31.757 1.00 84.31 355 LYS A N 1
ATOM 2822 C CA . LYS A 1 355 ? -5.316 5.553 30.797 1.00 84.31 355 LYS A CA 1
ATOM 2823 C C . LYS A 1 355 ? -6.428 6.275 30.043 1.00 84.31 355 LYS A C 1
ATOM 2825 O O . LYS A 1 355 ? -6.133 6.988 29.087 1.00 84.31 355 LYS A O 1
ATOM 2830 N N . TYR A 1 356 ? -7.685 6.151 30.467 1.00 81.56 356 TYR A N 1
ATOM 2831 C CA . TYR A 1 356 ? -8.834 6.774 29.803 1.00 81.56 356 TYR A CA 1
ATOM 2832 C C . TYR A 1 356 ? -8.630 8.272 29.536 1.00 81.56 356 TYR A C 1
ATOM 2834 O O . TYR A 1 356 ? -8.765 8.719 28.400 1.00 81.56 356 TYR A O 1
ATOM 2842 N N . TYR A 1 357 ? -8.185 9.033 30.542 1.00 80.62 357 TYR A N 1
ATOM 2843 C CA . TYR A 1 357 ? -7.935 10.475 30.402 1.00 80.62 357 TYR A CA 1
ATOM 2844 C C . TYR A 1 357 ? -6.727 10.839 29.522 1.00 80.62 357 TYR A C 1
ATOM 2846 O O . TYR A 1 357 ? -6.549 12.007 29.191 1.00 80.62 357 TYR A O 1
ATOM 2854 N N . ILE A 1 358 ? -5.902 9.856 29.152 1.00 80.31 358 ILE A N 1
ATOM 2855 C CA . ILE A 1 358 ? -4.743 10.015 28.261 1.00 80.31 358 ILE A CA 1
ATOM 2856 C C . ILE A 1 358 ? -5.112 9.597 26.830 1.00 80.31 358 ILE A C 1
ATOM 2858 O O . ILE A 1 358 ? -4.668 10.215 25.868 1.00 80.31 358 ILE A O 1
ATOM 2862 N N . GLN A 1 359 ? -5.908 8.535 26.682 1.00 76.31 359 GLN A N 1
ATOM 2863 C CA . GLN A 1 359 ? -6.213 7.907 25.394 1.00 76.31 359 GLN A CA 1
ATOM 2864 C C . GLN A 1 359 ? -7.451 8.494 24.702 1.00 76.31 359 GLN A C 1
ATOM 2866 O O . GLN A 1 359 ? -7.579 8.370 23.484 1.00 76.31 359 GLN A O 1
ATOM 2871 N N . PHE A 1 360 ? -8.370 9.118 25.448 1.00 79.19 360 PHE A N 1
ATOM 2872 C CA . PHE A 1 360 ? -9.630 9.620 24.898 1.00 79.19 360 PHE A CA 1
ATOM 2873 C C . PHE A 1 360 ? -9.577 11.119 24.580 1.00 79.19 360 PHE A C 1
ATOM 2875 O O . PHE A 1 360 ? -8.978 11.894 25.324 1.00 79.19 360 PHE A O 1
ATOM 2882 N N . PRO A 1 361 ? -10.268 11.567 23.514 1.00 79.06 361 PRO A N 1
ATOM 2883 C CA . PRO A 1 361 ? -10.447 12.990 23.247 1.00 79.06 361 PRO A CA 1
ATOM 2884 C C . PRO A 1 361 ? -11.147 13.725 24.404 1.00 79.06 361 PRO A C 1
ATOM 2886 O O . PRO A 1 361 ? -12.170 13.251 24.903 1.00 79.06 361 PRO A O 1
ATOM 2889 N N . GLU A 1 362 ? -10.697 14.942 24.737 1.00 81.69 362 GLU A N 1
ATOM 2890 C CA . GLU A 1 362 ? -11.199 15.734 25.881 1.00 81.69 362 GLU A CA 1
ATOM 2891 C C . GLU A 1 362 ? -12.722 15.924 25.922 1.00 81.69 362 GLU A C 1
ATOM 2893 O O . GLU A 1 362 ? -13.329 16.049 26.986 1.00 81.69 362 GLU A O 1
ATOM 2898 N N . ARG A 1 363 ? -13.377 15.916 24.756 1.00 79.88 363 ARG A N 1
ATOM 2899 C CA . ARG A 1 363 ? -14.840 16.017 24.647 1.00 79.88 363 ARG A CA 1
ATOM 2900 C C . ARG A 1 363 ? -15.592 14.938 25.440 1.00 79.88 363 ARG A C 1
ATOM 2902 O O . ARG A 1 363 ? -16.719 15.203 25.844 1.00 79.88 363 ARG A O 1
ATOM 2909 N N . TYR A 1 364 ? -14.993 13.764 25.663 1.00 79.81 364 TYR A N 1
ATOM 2910 C CA . TYR A 1 364 ? -15.586 12.674 26.447 1.00 79.81 364 TYR A CA 1
ATOM 2911 C C . TYR A 1 364 ? -15.544 12.925 27.961 1.00 79.81 364 TYR A C 1
ATOM 2913 O O . TYR A 1 364 ? -16.199 12.217 28.721 1.00 79.81 364 TYR A O 1
ATOM 2921 N N . PHE A 1 365 ? -14.809 13.944 28.414 1.00 81.94 365 PHE A N 1
ATOM 2922 C CA . PHE A 1 365 ? -14.684 14.292 29.832 1.00 81.94 365 PHE A CA 1
ATOM 2923 C C . PHE A 1 365 ? -15.651 15.401 30.254 1.00 81.94 365 PHE A C 1
ATOM 2925 O O . PHE A 1 365 ? -15.678 15.787 31.420 1.00 81.94 365 PHE A O 1
ATOM 2932 N N . ARG A 1 366 ? -16.457 15.932 29.323 1.00 81.56 366 ARG A N 1
ATOM 2933 C CA . ARG A 1 366 ? -17.454 16.958 29.636 1.00 81.56 366 ARG A CA 1
ATOM 2934 C C . ARG A 1 366 ? -18.591 16.345 30.447 1.00 81.56 366 ARG A C 1
ATOM 2936 O O . ARG A 1 366 ? -19.315 15.479 29.955 1.00 81.56 366 ARG A O 1
ATOM 2943 N N . VAL A 1 367 ? -18.752 16.838 31.669 1.00 81.88 367 VAL A N 1
ATOM 2944 C CA . VAL A 1 367 ? -19.854 16.482 32.565 1.00 81.88 367 VAL A CA 1
ATOM 2945 C C . VAL A 1 367 ? -20.910 17.588 32.497 1.00 81.88 367 VAL A C 1
ATOM 2947 O O . VAL A 1 367 ? -20.555 18.760 32.627 1.00 81.88 367 VAL A O 1
ATOM 2950 N N . PRO A 1 368 ? -22.193 17.260 32.279 1.00 88.06 368 PRO A N 1
ATOM 2951 C CA . PRO A 1 368 ? -23.268 18.247 32.331 1.00 88.06 368 PRO A CA 1
ATOM 2952 C C . PRO A 1 368 ? -23.399 18.907 33.706 1.00 88.06 368 PRO A C 1
ATOM 2954 O O . PRO A 1 368 ? -23.289 18.235 34.733 1.00 88.06 368 PRO A O 1
ATOM 2957 N N . THR A 1 369 ? -23.699 20.207 33.727 1.00 89.88 369 THR A N 1
ATOM 2958 C CA . THR A 1 369 ? -23.811 21.001 34.962 1.00 89.88 369 THR A CA 1
ATOM 2959 C C . THR A 1 369 ? -24.839 20.427 35.937 1.00 89.88 369 THR A C 1
ATOM 2961 O O . THR A 1 369 ? -24.589 20.407 37.134 1.00 89.88 369 THR A O 1
ATOM 2964 N N . GLN A 1 370 ? -25.938 19.856 35.438 1.00 92.06 370 GLN A N 1
ATOM 2965 C CA . GLN A 1 370 ? -26.978 19.242 36.271 1.00 92.06 370 GLN A CA 1
ATOM 2966 C C . GLN A 1 370 ? -26.449 18.079 37.126 1.00 92.06 370 GLN A C 1
ATOM 2968 O O . GLN A 1 370 ? -26.874 17.899 38.264 1.00 92.06 370 GLN A O 1
ATOM 2973 N N . ILE A 1 371 ? -25.507 17.289 36.595 1.00 92.50 371 ILE A N 1
ATOM 2974 C CA . ILE A 1 371 ? -24.878 16.195 37.352 1.00 92.50 371 ILE A CA 1
ATOM 2975 C C . ILE A 1 371 ? -23.994 16.764 38.464 1.00 92.50 371 ILE A C 1
ATOM 2977 O O . ILE A 1 371 ? -24.010 16.264 39.586 1.00 92.50 371 ILE A O 1
ATOM 2981 N N . GLN A 1 372 ? -23.251 17.827 38.158 1.00 91.44 372 GLN A N 1
ATOM 2982 C CA . GLN A 1 372 ? -22.386 18.516 39.115 1.00 91.44 372 GLN A CA 1
ATOM 2983 C C . GLN A 1 372 ? -23.194 19.160 40.254 1.00 91.44 372 GLN A C 1
ATOM 2985 O O . GLN A 1 372 ? -22.861 18.998 41.425 1.00 91.44 372 GLN A O 1
ATOM 2990 N N . GLU A 1 373 ? -24.311 19.812 39.930 1.00 93.56 373 GLU A N 1
ATOM 2991 C CA . GLU A 1 373 ? -25.239 20.382 40.914 1.00 93.56 373 GLU A CA 1
ATOM 2992 C C . GLU A 1 373 ? -25.801 19.307 41.855 1.00 93.56 373 GLU A C 1
ATOM 2994 O O . GLU A 1 373 ? -25.830 19.506 43.070 1.00 93.56 373 GLU A O 1
ATOM 2999 N N . LYS A 1 374 ? -26.168 18.135 41.316 1.00 93.69 374 LYS A N 1
ATOM 3000 C CA . LYS A 1 374 ? -26.650 16.995 42.108 1.00 93.69 374 LYS A CA 1
ATOM 3001 C C . LYS A 1 374 ? -25.581 16.405 43.021 1.00 93.69 374 LYS A C 1
ATOM 3003 O O . LYS A 1 374 ? -25.861 16.140 44.187 1.00 93.69 374 LYS A O 1
ATOM 3008 N N . LEU A 1 375 ? -24.355 16.232 42.531 1.00 92.50 375 LEU A N 1
ATOM 3009 C CA . LEU A 1 375 ? -23.239 15.780 43.368 1.00 92.50 375 LEU A CA 1
ATOM 3010 C C . LEU A 1 375 ? -23.009 16.730 44.553 1.00 92.50 375 LEU A C 1
ATOM 3012 O O . LEU A 1 375 ? -22.829 16.274 45.681 1.00 92.50 375 LEU A O 1
ATOM 3016 N N . GLN A 1 376 ? -23.099 18.043 44.322 1.00 93.19 376 GLN A N 1
ATOM 3017 C CA . GLN A 1 376 ? -22.951 19.043 45.376 1.00 93.19 376 GLN A CA 1
ATOM 3018 C C . GLN A 1 376 ? -24.127 19.045 46.370 1.00 93.19 376 GLN A C 1
ATOM 3020 O O . GLN A 1 376 ? -23.903 19.186 47.575 1.00 93.19 376 GLN A O 1
ATOM 3025 N N . GLU A 1 377 ? -25.363 18.873 45.890 1.00 95.06 377 GLU A N 1
ATOM 3026 C CA . GLU A 1 377 ? -26.575 18.746 46.718 1.00 95.06 377 GLU A CA 1
ATOM 3027 C C . GLU A 1 377 ? -26.475 17.546 47.683 1.00 95.06 377 GLU A C 1
ATOM 3029 O O . GLU A 1 377 ? -26.869 17.646 48.846 1.00 95.06 377 GLU A O 1
ATOM 3034 N N . TYR A 1 378 ? -25.882 16.437 47.231 1.00 94.75 378 TYR A N 1
ATOM 3035 C CA . TYR A 1 378 ? -25.779 15.175 47.974 1.00 94.75 378 TYR A CA 1
ATOM 3036 C C . TYR A 1 378 ? -24.393 14.921 48.596 1.00 94.75 378 TYR A C 1
ATOM 3038 O O . TYR A 1 378 ? -24.102 13.800 49.010 1.00 94.75 378 TYR A O 1
ATOM 3046 N N . LYS A 1 379 ? -23.527 15.936 48.708 1.00 90.69 379 LYS A N 1
ATOM 3047 C CA . LYS A 1 379 ? -22.129 15.766 49.158 1.00 90.69 379 LYS A CA 1
ATOM 3048 C C . LYS A 1 379 ? -21.969 15.049 50.514 1.00 90.69 379 LYS A C 1
ATOM 3050 O O . LYS A 1 379 ? -21.002 14.322 50.712 1.00 90.69 379 LYS A O 1
ATOM 3055 N N . ASP A 1 380 ? -22.928 15.229 51.428 1.00 92.69 380 ASP A N 1
ATOM 3056 C CA . ASP A 1 380 ? -22.916 14.671 52.792 1.00 92.69 380 ASP A CA 1
ATOM 3057 C C . ASP A 1 380 ? -23.821 13.423 52.932 1.00 92.69 380 ASP A C 1
ATOM 3059 O O . ASP A 1 380 ? -24.190 13.026 54.040 1.00 92.69 380 ASP A O 1
ATOM 3063 N N . LYS A 1 381 ? -24.235 12.823 51.809 1.00 96.06 381 LYS A N 1
ATOM 3064 C CA . LYS A 1 381 ? -25.174 11.691 51.731 1.00 96.06 381 LYS A CA 1
ATOM 3065 C C . LYS A 1 381 ? -24.483 10.386 51.322 1.00 96.06 381 LYS A C 1
ATOM 3067 O O . LYS A 1 381 ? -23.294 10.363 50.999 1.00 96.06 381 LYS A O 1
ATOM 3072 N N . GLU A 1 382 ? -25.221 9.275 51.341 1.00 97.19 382 GLU A N 1
ATOM 3073 C CA . GLU A 1 382 ? -24.724 7.996 50.824 1.00 97.19 382 GLU A CA 1
ATOM 3074 C C . GLU A 1 382 ? -24.757 8.019 49.291 1.00 97.19 382 GLU A C 1
ATOM 3076 O O . GLU A 1 382 ? -25.796 7.772 48.679 1.00 97.19 382 GLU A O 1
ATOM 3081 N N . THR A 1 383 ? -23.629 8.338 48.656 1.00 97.94 383 THR A N 1
ATOM 3082 C CA . THR A 1 383 ? -23.539 8.473 47.195 1.00 97.94 383 THR A CA 1
ATOM 3083 C C . THR A 1 383 ? -22.576 7.469 46.577 1.00 97.94 383 THR A C 1
ATOM 3085 O O . THR A 1 383 ? -21.547 7.128 47.166 1.00 97.94 383 THR A O 1
ATOM 3088 N N . VAL A 1 384 ? -22.889 6.999 45.371 1.00 97.81 384 VAL A N 1
ATOM 3089 C CA . VAL A 1 384 ? -21.978 6.165 44.579 1.00 97.81 384 VAL A CA 1
ATOM 3090 C C . VAL A 1 384 ? -21.888 6.674 43.148 1.00 97.81 384 VAL A C 1
ATOM 3092 O O . VAL A 1 384 ? -22.895 6.986 42.514 1.00 97.81 384 VAL A O 1
ATOM 3095 N N . GLU A 1 385 ? -20.666 6.752 42.638 1.00 97.19 385 GLU A N 1
ATOM 3096 C CA . GLU A 1 385 ? -20.379 7.036 41.239 1.00 97.19 385 GLU A CA 1
ATOM 3097 C C . GLU A 1 385 ? -20.042 5.726 40.524 1.00 97.19 385 GLU A C 1
ATOM 3099 O O . GLU A 1 385 ? -19.217 4.946 40.999 1.00 97.19 385 GLU A O 1
ATOM 3104 N N . VAL A 1 386 ? -20.712 5.457 39.404 1.00 96.94 386 VAL A N 1
ATOM 3105 C CA . VAL A 1 386 ? -20.497 4.251 38.599 1.00 96.94 386 VAL A CA 1
ATOM 3106 C C . VAL A 1 386 ? -19.662 4.603 37.373 1.00 96.94 386 VAL A C 1
ATOM 3108 O O . VAL A 1 386 ? -20.006 5.529 36.633 1.00 96.94 386 VAL A O 1
ATOM 3111 N N . GLY A 1 387 ? -18.588 3.852 37.132 1.00 92.12 387 GLY A N 1
ATOM 3112 C CA . GLY A 1 387 ? -17.633 4.141 36.058 1.00 92.12 387 GLY A CA 1
ATOM 3113 C C . GLY A 1 387 ? -16.770 5.376 36.338 1.00 92.12 387 GLY A C 1
ATOM 3114 O O . GLY A 1 387 ? -16.488 6.148 35.421 1.00 92.12 387 GLY A O 1
ATOM 3115 N N . SER A 1 388 ? -16.394 5.588 37.604 1.00 87.81 388 SER A N 1
ATOM 3116 C CA . SER A 1 388 ? -15.608 6.746 38.058 1.00 87.81 388 SER A CA 1
ATOM 3117 C C . SER A 1 388 ? -14.203 6.807 37.464 1.00 87.81 388 SER A C 1
ATOM 3119 O O . SER A 1 388 ? -13.523 7.834 37.555 1.00 87.81 388 SER A O 1
ATOM 3121 N N . ASN A 1 389 ? -13.728 5.705 36.877 1.00 86.94 389 ASN A N 1
ATOM 3122 C CA . ASN A 1 389 ? -12.381 5.608 36.355 1.00 86.94 389 ASN A CA 1
ATOM 3123 C C . ASN A 1 389 ? -11.358 5.964 37.460 1.00 86.94 389 ASN A C 1
ATOM 3125 O O . ASN A 1 389 ? -11.441 5.472 38.583 1.00 86.94 389 ASN A O 1
ATOM 3129 N N . THR A 1 390 ? -10.398 6.844 37.182 1.00 86.06 390 THR A N 1
ATOM 3130 C CA . THR A 1 390 ? -9.378 7.291 38.144 1.00 86.06 390 THR A CA 1
ATOM 3131 C C . THR A 1 390 ? -9.807 8.482 39.016 1.00 86.06 390 THR A C 1
ATOM 3133 O O . THR A 1 390 ? -9.009 8.941 39.834 1.00 86.06 390 THR A O 1
ATOM 3136 N N . LYS A 1 391 ? -11.037 9.007 38.872 1.00 85.94 391 LYS A N 1
ATOM 3137 C CA . LYS A 1 391 ? -11.522 10.196 39.601 1.00 85.94 391 LYS A CA 1
ATOM 3138 C C . LYS A 1 391 ? -12.979 10.036 40.051 1.00 85.94 391 LYS A C 1
ATOM 3140 O O . LYS A 1 391 ? -13.887 10.185 39.246 1.00 85.94 391 LYS A O 1
ATOM 3145 N N . CYS A 1 392 ? -13.194 9.831 41.350 1.00 91.31 392 CYS A N 1
ATOM 3146 C CA . CYS A 1 392 ? -14.526 9.746 41.959 1.00 91.31 392 CYS A CA 1
ATOM 3147 C C . CYS A 1 392 ? -14.853 11.018 42.752 1.00 91.31 392 CYS A C 1
ATOM 3149 O O . CYS A 1 392 ? -14.053 11.445 43.584 1.00 91.31 392 CYS A O 1
ATOM 3151 N N . GLU A 1 393 ? -16.031 11.594 42.512 1.00 92.38 393 GLU A N 1
ATOM 3152 C CA . GLU A 1 393 ? -16.561 12.750 43.255 1.00 92.38 393 GLU A CA 1
ATOM 3153 C C . GLU A 1 393 ? -17.622 12.334 44.291 1.00 92.38 393 GLU A C 1
ATOM 3155 O O . GLU A 1 393 ? -17.915 13.087 45.217 1.00 92.38 393 GLU A O 1
ATOM 3160 N N . ALA A 1 394 ? -18.175 11.123 44.166 1.00 94.50 394 ALA A N 1
ATOM 3161 C CA . ALA A 1 394 ? -19.085 10.532 45.145 1.00 94.50 394 ALA A CA 1
ATOM 3162 C C . ALA A 1 394 ? -18.352 9.879 46.333 1.00 94.50 394 ALA A C 1
ATOM 3164 O O . ALA A 1 394 ? -17.137 9.660 46.316 1.00 94.50 394 ALA A O 1
ATOM 3165 N N . LYS A 1 395 ? -19.119 9.506 47.365 1.00 96.44 395 LYS A N 1
ATOM 3166 C CA . LYS A 1 395 ? -18.610 8.840 48.571 1.00 96.44 395 LYS A CA 1
ATOM 3167 C C . LYS A 1 395 ? -18.013 7.466 48.265 1.00 96.44 395 LYS A C 1
ATOM 3169 O O . LYS A 1 395 ? -16.969 7.124 48.823 1.00 96.44 395 LYS A O 1
ATOM 3174 N N . TYR A 1 396 ? -18.633 6.707 47.366 1.00 97.00 396 TYR A N 1
ATOM 3175 C CA . TYR A 1 396 ? -18.147 5.412 46.892 1.00 97.00 396 TYR A CA 1
ATOM 3176 C C . TYR A 1 396 ? -17.936 5.410 45.381 1.00 97.00 396 TYR A C 1
ATOM 3178 O O . TYR A 1 396 ? -18.654 6.083 44.646 1.00 97.00 396 TYR A O 1
ATOM 3186 N N . SER A 1 397 ? -16.990 4.593 44.924 1.00 97.12 397 SER A N 1
ATOM 3187 C CA . SER A 1 397 ? -16.777 4.313 43.503 1.00 97.12 397 SER A CA 1
ATOM 3188 C C . SER A 1 397 ? -17.226 2.891 43.178 1.00 97.12 397 SER A C 1
ATOM 3190 O O . SER A 1 397 ? -16.852 1.960 43.883 1.00 97.12 397 SER A O 1
ATOM 3192 N N . LEU A 1 398 ? -17.990 2.700 42.108 1.00 96.81 398 LEU A N 1
ATOM 3193 C CA . LEU A 1 398 ? -18.324 1.390 41.554 1.00 96.81 398 LEU A CA 1
ATOM 3194 C C . LEU A 1 398 ? -17.792 1.316 40.122 1.00 96.81 398 LEU A C 1
ATOM 3196 O O . LEU A 1 398 ? -18.419 1.796 39.180 1.00 96.81 398 LEU A O 1
ATOM 3200 N N . ASP A 1 399 ? -16.620 0.718 39.952 1.00 93.75 399 ASP A N 1
ATOM 3201 C CA . ASP A 1 399 ? -15.984 0.564 38.646 1.00 93.75 399 ASP A CA 1
ATOM 3202 C C . ASP A 1 399 ? -15.324 -0.824 38.574 1.00 93.75 399 ASP A C 1
ATOM 3204 O O . ASP A 1 399 ? -14.489 -1.146 39.421 1.00 93.75 399 ASP A O 1
ATOM 3208 N N . PRO A 1 400 ? -15.714 -1.689 37.619 1.00 89.81 400 PRO A N 1
ATOM 3209 C CA . PRO A 1 400 ? -15.154 -3.035 37.513 1.00 89.81 400 PRO A CA 1
ATOM 3210 C C . PRO A 1 400 ? -13.737 -3.056 36.916 1.00 89.81 400 PRO A C 1
ATOM 3212 O O . PRO A 1 400 ? -13.090 -4.103 36.938 1.00 89.81 400 PRO A O 1
ATOM 3215 N N . TYR A 1 401 ? -13.256 -1.936 36.372 1.00 90.00 401 TYR A N 1
ATOM 3216 C CA . TYR A 1 401 ? -11.981 -1.839 35.665 1.00 90.00 401 TYR A CA 1
ATOM 3217 C C . TYR A 1 401 ? -10.928 -1.018 36.415 1.00 90.00 401 TYR A C 1
ATOM 3219 O O . TYR A 1 401 ? -9.731 -1.201 36.175 1.00 90.00 401 TYR A O 1
ATOM 3227 N N . VAL A 1 402 ? -11.342 -0.119 37.314 1.00 90.44 402 VAL A N 1
ATOM 3228 C CA . VAL A 1 402 ? -10.436 0.739 38.089 1.00 90.44 402 VAL A CA 1
ATOM 3229 C C . VAL A 1 402 ? -10.766 0.691 39.579 1.00 90.44 402 VAL A C 1
ATOM 3231 O O . VAL A 1 402 ? -11.867 1.030 40.000 1.00 90.44 402 VAL A O 1
ATOM 3234 N N . THR A 1 403 ? -9.772 0.344 40.398 1.00 92.81 403 THR A N 1
ATOM 3235 C CA . THR A 1 403 ? -9.910 0.318 41.860 1.00 92.81 403 THR A CA 1
ATOM 3236 C C . THR A 1 403 ? -9.356 1.596 42.491 1.00 92.81 403 THR A C 1
ATOM 3238 O O . THR A 1 403 ? -8.157 1.863 42.445 1.00 92.81 403 THR A O 1
ATOM 3241 N N . LEU A 1 404 ? -10.233 2.356 43.141 1.00 92.81 404 LEU A N 1
ATOM 3242 C CA . LEU A 1 404 ? -9.942 3.484 44.033 1.00 92.81 404 LEU A CA 1
ATOM 3243 C C . LEU A 1 404 ? -10.051 3.089 45.523 1.00 92.81 404 LEU A C 1
ATOM 3245 O O . LEU A 1 404 ? -10.695 2.083 45.834 1.00 92.81 404 LEU A O 1
ATOM 3249 N N . PRO A 1 405 ? -9.500 3.876 46.472 1.00 94.56 405 PRO A N 1
ATOM 3250 C CA . PRO A 1 405 ? -9.559 3.561 47.906 1.00 94.56 405 PRO A CA 1
ATOM 3251 C C . PRO A 1 405 ? -10.975 3.378 48.475 1.00 94.56 405 PRO A C 1
ATOM 3253 O O . PRO A 1 405 ? -11.164 2.629 49.427 1.00 94.56 405 PRO A O 1
ATOM 3256 N N . ASN A 1 406 ? -11.970 4.050 47.892 1.00 94.81 406 ASN A N 1
ATOM 3257 C CA . ASN A 1 406 ? -13.381 3.993 48.278 1.00 94.81 406 ASN A CA 1
ATOM 3258 C C . ASN A 1 406 ? -14.221 3.083 47.357 1.00 94.81 406 ASN A C 1
ATOM 3260 O O . ASN A 1 406 ? -15.431 3.289 47.229 1.00 94.81 406 ASN A O 1
ATOM 3264 N N . SER A 1 407 ? -13.593 2.113 46.684 1.00 96.38 407 SER A N 1
ATOM 3265 C CA . SER A 1 407 ? -14.298 1.230 45.749 1.00 96.38 407 SER A CA 1
ATOM 3266 C C . SER A 1 407 ? -15.217 0.244 46.453 1.00 96.38 407 SER A C 1
ATOM 3268 O O . SER A 1 407 ? -14.859 -0.347 47.471 1.00 96.38 407 SER A O 1
ATOM 3270 N N . ILE A 1 408 ? -16.378 0.032 45.852 1.00 96.56 408 ILE A N 1
ATOM 3271 C CA . ILE A 1 408 ? -17.316 -1.040 46.164 1.00 96.56 408 ILE A CA 1
ATOM 3272 C C . ILE A 1 408 ? -17.540 -1.896 44.912 1.00 96.56 408 ILE A C 1
ATOM 3274 O O . ILE A 1 408 ? -17.165 -1.520 43.802 1.00 96.56 408 ILE A O 1
ATOM 3278 N N . SER A 1 409 ? -18.164 -3.052 45.091 1.00 95.38 409 SER A N 1
ATOM 3279 C CA . SER A 1 409 ? -18.492 -4.011 44.040 1.00 95.38 409 SER A CA 1
ATOM 3280 C C . SER A 1 409 ? -20.004 -4.123 43.824 1.00 95.38 409 SER A C 1
ATOM 3282 O O . SER A 1 409 ? -20.807 -3.682 44.647 1.00 95.38 409 SER A O 1
ATOM 3284 N N . TYR A 1 410 ? -20.417 -4.786 42.740 1.00 93.88 410 TYR A N 1
ATOM 3285 C CA . TYR A 1 410 ? -21.833 -5.095 42.510 1.00 93.88 410 TYR A CA 1
ATOM 3286 C C . TYR A 1 410 ? -22.450 -5.965 43.616 1.00 93.88 410 TYR A C 1
ATOM 3288 O O . TYR A 1 410 ? -23.652 -5.869 43.845 1.00 93.88 410 TYR A O 1
ATOM 3296 N N . ALA A 1 411 ? -21.652 -6.773 44.325 1.00 93.94 411 ALA A N 1
ATOM 3297 C CA . ALA A 1 411 ? -22.135 -7.565 45.458 1.00 93.94 411 ALA A CA 1
ATOM 3298 C C . ALA A 1 411 ? -22.533 -6.675 46.649 1.00 93.94 411 ALA A C 1
ATOM 3300 O O . ALA A 1 411 ? -23.494 -6.965 47.358 1.00 93.94 411 ALA A O 1
ATOM 3301 N N . ASP A 1 412 ? -21.857 -5.538 46.833 1.00 95.44 412 ASP A N 1
ATOM 3302 C CA . ASP A 1 412 ? -22.176 -4.600 47.911 1.00 95.44 412 ASP A CA 1
ATOM 3303 C C . ASP A 1 412 ? -23.544 -3.925 47.718 1.00 95.44 412 ASP A C 1
ATOM 3305 O O . ASP A 1 412 ? -24.149 -3.477 48.693 1.00 95.44 412 ASP A O 1
ATOM 3309 N N . LEU A 1 413 ? -24.074 -3.898 46.487 1.00 94.81 413 LEU A N 1
ATOM 3310 C CA . LEU A 1 413 ? -25.404 -3.356 46.183 1.00 94.81 413 LEU A CA 1
ATOM 3311 C C . LEU A 1 413 ? -26.539 -4.157 46.840 1.00 94.81 413 LEU A C 1
ATOM 3313 O O . LEU A 1 413 ? -27.644 -3.639 47.003 1.00 94.81 413 LEU A O 1
ATOM 3317 N N . GLU A 1 414 ? -26.294 -5.403 47.252 1.00 92.38 414 GLU A N 1
ATOM 3318 C CA . GLU A 1 414 ? -27.297 -6.211 47.951 1.00 92.38 414 GLU A CA 1
ATOM 3319 C C . GLU A 1 414 ? -27.618 -5.628 49.334 1.00 92.38 414 GLU A C 1
ATOM 3321 O O . GLU A 1 414 ? -28.786 -5.576 49.737 1.00 92.38 414 GLU A O 1
ATOM 3326 N N . THR A 1 415 ? -26.604 -5.094 50.022 1.00 93.50 415 THR A N 1
ATOM 3327 C CA . THR A 1 415 ? -26.700 -4.633 51.416 1.00 93.50 415 THR A CA 1
ATOM 3328 C C . THR A 1 415 ? -26.645 -3.114 51.565 1.00 93.50 415 THR A C 1
ATOM 3330 O O . THR A 1 415 ? -27.336 -2.566 52.423 1.00 93.50 415 THR A O 1
ATOM 3333 N N . LYS A 1 416 ? -25.872 -2.413 50.728 1.00 95.31 416 LYS A N 1
ATOM 3334 C CA . LYS A 1 416 ? -25.762 -0.949 50.764 1.00 95.31 416 LYS A CA 1
ATOM 3335 C C . LYS A 1 416 ? -26.944 -0.288 50.071 1.00 95.31 416 LYS A C 1
ATOM 3337 O O . LYS A 1 416 ? -27.489 -0.815 49.100 1.00 95.31 416 LYS A O 1
ATOM 3342 N N . ARG A 1 417 ? -27.330 0.888 50.563 1.00 97.06 417 ARG A N 1
ATOM 3343 C CA . ARG A 1 417 ? -28.338 1.731 49.924 1.00 97.06 417 ARG A CA 1
ATOM 3344 C C . ARG A 1 417 ? -27.830 3.153 49.755 1.00 97.06 417 ARG A C 1
ATOM 3346 O O . ARG A 1 417 ? -27.084 3.632 50.603 1.00 97.06 417 ARG A O 1
ATOM 3353 N N . PHE A 1 418 ? -28.238 3.791 48.665 1.00 98.06 418 PHE A N 1
ATOM 3354 C CA . PHE A 1 418 ? -27.716 5.090 48.250 1.00 98.06 418 PHE A CA 1
ATOM 3355 C C . PHE A 1 418 ? -28.832 6.117 48.091 1.00 98.06 418 PHE A C 1
ATOM 3357 O O . PHE A 1 418 ? -29.920 5.807 47.603 1.00 98.06 418 PHE A O 1
ATOM 3364 N N . ASP A 1 419 ? -28.535 7.347 48.488 1.00 98.25 419 ASP A N 1
ATOM 3365 C CA . ASP A 1 419 ? -29.381 8.516 48.271 1.00 98.25 419 ASP A CA 1
ATOM 3366 C C . ASP A 1 419 ? -29.221 9.042 46.835 1.00 98.25 419 ASP A C 1
ATOM 3368 O O . ASP A 1 419 ? -30.191 9.500 46.234 1.00 98.25 419 ASP A O 1
ATOM 3372 N N . LEU A 1 420 ? -28.011 8.925 46.268 1.00 98.38 420 LEU A N 1
ATOM 3373 C CA . LEU A 1 420 ? -27.707 9.306 44.888 1.00 98.38 420 LEU A CA 1
ATOM 3374 C C . LEU A 1 420 ? -26.762 8.298 44.220 1.00 98.38 420 LEU A C 1
ATOM 3376 O O . LEU A 1 420 ? -25.692 7.987 44.748 1.00 98.38 420 LEU A O 1
ATOM 3380 N N . ILE A 1 421 ? -27.129 7.846 43.022 1.00 98.38 421 ILE A N 1
ATOM 3381 C CA . ILE A 1 421 ? -26.257 7.086 42.118 1.00 98.38 421 ILE A CA 1
ATOM 3382 C C . ILE A 1 421 ? -25.954 7.956 40.898 1.00 98.38 421 ILE A C 1
ATOM 3384 O O . ILE A 1 421 ? -26.871 8.412 40.214 1.00 98.38 421 ILE A O 1
ATOM 3388 N N . VAL A 1 422 ? -24.675 8.175 40.602 1.00 97.62 422 VAL A N 1
ATOM 3389 C CA . VAL A 1 422 ? -24.237 9.036 39.496 1.00 97.62 422 VAL A CA 1
ATOM 3390 C C . VAL A 1 422 ? -23.508 8.233 38.428 1.00 97.62 422 VAL A C 1
ATOM 3392 O O . VAL A 1 422 ? -22.635 7.428 38.733 1.00 97.62 422 VAL A O 1
ATOM 3395 N N . MET A 1 423 ? -23.836 8.481 37.160 1.00 96.00 423 MET A N 1
ATOM 3396 C CA . MET A 1 423 ? -23.179 7.871 35.998 1.00 96.00 423 MET A CA 1
ATOM 3397 C C . MET A 1 423 ? -22.749 8.941 34.992 1.00 96.00 423 MET A C 1
ATOM 3399 O O . MET A 1 423 ? -23.547 9.406 34.174 1.00 96.00 423 MET A O 1
ATOM 3403 N N . LYS A 1 424 ? -21.469 9.323 35.032 1.00 91.88 424 LYS A N 1
ATOM 3404 C CA . LYS A 1 424 ? -20.868 10.281 34.092 1.00 91.88 424 LYS A CA 1
ATOM 3405 C C . LYS A 1 424 ? -20.398 9.546 32.835 1.00 91.88 424 LYS A C 1
ATOM 3407 O O . LYS A 1 424 ? -19.339 8.933 32.840 1.00 91.88 424 LYS A O 1
ATOM 3412 N N . ASN A 1 425 ? -21.168 9.613 31.748 1.00 88.62 425 ASN A N 1
ATOM 3413 C CA . ASN A 1 425 ? -20.891 8.927 30.473 1.00 88.62 425 ASN A CA 1
ATOM 3414 C C . ASN A 1 425 ? -20.750 7.389 30.569 1.00 88.62 425 ASN A C 1
ATOM 3416 O O . ASN A 1 425 ? -20.258 6.764 29.631 1.00 88.62 425 ASN A O 1
ATOM 3420 N N . SER A 1 426 ? -21.181 6.772 31.672 1.00 93.12 426 SER A N 1
ATOM 3421 C CA . SER A 1 426 ? -20.951 5.349 31.962 1.00 93.12 426 SER A CA 1
ATOM 3422 C C . SER A 1 426 ? -22.202 4.475 31.838 1.00 93.12 426 SER A C 1
ATOM 3424 O O . SER A 1 426 ? -22.083 3.262 31.701 1.00 93.12 426 SER A O 1
ATOM 3426 N N . ILE A 1 427 ? -23.405 5.062 31.810 1.00 95.19 427 ILE A N 1
ATOM 3427 C CA . ILE A 1 427 ? -24.662 4.292 31.796 1.00 95.19 427 ILE A CA 1
ATOM 3428 C C . ILE A 1 427 ? -24.784 3.361 30.579 1.00 95.19 427 ILE A C 1
ATOM 3430 O O . ILE A 1 427 ? -25.306 2.257 30.695 1.00 95.19 427 ILE A O 1
ATOM 3434 N N . ALA A 1 428 ? -24.245 3.767 29.426 1.00 93.94 428 ALA A N 1
ATOM 3435 C CA . ALA A 1 428 ? -24.259 2.961 28.207 1.00 93.94 428 ALA A CA 1
ATOM 3436 C C . ALA A 1 428 ? -23.392 1.692 28.309 1.00 93.94 428 ALA A C 1
ATOM 3438 O O . ALA A 1 428 ? -23.550 0.793 27.495 1.00 93.94 428 ALA A O 1
ATOM 3439 N N . TYR A 1 429 ? -22.496 1.581 29.291 1.00 93.88 429 TYR A N 1
ATOM 3440 C CA . TYR A 1 429 ? -21.684 0.377 29.505 1.00 93.88 429 TYR A CA 1
ATOM 3441 C C . TYR A 1 429 ? -22.413 -0.686 30.331 1.00 93.88 429 TYR A C 1
ATOM 3443 O O . TYR A 1 429 ? -21.903 -1.791 30.486 1.00 93.88 429 TYR A O 1
ATOM 3451 N N . LEU A 1 430 ? -23.602 -0.367 30.847 1.00 95.25 430 LEU A N 1
ATOM 3452 C CA . LEU A 1 430 ? -24.347 -1.236 31.744 1.00 95.25 430 LEU A CA 1
ATOM 3453 C C . LEU A 1 430 ? -25.445 -2.004 31.010 1.00 95.25 430 LEU A C 1
ATOM 3455 O O . LEU A 1 430 ? -26.176 -1.478 30.168 1.00 95.25 430 LEU A O 1
ATOM 3459 N N . THR A 1 431 ? -25.602 -3.267 31.374 1.00 95.00 431 THR A N 1
ATOM 3460 C CA . THR A 1 431 ? -26.748 -4.087 30.981 1.00 95.00 431 THR A CA 1
ATOM 3461 C C . THR A 1 431 ? -28.026 -3.618 31.680 1.00 95.00 431 THR A C 1
ATOM 3463 O O . THR A 1 431 ? -27.985 -3.059 32.777 1.00 95.00 431 THR A O 1
ATOM 3466 N N . GLU A 1 432 ? -29.192 -3.943 31.113 1.00 94.50 432 GLU A N 1
ATOM 3467 C CA . GLU A 1 432 ? -30.488 -3.737 31.785 1.00 94.50 432 GLU A CA 1
ATOM 3468 C C . GLU A 1 432 ? -30.523 -4.346 33.199 1.00 94.50 432 GLU A C 1
ATOM 3470 O O . GLU A 1 432 ? -31.100 -3.771 34.124 1.00 94.50 432 GLU A O 1
ATOM 3475 N N . LYS A 1 433 ? -29.869 -5.499 33.391 1.00 95.06 433 LYS A N 1
ATOM 3476 C CA . LYS A 1 433 ? -29.786 -6.177 34.689 1.00 95.06 433 LYS A CA 1
ATOM 3477 C C . LYS A 1 433 ? -28.970 -5.370 35.700 1.00 95.06 433 LYS A C 1
ATOM 3479 O O . LYS A 1 433 ? -29.404 -5.222 36.839 1.00 95.06 433 LYS A O 1
ATOM 3484 N N . GLU A 1 434 ? -27.814 -4.848 35.300 1.00 96.00 434 GLU A N 1
ATOM 3485 C CA . GLU A 1 434 ? -26.974 -4.009 36.165 1.00 96.00 434 GLU A CA 1
ATOM 3486 C C . GLU A 1 434 ? -27.677 -2.700 36.521 1.00 96.00 434 GLU A C 1
ATOM 3488 O O . GLU A 1 434 ? -27.684 -2.312 37.690 1.00 96.00 434 GLU A O 1
ATOM 3493 N N . LEU A 1 435 ? -28.350 -2.069 35.553 1.00 96.56 435 LEU A N 1
ATOM 3494 C CA . LEU A 1 435 ? -29.181 -0.889 35.802 1.00 96.56 435 LEU A CA 1
ATOM 3495 C C . LEU A 1 435 ? -30.294 -1.194 36.807 1.00 96.56 435 LEU A C 1
ATOM 3497 O O . LEU A 1 435 ? -30.529 -0.409 37.727 1.00 96.56 435 LEU A O 1
ATOM 3501 N N . LYS A 1 436 ? -30.939 -2.362 36.698 1.00 96.06 436 LYS A N 1
ATOM 3502 C CA . LYS A 1 436 ? -31.977 -2.764 37.649 1.00 96.06 436 LYS A CA 1
ATOM 3503 C C . LYS A 1 436 ? -31.429 -2.982 39.059 1.00 96.06 436 LYS A C 1
ATOM 3505 O O . LYS A 1 436 ? -32.075 -2.582 40.027 1.00 96.06 436 LYS A O 1
ATOM 3510 N N . SER A 1 437 ? -30.241 -3.572 39.189 1.00 96.56 437 SER A N 1
ATOM 3511 C CA . SER A 1 437 ? -29.562 -3.713 40.483 1.00 96.56 437 SER A CA 1
ATOM 3512 C C . SER A 1 437 ? -29.272 -2.355 41.125 1.00 96.56 437 SER A C 1
ATOM 3514 O O . SER A 1 437 ? -29.528 -2.184 42.315 1.00 96.56 437 SER A O 1
ATOM 3516 N N . LEU A 1 438 ? -28.826 -1.368 40.340 1.00 97.62 438 LEU A N 1
ATOM 3517 C CA . LEU A 1 438 ? -28.605 -0.001 40.822 1.00 97.62 438 LEU A CA 1
ATOM 3518 C C . LEU A 1 438 ? -29.911 0.664 41.280 1.00 97.62 438 LEU A C 1
ATOM 3520 O O . LEU A 1 438 ? -29.962 1.201 42.382 1.00 97.62 438 LEU A O 1
ATOM 3524 N N . GLN A 1 439 ? -30.994 0.556 40.502 1.00 97.69 439 GLN A N 1
ATOM 3525 C CA . GLN A 1 439 ? -32.320 1.053 40.907 1.00 97.69 439 GLN A CA 1
ATOM 3526 C C . GLN A 1 439 ? -32.787 0.425 42.231 1.00 97.69 439 GLN A C 1
ATOM 3528 O O . GLN A 1 439 ? -33.322 1.103 43.110 1.00 97.69 439 GLN A O 1
ATOM 3533 N N . ASN A 1 440 ? -32.561 -0.878 42.411 1.00 96.81 440 ASN A N 1
ATOM 3534 C CA . ASN A 1 440 ? -32.928 -1.578 43.640 1.00 96.81 440 ASN A CA 1
ATOM 3535 C C . ASN A 1 440 ? -32.098 -1.115 44.848 1.00 96.81 440 ASN A C 1
ATOM 3537 O O . ASN A 1 440 ? -32.633 -1.084 45.961 1.00 96.81 440 ASN A O 1
ATOM 3541 N N . ALA A 1 441 ? -30.848 -0.700 44.628 1.00 97.56 441 ALA A N 1
ATOM 3542 C CA . ALA A 1 441 ? -29.933 -0.207 45.653 1.00 97.56 441 ALA A CA 1
ATOM 3543 C C . ALA A 1 441 ? -30.216 1.237 46.117 1.00 97.56 441 ALA A C 1
ATOM 3545 O O . ALA A 1 441 ? -29.522 1.736 46.995 1.00 97.56 441 ALA A O 1
ATOM 3546 N N . LEU A 1 442 ? -31.234 1.925 45.600 1.00 98.12 442 LEU A N 1
ATOM 3547 C CA . LEU A 1 442 ? -31.613 3.247 46.114 1.00 98.12 442 LEU A CA 1
ATOM 3548 C C . LEU A 1 442 ? -32.361 3.168 47.454 1.00 98.12 442 LEU A C 1
ATOM 3550 O O . LEU A 1 442 ? -33.150 2.241 47.692 1.00 98.12 442 LEU A O 1
ATOM 3554 N N . ASN A 1 443 ? -32.162 4.175 48.303 1.00 97.56 443 ASN A N 1
ATOM 3555 C CA . ASN A 1 443 ? -33.041 4.484 49.434 1.00 97.56 443 ASN A CA 1
ATOM 3556 C C . ASN A 1 443 ? -34.434 4.940 48.948 1.00 97.56 443 ASN A C 1
ATOM 3558 O O . ASN A 1 443 ? -34.580 5.313 47.782 1.00 97.56 443 ASN A O 1
ATOM 3562 N N . PRO A 1 444 ? -35.473 4.931 49.807 1.00 94.75 444 PRO A N 1
ATOM 3563 C CA . PRO A 1 444 ? -36.725 5.626 49.507 1.00 94.75 444 PRO A CA 1
ATOM 3564 C C . PRO A 1 444 ? -36.466 7.113 49.214 1.00 94.75 444 PRO A C 1
ATOM 3566 O O . PRO A 1 444 ? -35.815 7.781 50.019 1.00 94.75 444 PRO A O 1
ATOM 3569 N N . ASN A 1 445 ? -36.991 7.631 48.099 1.00 93.44 445 ASN A N 1
ATOM 3570 C CA . ASN A 1 445 ? -36.700 8.958 47.535 1.00 93.44 445 ASN A CA 1
ATOM 3571 C C . ASN A 1 445 ? -35.275 9.133 46.983 1.00 93.44 445 ASN A C 1
ATOM 3573 O O . ASN A 1 445 ? -34.869 10.258 46.692 1.00 93.44 445 ASN A O 1
ATOM 3577 N N . GLY A 1 446 ? -34.515 8.045 46.847 1.00 97.00 446 GLY A N 1
ATOM 3578 C CA . GLY A 1 446 ? -33.200 8.068 46.220 1.00 97.00 446 GLY A CA 1
ATOM 3579 C C . GLY A 1 446 ? -33.297 8.301 44.712 1.00 97.00 446 GLY A C 1
ATOM 3580 O O . GLY A 1 446 ? -34.294 7.956 44.069 1.00 97.00 446 GLY A O 1
ATOM 3581 N N . GLU A 1 447 ? -32.239 8.871 44.142 1.00 98.00 447 GLU A N 1
ATOM 3582 C CA . GLU A 1 447 ? -32.193 9.287 42.741 1.00 98.00 447 GLU A CA 1
ATOM 3583 C C . GLU A 1 447 ? -31.005 8.653 41.997 1.00 98.00 447 GLU A C 1
ATOM 3585 O O . GLU A 1 447 ? -29.906 8.515 42.534 1.00 98.00 447 GLU A O 1
ATOM 3590 N N . ILE A 1 448 ? -31.207 8.276 40.734 1.00 98.38 448 ILE A N 1
ATOM 3591 C CA . ILE A 1 448 ? -30.122 8.062 39.771 1.00 98.38 448 ILE A CA 1
ATOM 3592 C C . ILE A 1 448 ? -30.091 9.259 38.841 1.00 98.38 448 ILE A C 1
ATOM 3594 O O . ILE A 1 448 ? -31.129 9.614 38.282 1.00 98.38 448 ILE A O 1
ATOM 3598 N N . ILE A 1 449 ? -28.905 9.812 38.609 1.00 97.81 449 ILE A N 1
ATOM 3599 C CA . ILE A 1 449 ? -28.675 10.767 37.530 1.00 97.81 449 ILE A CA 1
ATOM 3600 C C . ILE A 1 449 ? -27.533 10.295 36.632 1.00 97.81 449 ILE A C 1
ATOM 3602 O O . ILE A 1 449 ? -26.460 9.895 37.089 1.00 97.81 449 ILE A O 1
ATOM 3606 N N . ALA A 1 450 ? -27.765 10.339 35.327 1.00 96.56 450 ALA A N 1
ATOM 3607 C CA . ALA A 1 450 ? -26.789 9.943 34.329 1.00 96.56 450 ALA A CA 1
ATOM 3608 C C . ALA A 1 450 ? -26.858 10.834 33.097 1.00 96.56 450 ALA A C 1
ATOM 3610 O O . ALA A 1 450 ? -27.827 11.561 32.885 1.00 96.56 450 ALA A O 1
ATOM 3611 N N . ASN A 1 451 ? -25.852 10.730 32.237 1.00 93.62 451 ASN A N 1
ATOM 3612 C CA . ASN A 1 451 ? -25.930 11.270 30.891 1.00 93.62 451 ASN A CA 1
ATOM 3613 C C . ASN A 1 451 ? -25.547 10.216 29.852 1.00 93.62 451 ASN A C 1
ATOM 3615 O O . ASN A 1 451 ? -24.675 9.377 30.080 1.00 93.62 451 ASN A O 1
ATOM 3619 N N . SER A 1 452 ? -26.203 10.276 28.697 1.00 91.81 452 SER A N 1
ATOM 3620 C CA . SER A 1 452 ? -25.920 9.381 27.578 1.00 91.81 452 SER A CA 1
ATOM 3621 C C . SER A 1 452 ? -26.202 10.054 26.239 1.00 91.81 452 SER A C 1
ATOM 3623 O O . SER A 1 452 ? -26.807 11.130 26.168 1.00 91.81 452 SER A O 1
ATOM 3625 N N . PHE A 1 453 ? -25.760 9.413 25.163 1.00 87.94 453 PHE A N 1
ATOM 3626 C CA . PHE A 1 453 ? -26.201 9.750 23.816 1.00 87.94 453 PHE A CA 1
ATOM 3627 C C . PHE A 1 453 ? -27.596 9.152 23.577 1.00 87.94 453 PHE A C 1
ATOM 3629 O O . PHE A 1 453 ? -27.894 8.056 24.037 1.00 87.94 453 PHE A O 1
ATOM 3636 N N . MET A 1 454 ? -28.460 9.880 22.870 1.00 85.94 454 MET A N 1
ATOM 3637 C CA . MET A 1 454 ? -29.864 9.485 22.649 1.00 85.94 454 MET A CA 1
ATOM 3638 C C . MET A 1 454 ? -30.113 8.888 21.260 1.00 85.94 454 MET A C 1
ATOM 3640 O O . MET A 1 454 ? -31.120 8.221 21.030 1.00 85.94 454 MET A O 1
ATOM 3644 N N . ASN A 1 455 ? -29.199 9.132 20.317 1.00 79.25 455 ASN A N 1
ATOM 3645 C CA . ASN A 1 455 ? -29.351 8.700 18.932 1.00 79.25 455 ASN A CA 1
ATOM 3646 C C . ASN A 1 455 ? -28.588 7.401 18.683 1.00 79.25 455 ASN A C 1
ATOM 3648 O O . ASN A 1 455 ? -27.356 7.378 18.731 1.00 79.25 455 ASN A O 1
ATOM 3652 N N . VAL A 1 456 ? -29.319 6.349 18.321 1.00 77.75 456 VAL A N 1
ATOM 3653 C CA . VAL A 1 456 ? -28.732 5.093 17.847 1.00 77.75 456 VAL A CA 1
ATOM 3654 C C . VAL A 1 456 ? -28.217 5.304 16.423 1.00 77.75 456 VAL A C 1
ATOM 3656 O O . VAL A 1 456 ? -28.988 5.469 15.478 1.00 77.75 456 VAL A O 1
ATOM 3659 N N . PHE A 1 457 ? -26.897 5.334 16.255 1.00 87.62 457 PHE A N 1
ATOM 3660 C CA . PHE A 1 457 ? -26.244 5.441 14.950 1.00 87.62 457 PHE A CA 1
ATOM 3661 C C . PHE A 1 457 ? -25.805 4.061 14.465 1.00 87.62 457 PHE A C 1
ATOM 3663 O O . PHE A 1 457 ? -25.364 3.243 15.258 1.00 87.62 457 PHE A O 1
ATOM 3670 N N . LYS A 1 458 ? -25.863 3.803 13.152 1.00 91.06 458 LYS A N 1
ATOM 3671 C CA . LYS A 1 458 ? -25.270 2.579 12.574 1.00 91.06 458 LYS A CA 1
ATOM 3672 C C . LYS A 1 458 ? -23.748 2.675 12.482 1.00 91.06 458 LYS A C 1
ATOM 3674 O O . LYS A 1 458 ? -23.052 1.700 12.734 1.00 91.06 458 LYS A O 1
ATOM 3679 N N . LEU A 1 459 ? -23.249 3.854 12.119 1.00 94.50 459 LEU A N 1
ATOM 3680 C CA . LEU A 1 459 ? -21.831 4.160 11.985 1.00 94.50 459 LEU A CA 1
ATOM 3681 C C . LEU A 1 459 ? -21.595 5.623 12.354 1.00 94.50 459 LEU A C 1
ATOM 3683 O O . LEU A 1 459 ? -22.343 6.503 11.928 1.00 94.50 459 LEU A O 1
ATOM 3687 N N . LYS A 1 460 ? -20.527 5.870 13.103 1.00 93.44 460 LYS A N 1
ATOM 3688 C CA . LYS A 1 460 ? -19.964 7.190 13.364 1.00 93.44 460 LYS A CA 1
ATOM 3689 C C . LYS A 1 460 ? -18.463 7.123 13.111 1.00 93.44 460 LYS A C 1
ATOM 3691 O O . LYS A 1 460 ? -17.802 6.199 13.572 1.00 93.44 460 LYS A O 1
ATOM 3696 N N . THR A 1 461 ? -17.929 8.108 12.406 1.00 94.56 461 THR A N 1
ATOM 3697 C CA . THR A 1 461 ? -16.492 8.248 12.157 1.00 94.56 461 THR A CA 1
ATOM 3698 C C . THR A 1 461 ? -16.057 9.668 12.501 1.00 94.56 461 THR A C 1
ATOM 3700 O O . THR A 1 461 ? -16.832 10.617 12.353 1.00 94.56 461 THR A O 1
ATOM 3703 N N . THR A 1 462 ? -14.835 9.831 13.004 1.00 92.31 462 THR A N 1
ATOM 3704 C CA . THR A 1 462 ? -14.190 11.147 13.143 1.00 92.31 462 THR A CA 1
ATOM 3705 C C . THR A 1 462 ? -12.756 11.083 12.619 1.00 92.31 462 THR A C 1
ATOM 3707 O O . THR A 1 462 ? -12.421 10.198 11.844 1.00 92.31 462 THR A O 1
ATOM 3710 N N . GLU A 1 463 ? -11.897 12.024 13.004 1.00 90.62 463 GLU A N 1
ATOM 3711 C CA . GLU A 1 463 ? -10.474 12.020 12.656 1.00 90.62 463 GLU A CA 1
ATOM 3712 C C . GLU A 1 463 ? -9.666 10.853 13.245 1.00 90.62 463 GLU A C 1
ATOM 3714 O O . GLU A 1 463 ? -8.671 10.481 12.635 1.00 90.62 463 GLU A O 1
ATOM 3719 N N . ASN A 1 464 ? -10.090 10.281 14.382 1.00 92.12 464 ASN A N 1
ATOM 3720 C CA . ASN A 1 464 ? -9.326 9.276 15.141 1.00 92.12 464 ASN A CA 1
ATOM 3721 C C . ASN A 1 464 ? -10.178 8.091 15.644 1.00 92.12 464 ASN A C 1
ATOM 3723 O O . ASN A 1 464 ? -9.644 7.185 16.281 1.00 92.12 464 ASN A O 1
ATOM 3727 N N . GLU A 1 465 ? -11.496 8.083 15.408 1.00 93.56 465 GLU A N 1
ATOM 3728 C CA . GLU A 1 465 ? -12.386 7.008 15.875 1.00 93.56 465 GLU A CA 1
ATOM 3729 C C . GLU A 1 465 ? -13.368 6.512 14.819 1.00 93.56 465 GLU A C 1
ATOM 3731 O O . GLU A 1 465 ? -13.868 7.274 13.985 1.00 93.56 465 GLU A O 1
ATOM 3736 N N . VAL A 1 466 ? -13.709 5.232 14.945 1.00 96.38 466 VAL A N 1
ATOM 3737 C CA . VAL A 1 466 ? -14.811 4.560 14.258 1.00 96.38 466 VAL A CA 1
ATOM 3738 C C . VAL A 1 466 ? -15.687 3.900 15.316 1.00 96.38 466 VAL A C 1
ATOM 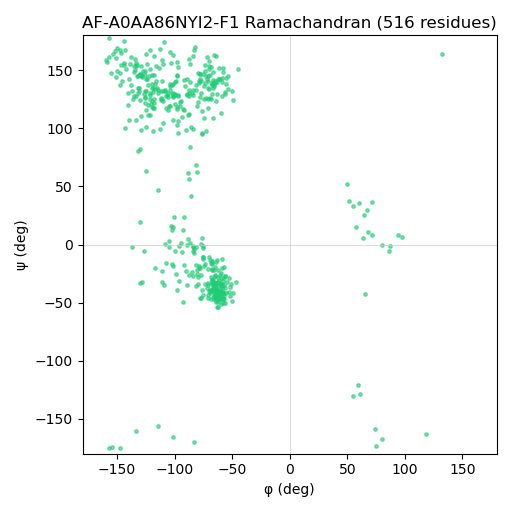3740 O O . VAL A 1 466 ? -15.193 3.124 16.124 1.00 96.38 466 VAL A O 1
ATOM 3743 N N . ALA A 1 467 ? -16.985 4.177 15.313 1.00 94.88 467 ALA A N 1
ATOM 3744 C CA . ALA A 1 467 ? -17.955 3.514 16.175 1.00 94.88 467 ALA A CA 1
ATOM 3745 C C . ALA A 1 467 ? -19.057 2.877 15.323 1.00 94.88 467 ALA A C 1
ATOM 3747 O O . ALA A 1 467 ? -19.747 3.564 14.567 1.00 94.88 467 ALA A O 1
ATOM 3748 N N . LEU A 1 468 ? -19.208 1.560 15.438 1.00 94.75 468 LEU A N 1
ATOM 3749 C CA . LEU A 1 468 ? -20.118 0.745 14.639 1.00 94.75 468 LEU A CA 1
ATOM 3750 C C . LEU A 1 468 ? -21.153 0.078 15.545 1.00 94.75 468 LEU A C 1
ATOM 3752 O O . LEU A 1 468 ? -20.779 -0.697 16.420 1.00 94.75 468 LEU A O 1
ATOM 3756 N N . CYS A 1 469 ? -22.441 0.327 15.313 1.00 92.94 469 CYS A N 1
ATOM 3757 C CA . CYS A 1 469 ? -23.507 -0.340 16.059 1.00 92.94 469 CYS A CA 1
ATOM 3758 C C . CYS A 1 469 ? -24.009 -1.575 15.308 1.00 92.94 469 CYS A C 1
ATOM 3760 O O . CYS A 1 469 ? -24.463 -1.478 14.164 1.00 92.94 469 CYS A O 1
ATOM 3762 N N . GLN A 1 470 ? -23.951 -2.733 15.963 1.00 90.00 470 GLN A N 1
ATOM 3763 C CA . GLN A 1 470 ? -24.481 -4.002 15.474 1.00 90.00 470 GLN A CA 1
ATOM 3764 C C . GLN A 1 470 ? -25.247 -4.691 16.600 1.00 90.00 470 GLN A C 1
ATOM 3766 O O . GLN A 1 470 ? -24.723 -4.862 17.694 1.00 90.00 470 GLN A O 1
ATOM 3771 N N . ASN A 1 471 ? -26.495 -5.083 16.332 1.00 89.06 471 ASN A N 1
ATOM 3772 C CA . ASN A 1 471 ? -27.357 -5.780 17.296 1.00 89.06 471 ASN A CA 1
ATOM 3773 C C . ASN A 1 471 ? -27.469 -5.067 18.662 1.00 89.06 471 ASN A C 1
ATOM 3775 O O . ASN A 1 471 ? -27.491 -5.717 19.700 1.00 89.06 471 ASN A O 1
ATOM 3779 N N . GLY A 1 472 ? -27.505 -3.729 18.662 1.00 89.50 472 GLY A N 1
ATOM 3780 C CA . GLY A 1 472 ? -27.598 -2.922 19.885 1.00 89.50 472 GLY A CA 1
ATOM 3781 C C . GLY A 1 472 ? -26.276 -2.727 20.637 1.00 89.50 472 GLY A C 1
ATOM 3782 O O . GLY A 1 472 ? -26.266 -2.016 21.636 1.00 89.50 472 GLY A O 1
ATOM 3783 N N . VAL A 1 473 ? -25.163 -3.289 20.155 1.00 93.12 473 VAL A N 1
ATOM 3784 C CA . VAL A 1 473 ? -23.820 -3.096 20.723 1.00 93.12 473 VAL A CA 1
ATOM 3785 C C . VAL A 1 473 ? -22.990 -2.209 19.803 1.00 93.12 473 VAL A C 1
ATOM 3787 O O . VAL A 1 473 ? -22.861 -2.460 18.603 1.00 93.12 473 VAL A O 1
ATOM 3790 N N . VAL A 1 474 ? -22.405 -1.163 20.371 1.00 94.19 474 VAL A N 1
ATOM 3791 C CA . VAL A 1 474 ? -21.480 -0.255 19.705 1.00 94.19 474 VAL A CA 1
ATOM 3792 C C . VAL A 1 474 ? -20.056 -0.752 19.915 1.00 94.19 474 VAL A C 1
ATOM 3794 O O . VAL A 1 474 ? -19.549 -0.759 21.029 1.00 94.19 474 VAL A O 1
ATOM 3797 N N . ASN A 1 475 ? -19.399 -1.127 18.823 1.00 94.56 475 ASN A N 1
ATOM 3798 C CA . ASN A 1 475 ? -17.969 -1.402 18.772 1.00 94.56 475 ASN A CA 1
ATOM 3799 C C . ASN A 1 475 ? -17.238 -0.094 18.468 1.00 94.56 475 ASN A C 1
ATOM 3801 O O . ASN A 1 475 ? -17.367 0.431 17.358 1.00 94.56 475 ASN A O 1
ATOM 3805 N N . HIS A 1 476 ? -16.482 0.434 19.427 1.00 94.38 476 HIS A N 1
ATOM 3806 C CA . HIS A 1 476 ? -15.742 1.684 19.274 1.00 94.38 476 HIS A CA 1
ATOM 3807 C C . HIS A 1 476 ? -14.244 1.399 19.163 1.00 94.38 476 HIS A C 1
ATOM 3809 O O . HIS A 1 476 ? -13.626 0.848 20.069 1.00 94.38 476 HIS A O 1
ATOM 3815 N N . LEU A 1 477 ? -13.682 1.766 18.014 1.00 95.81 477 LEU A N 1
ATOM 3816 C CA . LEU A 1 477 ? -12.275 1.655 17.657 1.00 95.81 477 LEU A CA 1
ATOM 3817 C C . LEU A 1 477 ? -11.639 3.048 17.672 1.00 95.81 477 LEU A C 1
ATOM 3819 O O . LEU A 1 477 ? -12.148 3.976 17.037 1.00 95.81 477 LEU A O 1
ATOM 3823 N N . LEU A 1 478 ? -10.523 3.182 18.376 1.00 94.06 478 LEU A N 1
ATOM 3824 C CA . LEU A 1 478 ? -9.748 4.408 18.547 1.00 94.06 478 LEU A CA 1
ATOM 3825 C C . LEU A 1 478 ? -8.342 4.180 18.009 1.00 94.06 478 LEU A C 1
ATOM 3827 O O . LEU A 1 478 ? -7.628 3.306 18.495 1.00 94.06 478 LEU A O 1
ATOM 3831 N N . LYS A 1 479 ? -7.922 4.972 17.025 1.00 94.19 479 LYS A N 1
ATOM 3832 C CA . LYS A 1 479 ? -6.538 4.952 16.555 1.00 94.19 479 LYS A CA 1
ATOM 3833 C C . LYS A 1 479 ? -5.670 5.772 17.509 1.00 94.19 479 LYS A C 1
ATOM 3835 O O . LYS A 1 479 ? -5.862 6.980 17.632 1.00 94.19 479 LYS A O 1
ATOM 3840 N N . VAL A 1 480 ? -4.679 5.133 18.127 1.00 91.31 480 VAL A N 1
ATOM 3841 C CA . VAL A 1 480 ? -3.704 5.772 19.022 1.00 91.31 480 VAL A CA 1
ATOM 3842 C C . VAL A 1 480 ? -2.306 5.450 18.504 1.00 91.31 480 VAL A C 1
ATOM 3844 O O . VAL A 1 480 ? -1.809 4.341 18.670 1.00 91.31 480 VAL A O 1
ATOM 3847 N N . GLY A 1 481 ? -1.677 6.404 17.812 1.00 91.00 481 GLY A N 1
ATOM 3848 C CA . GLY A 1 481 ? -0.434 6.130 17.085 1.00 91.00 481 GLY A CA 1
ATOM 3849 C C . GLY A 1 481 ? -0.645 5.033 16.035 1.00 91.00 481 GLY A C 1
ATOM 3850 O O . GLY A 1 481 ? -1.505 5.189 15.164 1.00 91.00 481 GLY A O 1
ATOM 3851 N N . ASP A 1 482 ? 0.111 3.941 16.149 1.00 94.06 482 ASP A N 1
ATOM 3852 C CA . ASP A 1 482 ? 0.018 2.746 15.293 1.00 94.06 482 ASP A CA 1
ATOM 3853 C C . ASP A 1 482 ? -0.872 1.637 15.865 1.00 94.06 482 ASP A C 1
ATOM 3855 O O . ASP A 1 482 ? -1.026 0.574 15.259 1.00 94.06 482 ASP A O 1
ATOM 3859 N N . GLU A 1 483 ? -1.471 1.879 17.028 1.00 94.25 483 GLU A N 1
ATOM 3860 C CA . GLU A 1 483 ? -2.379 0.952 17.682 1.00 94.25 483 GLU A CA 1
ATOM 3861 C C . GLU A 1 483 ? -3.836 1.308 17.396 1.00 94.25 483 GLU A C 1
ATOM 3863 O O . GLU A 1 483 ? -4.193 2.451 17.086 1.00 94.25 483 GLU A O 1
ATOM 3868 N N . VAL A 1 484 ? -4.694 0.301 17.533 1.00 96.25 484 VAL A N 1
ATOM 3869 C CA . VAL A 1 484 ? -6.142 0.476 17.534 1.00 96.25 484 VAL A CA 1
ATOM 3870 C C . VAL A 1 484 ? -6.677 -0.092 18.837 1.00 96.25 484 VAL A C 1
ATOM 3872 O O . VAL A 1 484 ? -6.640 -1.302 19.061 1.00 96.25 484 VAL A O 1
ATOM 3875 N N . VAL A 1 485 ? -7.167 0.803 19.685 1.00 94.50 485 VAL A N 1
ATOM 3876 C CA . VAL A 1 485 ? -7.794 0.479 20.961 1.00 94.50 485 VAL A CA 1
ATOM 3877 C C . VAL A 1 485 ? -9.279 0.231 20.721 1.00 94.50 485 VAL A C 1
ATOM 3879 O O . VAL A 1 485 ? -9.942 1.016 20.043 1.00 94.50 485 VAL A O 1
ATOM 3882 N N . LYS A 1 486 ? -9.811 -0.857 21.272 1.00 94.19 486 LYS A N 1
ATOM 3883 C CA . LYS A 1 486 ? -11.213 -1.255 21.165 1.00 94.19 486 LYS A CA 1
ATOM 3884 C C . LYS A 1 486 ? -11.884 -1.234 22.537 1.00 94.19 486 LYS A C 1
ATOM 3886 O O . LYS A 1 486 ? -11.307 -1.682 23.526 1.00 94.19 486 LYS A O 1
ATOM 3891 N N . HIS A 1 487 ? -13.133 -0.780 22.564 1.00 92.62 487 HIS A N 1
ATOM 3892 C CA . HIS A 1 487 ? -14.075 -1.033 23.654 1.00 92.62 487 HIS A CA 1
ATOM 3893 C C . HIS A 1 487 ? -15.509 -1.129 23.120 1.00 92.62 487 HIS A C 1
ATOM 3895 O O . HIS A 1 487 ? -15.769 -0.829 21.948 1.00 92.62 487 HIS A O 1
ATOM 3901 N N . GLU A 1 488 ? -16.422 -1.614 23.957 1.00 94.06 488 GLU A N 1
ATOM 3902 C CA . GLU A 1 488 ? -17.813 -1.875 23.591 1.00 94.06 488 GLU A CA 1
ATOM 3903 C C . GLU A 1 488 ? -18.772 -1.291 24.629 1.00 94.06 488 GLU A C 1
ATOM 3905 O O . GLU A 1 488 ? -18.488 -1.295 25.826 1.00 94.06 488 GLU A O 1
ATOM 3910 N N . PHE A 1 489 ? -19.917 -0.802 24.160 1.00 93.44 489 PHE A N 1
ATOM 3911 C CA . PHE A 1 489 ? -21.014 -0.316 24.998 1.00 93.44 489 PHE A CA 1
ATOM 3912 C C . PHE A 1 489 ? -22.358 -0.492 24.284 1.00 93.44 489 PHE A C 1
ATOM 3914 O O . PHE A 1 489 ? -22.412 -0.737 23.079 1.00 93.44 489 PHE A O 1
ATOM 3921 N N . TYR A 1 490 ? -23.463 -0.364 25.006 1.00 94.00 490 TYR A N 1
ATOM 3922 C CA . TYR A 1 490 ? -24.813 -0.529 24.480 1.00 94.00 490 TYR A CA 1
ATOM 3923 C C . TYR A 1 490 ? -25.330 0.751 23.819 1.00 94.00 490 TYR A C 1
ATOM 3925 O O . TYR A 1 490 ? -25.250 1.853 24.361 1.00 94.00 490 TYR A O 1
ATOM 3933 N N . GLY A 1 491 ? -25.896 0.596 22.625 1.00 91.94 491 GLY A N 1
ATOM 3934 C CA . GLY A 1 491 ? -26.533 1.657 21.853 1.00 91.94 491 GLY A CA 1
ATOM 3935 C C . GLY A 1 491 ? -28.007 1.831 22.208 1.00 91.94 491 GLY A C 1
ATOM 3936 O O . GLY A 1 491 ? -28.843 1.716 21.316 1.00 91.94 491 GLY A O 1
ATOM 3937 N N . TYR A 1 492 ? -28.325 2.072 23.481 1.00 92.44 492 TYR A N 1
ATOM 3938 C CA . TYR A 1 492 ? -29.704 2.301 23.920 1.00 92.44 492 TYR A CA 1
ATOM 3939 C C . TYR A 1 492 ? -30.274 3.603 23.343 1.00 92.44 492 TYR A C 1
ATOM 3941 O O . TYR A 1 492 ? -29.618 4.648 23.338 1.00 92.44 492 TYR A O 1
ATOM 3949 N N . SER A 1 493 ? -31.513 3.535 22.868 1.00 91.38 493 SER A N 1
ATOM 3950 C CA . SER A 1 493 ? -32.314 4.686 22.464 1.00 91.38 493 SER A CA 1
ATOM 3951 C C . SER A 1 493 ? -33.005 5.338 23.663 1.00 91.38 493 SER A C 1
ATOM 3953 O O . SER A 1 493 ? -33.122 4.755 24.739 1.00 91.38 493 SER A O 1
ATOM 3955 N N . GLU A 1 494 ? -33.544 6.538 23.459 1.00 93.00 494 GLU A N 1
ATOM 3956 C CA . GLU A 1 494 ? -34.420 7.186 24.443 1.00 93.00 494 GLU A CA 1
ATOM 3957 C C . GLU A 1 494 ? -35.590 6.284 24.872 1.00 93.00 494 GLU A C 1
ATOM 3959 O O . GLU A 1 494 ? -35.884 6.184 26.060 1.00 93.00 494 GLU A O 1
ATOM 3964 N N . ALA A 1 495 ? -36.209 5.566 23.930 1.00 93.00 495 ALA A N 1
ATOM 3965 C CA . ALA A 1 495 ? -37.305 4.648 24.234 1.00 93.00 495 ALA A CA 1
ATOM 3966 C C . ALA A 1 495 ? -36.857 3.473 25.119 1.00 93.00 495 ALA A C 1
ATOM 3968 O O . ALA A 1 495 ? -37.620 3.033 25.981 1.00 93.00 495 ALA A O 1
ATOM 3969 N N . ASP A 1 496 ? -35.623 2.993 24.941 1.00 94.06 496 ASP A N 1
ATOM 3970 C CA . ASP A 1 496 ? -35.060 1.932 25.777 1.00 94.06 496 ASP A CA 1
ATOM 3971 C C . ASP A 1 496 ? -34.878 2.427 27.216 1.00 94.06 496 ASP A C 1
ATOM 3973 O O . ASP A 1 496 ? -35.337 1.774 28.151 1.00 94.06 496 ASP A O 1
ATOM 3977 N N . TYR A 1 497 ? -34.311 3.624 27.410 1.00 95.31 497 TYR A N 1
ATOM 3978 C CA . TYR A 1 497 ? -34.165 4.212 28.746 1.00 95.31 497 TYR A CA 1
ATOM 3979 C C . TYR A 1 497 ? -35.518 4.491 29.422 1.00 95.31 497 TYR A C 1
ATOM 3981 O O . TYR A 1 497 ? -35.681 4.178 30.603 1.00 95.31 497 TYR A O 1
ATOM 3989 N N . VAL A 1 498 ? -36.512 4.995 28.682 1.00 95.56 498 VAL A N 1
ATOM 3990 C CA . VAL A 1 498 ? -37.879 5.194 29.202 1.00 95.56 498 VAL A CA 1
ATOM 3991 C C . VAL A 1 498 ? -38.502 3.869 29.636 1.00 95.56 498 VAL A C 1
ATOM 3993 O O . VAL A 1 498 ? -39.090 3.780 30.713 1.00 95.56 498 VAL A O 1
ATOM 3996 N N . LYS A 1 499 ? -38.327 2.803 28.849 1.00 95.69 499 LYS A N 1
ATOM 3997 C CA . LYS A 1 499 ? -38.788 1.455 29.213 1.00 95.69 499 LYS A CA 1
ATOM 3998 C C . LYS A 1 499 ? -38.096 0.927 30.475 1.00 95.69 499 LYS A C 1
ATOM 4000 O O . LYS A 1 499 ? -38.716 0.203 31.252 1.00 95.69 499 LYS A O 1
ATOM 4005 N N . MET A 1 500 ? -36.840 1.307 30.700 1.00 96.06 500 MET A N 1
ATOM 4006 C CA . MET A 1 500 ? -36.102 1.013 31.934 1.00 96.06 500 MET A CA 1
ATOM 4007 C C . MET A 1 500 ? -36.528 1.897 33.122 1.00 96.06 500 MET A C 1
ATOM 4009 O O . MET A 1 500 ? -36.042 1.686 34.233 1.00 96.06 500 MET A O 1
ATOM 4013 N N . GLY A 1 501 ? -37.447 2.847 32.921 1.00 96.25 501 GLY A N 1
ATOM 4014 C CA . GLY A 1 501 ? -38.014 3.714 33.957 1.00 96.25 501 GLY A CA 1
ATOM 4015 C C . GLY A 1 501 ? -37.314 5.063 34.120 1.00 96.25 501 GLY A C 1
ATOM 4016 O O . GLY A 1 501 ? -37.621 5.773 35.073 1.00 96.25 501 GLY A O 1
ATOM 4017 N N . PHE A 1 502 ? -36.377 5.419 33.239 1.00 97.62 502 PHE A N 1
ATOM 4018 C CA . PHE A 1 502 ? -35.725 6.726 33.284 1.00 97.62 502 PHE A CA 1
ATOM 4019 C C . PHE A 1 502 ? -36.587 7.801 32.618 1.00 97.62 502 PHE A C 1
ATOM 4021 O O . PHE A 1 502 ? -37.114 7.615 31.522 1.00 97.62 502 PHE A O 1
ATOM 4028 N N . GLU A 1 503 ? -36.657 8.965 33.249 1.00 97.19 503 GLU A N 1
ATOM 4029 C CA . GLU A 1 503 ? -37.062 10.205 32.602 1.00 97.19 503 GLU A CA 1
ATOM 4030 C C . GLU A 1 503 ? -35.885 10.755 31.792 1.00 97.19 503 GLU A C 1
ATOM 4032 O O . GLU A 1 503 ? -34.731 10.681 32.223 1.00 97.19 503 GLU A O 1
ATOM 4037 N N . VAL A 1 504 ? -36.169 11.302 30.609 1.00 95.19 504 VAL A N 1
ATOM 4038 C CA . VAL A 1 504 ? -35.140 11.798 29.689 1.00 95.19 504 VAL A CA 1
ATOM 4039 C C . VAL A 1 504 ? -35.325 13.289 29.456 1.00 95.19 504 VAL A C 1
ATOM 4041 O O . VAL A 1 504 ? -36.318 13.726 28.880 1.00 95.19 504 VAL A O 1
ATOM 4044 N N . GLN A 1 505 ? -34.324 14.075 29.844 1.00 94.44 505 GLN A N 1
ATOM 4045 C CA . GLN A 1 505 ? -34.237 15.496 29.533 1.00 94.44 505 GLN A CA 1
ATOM 4046 C C . GLN A 1 505 ? -33.114 15.731 28.522 1.00 94.44 505 GLN A C 1
ATOM 4048 O O . GLN A 1 505 ? -31.928 15.707 28.857 1.00 94.44 505 GLN A O 1
ATOM 4053 N N . ARG A 1 506 ? -33.472 15.979 27.260 1.00 90.00 506 ARG A N 1
ATOM 4054 C CA . ARG A 1 506 ? -32.483 16.258 26.210 1.00 90.00 506 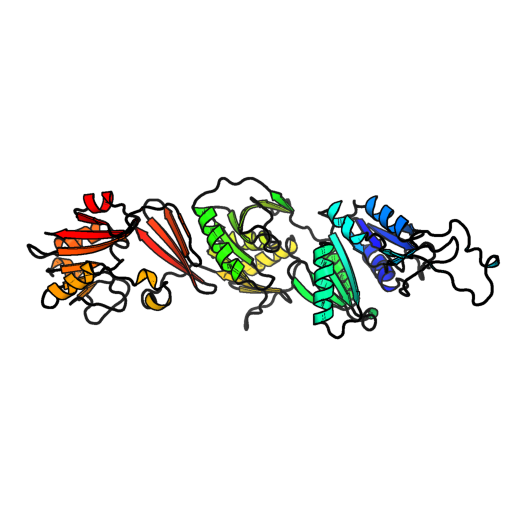ARG A CA 1
ATOM 4055 C C . ARG A 1 506 ? -31.725 17.557 26.481 1.00 90.00 506 ARG A C 1
ATOM 4057 O O . ARG A 1 506 ? -32.319 18.575 26.828 1.00 90.00 506 ARG A O 1
ATOM 4064 N N . TYR A 1 507 ? -30.418 17.531 26.239 1.00 85.31 507 TYR A N 1
ATOM 4065 C CA . TYR A 1 507 ? -29.587 18.727 26.151 1.00 85.31 507 TYR A CA 1
ATOM 4066 C C . TYR A 1 507 ? -28.772 18.659 24.853 1.00 85.31 507 TYR A C 1
ATOM 4068 O O . TYR A 1 507 ? -27.900 17.812 24.659 1.00 85.31 507 TYR A O 1
ATOM 4076 N N . GLY A 1 508 ? -29.113 19.543 23.916 1.00 78.00 508 GLY A N 1
ATOM 4077 C CA . GLY A 1 508 ? -28.637 19.467 22.535 1.00 78.00 508 GLY A CA 1
ATOM 4078 C C . GLY A 1 508 ? -29.331 18.376 21.708 1.00 78.00 508 GLY A C 1
ATOM 4079 O O . GLY A 1 508 ? -30.287 17.737 22.138 1.00 78.00 508 GLY A O 1
ATOM 4080 N N . GLU A 1 509 ? -28.850 18.170 20.482 1.00 78.00 509 GLU A N 1
ATOM 4081 C CA . GLU A 1 509 ? -29.518 17.296 19.502 1.00 78.00 509 GLU A CA 1
ATOM 4082 C C . GLU A 1 509 ? -29.278 15.795 19.717 1.00 78.00 509 GLU A C 1
ATOM 4084 O O . GLU A 1 509 ? -30.007 14.964 19.172 1.00 78.00 509 GLU A O 1
ATOM 4089 N N . LYS A 1 510 ? -28.214 15.429 20.443 1.00 84.38 510 LYS A N 1
ATOM 4090 C CA . LYS A 1 510 ? -27.694 14.049 20.479 1.00 84.38 510 LYS A CA 1
ATOM 4091 C C . LYS A 1 510 ? -27.549 13.464 21.880 1.00 84.38 510 LYS A C 1
ATOM 4093 O O . LYS A 1 510 ? -27.237 12.279 21.976 1.00 84.38 510 LYS A O 1
ATOM 4098 N N . SER A 1 511 ? -27.775 14.249 22.929 1.00 89.31 511 SER A N 1
ATOM 4099 C CA . SER A 1 511 ? -27.498 13.859 24.314 1.00 89.31 511 SER A CA 1
ATOM 4100 C C . SER A 1 511 ? -28.675 14.169 25.231 1.00 89.31 511 SER A C 1
ATOM 4102 O O . SER A 1 511 ? -29.480 15.059 24.951 1.00 89.31 511 SER A O 1
ATOM 4104 N N . GLY A 1 512 ? -28.777 13.428 26.329 1.00 92.50 512 GLY A N 1
ATOM 4105 C CA . GLY A 1 512 ? -29.814 13.622 27.337 1.00 92.50 512 GLY A CA 1
ATOM 4106 C C . GLY A 1 512 ? -29.322 13.289 28.737 1.00 92.50 512 GLY A C 1
ATOM 4107 O O . GLY A 1 512 ? -28.444 12.438 28.909 1.00 92.50 512 GLY A O 1
ATOM 4108 N N . ILE A 1 513 ? -29.867 14.009 29.716 1.00 95.69 513 ILE A N 1
ATOM 4109 C CA . ILE A 1 513 ? -29.807 13.658 31.131 1.00 95.69 513 ILE A CA 1
ATOM 4110 C C . ILE A 1 513 ? -30.899 12.627 31.379 1.00 95.69 513 ILE A C 1
ATOM 4112 O O . ILE A 1 513 ? -32.027 12.788 30.917 1.00 95.69 513 ILE A O 1
ATOM 4116 N N . LEU A 1 514 ? -30.528 11.563 32.073 1.00 96.56 514 LEU A N 1
ATOM 4117 C CA . LEU A 1 514 ? -31.400 10.473 32.464 1.00 96.56 514 LEU A CA 1
ATOM 4118 C C . LEU A 1 514 ? -31.568 10.533 33.976 1.00 96.56 514 LEU A C 1
ATOM 4120 O O . LEU A 1 514 ? -30.569 10.514 34.699 1.00 96.56 514 LEU A O 1
ATOM 4124 N N . THR A 1 515 ? -32.809 10.593 34.442 1.00 97.44 515 THR A N 1
ATOM 4125 C CA . THR A 1 515 ? -33.136 10.615 35.870 1.00 97.44 515 THR A CA 1
ATOM 4126 C C . THR A 1 515 ? -34.072 9.473 36.226 1.00 97.44 515 THR A C 1
ATOM 4128 O O . THR A 1 515 ? -35.020 9.185 35.504 1.00 97.44 515 THR A O 1
ATOM 4131 N N . PHE A 1 516 ? -33.814 8.804 37.343 1.00 98.06 516 PHE A N 1
ATOM 4132 C CA . PHE A 1 516 ? -34.712 7.800 37.913 1.00 98.06 516 PHE A CA 1
ATOM 4133 C C . PHE A 1 516 ? -34.904 8.113 39.389 1.00 98.06 516 PHE A C 1
ATOM 4135 O O . PHE A 1 516 ? -33.919 8.304 40.097 1.00 98.06 516 PHE A O 1
ATOM 4142 N N . LYS A 1 517 ? -36.147 8.127 39.865 1.00 95.75 517 LYS A N 1
ATOM 4143 C CA . LYS A 1 517 ? -36.465 8.298 41.286 1.00 95.75 517 LYS A CA 1
ATOM 4144 C C . LYS A 1 517 ? -37.217 7.076 41.794 1.00 95.75 517 LYS A C 1
ATOM 4146 O O . LYS A 1 517 ? -38.116 6.590 41.110 1.00 95.75 517 LYS A O 1
ATOM 4151 N N . LYS A 1 518 ? -36.815 6.584 42.966 1.00 93.00 518 LYS A N 1
ATOM 4152 C CA . LYS A 1 518 ? -37.435 5.445 43.651 1.00 93.00 518 LYS A CA 1
ATOM 4153 C C . LYS A 1 518 ? -38.414 5.913 44.711 1.00 93.00 518 LYS A C 1
ATOM 4155 O O . LYS A 1 518 ? -39.584 5.491 44.620 1.00 93.00 518 LYS A O 1
#

InterPro domains:
  IPR007085 DNA/pantothenate metabolism flavoprotein, C-terminal [PF04127] (2-175)
  IPR035929 CoaB-like superfamily [G3DSA:3.40.50.10300] (1-231)
  IPR035929 CoaB-like superfamily [SSF102645] (3-195)

Organism: NCBI:txid28002

Solvent-accessible surface area (backbone atoms only — not comparable to full-atom values): 28022 Å² total; per-residue (Å²): 122,57,38,31,38,34,31,29,14,30,25,25,15,49,44,26,70,82,47,66,45,64,52,89,53,71,27,65,69,42,50,53,47,50,55,68,42,30,83,71,25,52,28,33,39,40,30,27,63,86,61,77,73,94,62,92,56,88,70,41,50,80,42,72,28,87,26,42,66,54,46,28,52,48,48,69,75,55,44,81,44,50,20,39,36,53,58,37,40,63,34,60,53,23,46,70,74,48,45,87,48,66,77,68,62,87,82,54,60,93,90,66,84,81,89,81,61,70,37,75,43,78,62,49,65,55,48,39,44,71,77,24,70,81,40,37,32,35,41,61,36,81,46,90,53,95,45,69,66,58,40,48,54,59,36,49,53,55,28,65,72,31,63,24,54,32,31,42,26,29,34,84,88,37,59,81,63,41,33,38,42,38,39,77,79,65,32,55,49,74,36,42,63,68,56,46,50,51,48,53,51,49,61,57,65,54,55,63,53,41,77,46,72,42,92,67,89,84,44,59,66,59,55,40,46,28,53,54,35,48,49,53,58,78,72,46,78,97,41,62,46,44,35,35,62,46,88,92,26,30,26,22,37,14,47,88,72,74,76,52,49,18,46,34,58,48,66,44,76,89,78,31,32,34,35,15,57,45,61,46,31,55,50,43,60,29,52,50,59,48,53,72,42,93,84,41,46,30,39,44,32,43,68,46,77,57,85,98,47,58,71,41,82,68,59,64,72,28,24,59,66,29,40,56,52,32,60,66,46,73,84,49,59,56,36,22,33,52,63,48,16,24,43,34,60,35,61,70,40,71,66,57,57,86,43,41,89,76,76,48,65,72,79,78,69,71,72,62,66,70,59,55,53,48,52,62,75,43,67,93,48,50,25,34,21,34,53,30,50,91,60,67,91,42,70,26,27,38,34,99,79,38,88,53,100,49,50,51,54,81,74,49,40,78,79,48,60,22,50,34,40,38,20,74,74,30,57,43,66,50,51,74,67,56,51,49,48,54,62,65,18,39,34,90,77,7,36,38,44,33,33,45,63,40,67,68,56,57,57,48,74,63,85,50,38,31,36,38,42,55,97,55,35,27,47,36,38,35,58,55,90,95,44,37,34,33,51,73,34,46,46,54,36,57,68,53,43,42,73,73,59,32,49,76,49,71,57,75,97,49,29,26,39,35,38,35,77,92

Mean predicted aligned error: 6.67 Å

Nearest PDB structures (foldseek):
  4qji-assembly3_A  TM=8.190E-01  e=3.871E-14  Mycolicibacterium smegmatis MC2 155
  1u7w-assembly1_A  TM=8.599E-01  e=1.163E-11  Escherichia coli
  8ow5-assembly2_C  TM=8.130E-01  e=1.149E-12  Mycolicibacterium smegmatis MC2 155
  1u7z-assembly2_C  TM=8.056E-01  e=4.182E-12  Escherichia coli
  8owp-assembly1_A  TM=7.990E-01  e=2.576E-12  Mycolicibacterium smegmatis MC2 155

Secondary structure (DSSP, 8-state):
--EEEEEESEEPEE-SSS-EE--S---HHHHHHHHHHTTTSEEEEEEETT---SS--TTEEEEEESSHHHHHHHHHH-TT-SEEEE-SEE-SEEESS--SSS--GGGS-TT------EEEPP-HHHHHHHH-TTSEEEEEEE---SSHHHHHHHHHHHHHHHT-SEEEEE-TTTTTT-EEEEETT--EEEE-HHHHHHHHHHHHH--B-EEEE------HHHHHHHHHHHHHHTT-BSB-EEEEEETTEEEEEBGGGSS-EEEEEEEETTTTEEEESS-B-TTHHHHHHHHTSTT-SEEEEESSPPTT--EEPP--TTBHHHHHHHHHGGG-SEEEETTTEEEEEE-PEEP-GGGHHHHS-GGGGPPPHHHHHHHHHTTTS-EEEES-TT---SSEEE-SS---TTEE-GGGGGT--EEEEEESS-GGGS-HHHHHHHHHTEEEEEEEEEEEE----SEEE-SSEEEEEETTEEEEEEEETTEEEEEEEE---HHHHHHTT-EEEEETTTEEEEEEE-

Sequence (518 aa):
MKSLVISCGPIPGRLDSVKFITNRFKGGLAFKTARILSDSFKVTVVKWTYTELTEPLENCQIVNVKDVFEYFEYFKANYHFDCFVMAAAVANLTPSNPFEGKFPSHNYKVGEKFQIEFEIAPRAIDIIKQLNPRACLIGYKLFDAKSDDELIEIARHTMLDSKANVVFANTPKDAKSRKIVLSQDGAVYTCDFDKHVDIIRQVASAQYFQTKIQPVIQSPLITGFKALVEMFEKTFHQFGTVAFKCGSGMVTTSRGHKSGAVFVQNVDFGAAQIISDDKATLNAPFLFKILQQNDCDFVLHRHEVLEGVETVPYEFPGTAQEVLLAQKLLNVNQINIQHHGFVKKCKFTQIDWQKYYIQFPERYFRVPTQIQEKLQEYKDKETVEVGSNTKCEAKYSLDPYVTLPNSISYADLETKRFDLIVMKNSIAYLTEKELKSLQNALNPNGEIIANSFMNVFKLKTTENEVALCQNGVVNHLLKVGDEVVKHEFYGYSEADYVKMGFEVQRYGEKSGILTFKK

Radius of gyration: 33.77 Å; Cα contacts (8 Å, |Δi|>4): 1086; chains: 1; bounding box: 72×51×104 Å

pLDDT: mean 93.77, std 4.34, range [76.31, 98.69]

Foldseek 3Di:
DFAEEEEFEWAWAAQEPPDTDIDPGLRPLSLVLQQVCLVPHQYEYEYAPPRDDPDDNPSYHYHHDPHLVSVLVVLVVVLPGQEYHYPYRHDQKHFPDHYHHPDPCVVDDVPDDDDTDIDGGDDNLQCSCVVPVNHAYEEEAEDPDPDPVRQLVVQVVVCVRSVHQWYWYDYPVCVQAKTWIAGQQGFIDMDGSVVVSVVSSQSSPWDFAEEDADDDDDDLQQVLQLLVQQLVLVVADQHWKKWFDGPCWIKMAAASNDPGIKTFNDADLVVSYTYINHHHYLQRLLQRLLSVDPPAGMKIWGQAADPPFAEDEDDRGRTSVSNVVSVVCNPPQKHAYPRGYMMGGHHAAADQLLCCVVQDDCVLVDFDVVLVVVLVVQVVWFEEEESCRPHDSGQAYEYPRDDDPRYDYLVCLVPAAGQEYEYRQCPQADDLVSLVSNVSRYDAFHKYKYKYWADQDQWDHDSFWIWHDDPQKIWIWGHDPPHIYTDIGGRDHPVNLVVSVWDWADDPDTMTMTMHTD